Protein AF-A0A7G9Z0K7-F1 (afdb_monomer_lite)

pLDDT: mean 83.58, std 12.33, range [42.97, 97.56]

Secondary structure (DSSP, 8-state):
--HHHHHHHHHHHHHTSPTT----HHHHHHHHHHHHHHHHTSSTT-TTTHHHH-S--GGGHHHHHHHTTHHHHHHHHHHH-TTS-HHHHHHHHHHHHHHHHHHHHHHHHHHSS--S----HHHHHHHHHHHS---HHHHHHHTS--SSS-HHHHHHHHHHHHH-SSS-HHHHHHHHHT-----GGG-HHHHHHHHHHHHHH-TTS-HHHHHHHHHHHH-TTHHHHHHHHHHHHHHHTTS-----PPPHHHHHHHHHHHTS-HHHHHHHHHHHHHGGGS-THHHHHHHHHHHHHT-SSHHHHHHHHHHHHTTGGG--SHHHHHHHHHHHHHHHHTTTTS-HHHHHHHHHHHHT-SSHHHHHHHHHHHHHHS--HHHHHHHHH-S-HHHHHHHHHHHTSSS---HHHHHHHHHHHHHTT----HHHHHHHHHHH--

Sequence (434 aa):
MSNYEAKIIKYCGERILPRGYKIDADLRRKLITLVEDAVINYGENDSNFDEVFGPKGKEDVLPCIDAGTVDERICAACANADYLTEEEKLFLLKSFLRRKTEADRGMREQIGFVWSPQIPYQSCVSYLLEHEPLTEEYLLYLLMKDSESPNESFIHNFQILLNDRNLSDTVKIGYYLCLPNMDRRRDPTKRLKKATSILLDSEAVAKENRVKVFELLREPDLFMQIRKGFEELRKAEGTDAGEVYFTPFIEDLFQSLAEMPEELQEGYLRNILNVIDFDFNCVRRQACDWYISQLPTLEEKKEAITRLIENVDNVKSDGDKYIKMCAYDALYSMSEELDEDFVRQLLELGSHSNLSDIRAQCYKYLLLLFDDTAYVEGCLNDTSKKVRGTVVRTALSGTKMDSTTRLRLSKIIEEKKLKLTKKQKGRLKNLLEK

Radius of gyration: 28.35 Å; chains: 1; bounding box: 68×50×77 Å

Structure (mmCIF, N/CA/C/O backbone):
data_AF-A0A7G9Z0K7-F1
#
_entry.id   AF-A0A7G9Z0K7-F1
#
loop_
_atom_site.group_PDB
_atom_site.id
_atom_site.type_symbol
_atom_site.label_atom_id
_atom_site.label_alt_id
_atom_site.label_comp_id
_atom_site.label_asym_id
_atom_site.label_entity_id
_atom_site.label_seq_id
_atom_site.pdbx_PDB_ins_code
_atom_site.Cartn_x
_atom_site.Cartn_y
_atom_site.Cartn_z
_atom_site.occupancy
_atom_site.B_iso_or_equiv
_atom_site.auth_seq_id
_atom_site.auth_comp_id
_atom_site.auth_asym_id
_atom_site.auth_atom_id
_atom_site.pdbx_PDB_model_num
ATOM 1 N N . MET A 1 1 ? 25.009 16.925 -39.628 1.00 62.44 1 MET A N 1
ATOM 2 C CA . MET A 1 1 ? 24.414 16.750 -38.291 1.00 62.44 1 MET A CA 1
ATOM 3 C C . MET A 1 1 ? 24.770 17.984 -37.497 1.00 62.44 1 MET A C 1
ATOM 5 O O . MET A 1 1 ? 25.953 18.312 -37.430 1.00 62.44 1 MET A O 1
ATOM 9 N N . SER A 1 2 ? 23.769 18.720 -37.028 1.00 84.25 2 SER A N 1
ATOM 10 C CA . SER A 1 2 ? 24.003 19.925 -36.224 1.00 84.25 2 SER A CA 1
ATOM 11 C C . SER A 1 2 ? 24.584 19.548 -34.851 1.00 84.25 2 SER A C 1
ATOM 13 O O . SER A 1 2 ? 24.473 18.398 -34.422 1.00 84.25 2 SER A O 1
ATOM 15 N N . ASN A 1 3 ? 25.211 20.498 -34.145 1.00 86.12 3 ASN A N 1
ATOM 16 C CA . ASN A 1 3 ? 25.713 20.266 -32.780 1.00 86.12 3 ASN A CA 1
ATOM 17 C C . ASN A 1 3 ? 24.579 19.831 -31.824 1.00 86.12 3 ASN A C 1
ATOM 19 O O . ASN A 1 3 ? 24.765 18.968 -30.972 1.00 86.12 3 ASN A O 1
ATOM 23 N N . TYR A 1 4 ? 23.382 20.383 -32.035 1.00 91.25 4 TYR A N 1
ATOM 24 C CA . TYR A 1 4 ? 22.161 20.035 -31.312 1.00 91.25 4 TYR A CA 1
ATOM 25 C C . TYR A 1 4 ? 21.781 18.556 -31.491 1.00 91.25 4 TYR A C 1
ATOM 27 O O . TYR A 1 4 ? 21.725 17.806 -30.518 1.00 91.25 4 TYR A O 1
ATOM 35 N N . GLU A 1 5 ? 21.623 18.109 -32.741 1.00 92.44 5 GLU A N 1
ATOM 36 C CA . GLU A 1 5 ? 21.296 16.713 -33.062 1.00 92.44 5 GLU A CA 1
ATOM 37 C C . GLU A 1 5 ? 22.374 15.749 -32.555 1.00 92.44 5 GLU A C 1
ATOM 39 O O . GLU A 1 5 ? 22.064 14.693 -32.012 1.00 92.44 5 GLU A O 1
ATOM 44 N N . ALA A 1 6 ? 23.652 16.114 -32.707 1.00 93.19 6 ALA A N 1
ATOM 45 C CA . ALA A 1 6 ? 24.763 15.282 -32.261 1.00 93.19 6 ALA A CA 1
ATOM 46 C C . ALA A 1 6 ? 24.729 15.051 -30.742 1.00 93.19 6 ALA A C 1
ATOM 48 O O . ALA A 1 6 ? 24.995 13.937 -30.290 1.00 93.19 6 ALA A O 1
ATOM 49 N N . LYS A 1 7 ? 24.376 16.079 -29.959 1.00 94.00 7 LYS A N 1
ATOM 50 C CA . LYS A 1 7 ? 24.284 15.986 -28.499 1.00 94.00 7 LYS A CA 1
ATOM 51 C C . LYS A 1 7 ? 23.094 15.137 -28.047 1.00 94.00 7 LYS A C 1
ATOM 53 O O . LYS A 1 7 ? 23.276 14.297 -27.168 1.00 94.00 7 LYS A O 1
ATOM 58 N N . ILE A 1 8 ? 21.931 15.277 -28.686 1.00 95.44 8 ILE A N 1
ATOM 59 C CA . ILE A 1 8 ? 20.764 14.424 -28.405 1.00 95.44 8 ILE A CA 1
ATOM 60 C C . ILE A 1 8 ? 21.074 12.962 -28.726 1.00 95.44 8 ILE A C 1
ATOM 62 O O . ILE A 1 8 ? 20.874 12.085 -27.893 1.00 95.44 8 ILE A O 1
ATOM 66 N N . ILE A 1 9 ? 21.631 12.687 -29.905 1.00 96.06 9 ILE A N 1
ATOM 67 C CA . ILE A 1 9 ? 21.950 11.315 -30.308 1.00 96.06 9 ILE A CA 1
ATOM 68 C C . ILE A 1 9 ? 23.029 10.698 -29.421 1.00 96.06 9 ILE A C 1
ATOM 70 O O . ILE A 1 9 ? 22.947 9.512 -29.099 1.00 96.06 9 ILE A O 1
ATOM 74 N N . LYS A 1 10 ? 24.006 11.494 -28.972 1.00 94.62 10 LYS A N 1
ATOM 75 C CA . LYS A 1 10 ? 24.970 11.055 -27.962 1.00 94.62 10 LYS A CA 1
ATOM 76 C C . LYS A 1 10 ? 24.262 10.664 -26.661 1.00 94.62 10 LYS A C 1
ATOM 78 O O . LYS A 1 10 ? 24.497 9.565 -26.173 1.00 94.62 10 LYS A O 1
ATOM 83 N N . TYR A 1 11 ? 23.363 11.509 -26.154 1.00 94.25 11 TYR A N 1
ATOM 84 C CA . TYR A 1 11 ? 22.555 11.200 -24.973 1.00 94.25 11 TYR A CA 1
ATOM 85 C C . TYR A 1 11 ? 21.750 9.902 -25.155 1.00 94.25 11 TYR A C 1
ATOM 87 O O . TYR A 1 11 ? 21.869 8.999 -24.329 1.00 94.25 11 TYR A O 1
ATOM 95 N N . CYS A 1 12 ? 21.017 9.740 -26.262 1.00 95.38 12 CYS A N 1
ATOM 96 C CA . CYS A 1 12 ? 20.244 8.524 -26.527 1.00 95.38 12 CYS A CA 1
ATOM 97 C C . CYS A 1 12 ? 21.137 7.277 -26.601 1.00 95.38 12 CYS A C 1
ATOM 99 O O . CYS A 1 12 ? 20.783 6.240 -26.049 1.00 95.38 12 CYS A O 1
ATOM 101 N N . GLY A 1 13 ? 22.306 7.368 -27.243 1.00 94.00 13 GLY A N 1
ATOM 102 C CA . GLY A 1 13 ? 23.265 6.263 -27.320 1.00 94.00 13 GLY A CA 1
ATOM 103 C C . GLY A 1 13 ? 23.889 5.894 -25.970 1.00 94.00 13 GLY A C 1
ATOM 104 O O . GLY A 1 13 ? 24.206 4.731 -25.729 1.00 94.00 13 GLY A O 1
ATOM 105 N N . GLU A 1 14 ? 24.059 6.867 -25.075 1.00 91.12 14 GLU A N 1
ATOM 106 C CA . GLU A 1 14 ? 24.630 6.647 -23.746 1.00 91.12 14 GLU A CA 1
ATOM 107 C C . GLU A 1 14 ? 23.586 6.161 -22.732 1.00 91.12 14 GLU A C 1
ATOM 109 O O . GLU A 1 14 ? 23.914 5.315 -21.895 1.00 91.12 14 GLU A O 1
ATOM 114 N N . ARG A 1 15 ? 22.348 6.663 -22.807 1.00 90.38 15 ARG A N 1
ATOM 115 C CA . ARG A 1 15 ? 21.322 6.508 -21.762 1.00 90.38 15 ARG A CA 1
ATOM 116 C C . ARG A 1 15 ? 20.141 5.625 -22.144 1.00 90.38 15 ARG A C 1
ATOM 118 O O . ARG A 1 15 ? 19.637 4.928 -21.276 1.00 90.38 15 ARG A O 1
ATOM 125 N N . ILE A 1 16 ? 19.709 5.639 -23.403 1.00 93.12 16 ILE A N 1
ATOM 126 C CA . ILE A 1 16 ? 18.473 4.964 -23.833 1.00 93.12 16 ILE A CA 1
ATOM 127 C C . ILE A 1 16 ? 18.789 3.647 -24.535 1.00 93.12 16 ILE A C 1
ATOM 129 O O . ILE A 1 16 ? 18.187 2.626 -24.233 1.00 93.12 16 ILE A O 1
ATOM 133 N N . LEU A 1 17 ? 19.731 3.651 -25.474 1.00 95.69 17 LEU A N 1
ATOM 134 C CA . LEU A 1 17 ? 19.974 2.515 -26.356 1.00 95.69 17 LEU A CA 1
ATOM 135 C C . LEU A 1 17 ? 21.019 1.536 -25.801 1.00 95.69 17 LEU A C 1
ATOM 137 O O . LEU A 1 17 ? 21.912 1.932 -25.042 1.00 95.69 17 LEU A O 1
ATOM 141 N N . PRO A 1 18 ? 20.986 0.262 -26.240 1.00 93.44 18 PRO A N 1
ATOM 142 C CA . PRO A 1 18 ? 22.055 -0.690 -25.970 1.00 93.44 18 PRO A CA 1
ATOM 143 C C . PRO A 1 18 ? 23.410 -0.197 -26.495 1.00 93.44 18 PRO A C 1
ATOM 145 O O . PRO A 1 18 ? 23.499 0.479 -27.526 1.00 93.44 18 PRO A O 1
ATOM 148 N N . ARG A 1 19 ? 24.500 -0.585 -25.820 1.00 88.44 19 ARG A N 1
ATOM 149 C CA . ARG A 1 19 ? 25.856 -0.215 -26.253 1.00 88.44 19 ARG A CA 1
ATOM 150 C C . ARG A 1 19 ? 26.120 -0.703 -27.679 1.00 88.44 19 ARG A C 1
ATOM 152 O O . ARG A 1 19 ? 25.970 -1.883 -27.976 1.00 88.44 19 ARG A O 1
ATOM 159 N N . GLY A 1 20 ? 26.559 0.211 -28.545 1.00 87.50 20 GLY A N 1
ATOM 160 C CA . GLY A 1 20 ? 26.901 -0.098 -29.937 1.00 87.50 20 GLY A CA 1
ATOM 161 C C . GLY A 1 20 ? 25.701 -0.275 -30.873 1.00 87.50 20 GLY A C 1
ATOM 162 O O . GLY A 1 20 ? 25.898 -0.683 -32.019 1.00 87.50 20 GLY A O 1
ATOM 163 N N . TYR A 1 21 ? 24.479 0.035 -30.425 1.00 93.56 21 TYR A N 1
ATOM 164 C CA . TYR A 1 21 ? 23.296 -0.020 -31.279 1.00 93.56 21 TYR A CA 1
ATOM 165 C C . TYR A 1 21 ? 23.428 0.946 -32.465 1.00 93.56 21 TYR A C 1
ATOM 167 O O . TYR A 1 21 ? 23.801 2.112 -32.308 1.00 93.56 21 TYR A O 1
ATOM 175 N N . LYS A 1 22 ? 23.144 0.455 -33.675 1.00 92.88 22 LYS A N 1
ATOM 176 C CA . LYS A 1 22 ? 23.242 1.258 -34.898 1.00 92.88 22 LYS A CA 1
ATOM 177 C C . LYS A 1 22 ? 21.975 2.087 -35.066 1.00 92.88 22 LYS A C 1
ATOM 179 O O . LYS A 1 22 ? 20.890 1.536 -35.180 1.00 92.88 22 LYS A O 1
ATOM 184 N N . ILE A 1 23 ? 22.138 3.405 -35.115 1.00 92.88 23 ILE A N 1
ATOM 185 C CA . ILE A 1 23 ? 21.035 4.349 -35.300 1.00 92.88 23 ILE A CA 1
ATOM 186 C C . ILE A 1 23 ? 20.941 4.690 -36.786 1.00 92.88 23 ILE A C 1
ATOM 188 O O . ILE A 1 23 ? 21.818 5.374 -37.324 1.00 92.88 23 ILE A O 1
ATOM 192 N N . ASP A 1 24 ? 19.898 4.197 -37.448 1.00 94.12 24 ASP A N 1
ATOM 193 C CA . ASP A 1 24 ? 19.584 4.585 -38.821 1.00 94.12 24 ASP A CA 1
ATOM 194 C C . ASP A 1 24 ? 18.936 5.983 -38.895 1.00 94.12 24 ASP A C 1
ATOM 196 O O . ASP A 1 24 ? 18.777 6.685 -37.893 1.00 94.12 24 ASP A O 1
ATOM 200 N N . ALA A 1 25 ? 18.614 6.432 -40.110 1.00 93.94 25 ALA A N 1
ATOM 201 C CA . ALA A 1 25 ? 18.063 7.765 -40.328 1.00 93.94 25 ALA A CA 1
ATOM 202 C C . ALA A 1 25 ? 16.646 7.945 -39.751 1.00 93.94 25 ALA A C 1
ATOM 204 O O . ALA A 1 25 ? 16.324 9.049 -39.308 1.00 93.94 25 ALA A O 1
ATOM 205 N N . ASP A 1 26 ? 15.820 6.895 -39.746 1.00 95.25 26 ASP A N 1
ATOM 206 C CA . ASP A 1 26 ? 14.448 6.969 -39.241 1.00 95.25 26 ASP A CA 1
ATOM 207 C C . ASP A 1 26 ? 14.440 7.000 -37.712 1.00 95.25 26 ASP A C 1
ATOM 209 O O . ASP A 1 26 ? 13.895 7.932 -37.112 1.00 95.25 26 ASP A O 1
ATOM 213 N N . LEU A 1 27 ? 15.157 6.067 -37.081 1.00 94.88 27 LEU A N 1
ATOM 214 C CA . LEU A 1 27 ? 15.307 6.018 -35.632 1.00 94.88 27 LEU A CA 1
ATOM 215 C C . LEU A 1 27 ? 15.993 7.280 -35.100 1.00 94.88 27 LEU A C 1
ATOM 217 O O . LEU A 1 27 ? 15.587 7.806 -34.068 1.00 94.88 27 LEU A O 1
ATOM 221 N N . ARG A 1 28 ? 16.989 7.829 -35.814 1.00 95.88 28 ARG A N 1
ATOM 222 C CA . ARG A 1 28 ? 17.610 9.114 -35.449 1.00 95.88 28 ARG A CA 1
ATOM 223 C C . ARG A 1 28 ? 16.564 10.217 -35.309 1.00 95.88 28 ARG A C 1
ATOM 225 O O . ARG A 1 28 ? 16.595 10.951 -34.326 1.00 95.88 28 ARG A O 1
ATOM 232 N N . ARG A 1 29 ? 15.672 10.352 -36.294 1.00 96.44 29 ARG A N 1
ATOM 233 C CA . ARG A 1 29 ? 14.622 11.376 -36.281 1.00 96.44 29 ARG A CA 1
ATOM 234 C C . ARG A 1 29 ? 13.668 11.152 -35.107 1.00 96.44 29 ARG A C 1
ATOM 236 O O . ARG A 1 29 ? 13.432 12.090 -34.358 1.00 96.44 29 ARG A O 1
ATOM 243 N N . LYS A 1 30 ? 13.202 9.914 -34.914 1.00 97.56 30 LYS A N 1
ATOM 244 C CA . LYS A 1 30 ? 12.303 9.537 -33.811 1.00 97.56 30 LYS A CA 1
ATOM 245 C C . LYS A 1 30 ? 12.914 9.816 -32.434 1.00 97.56 30 LYS A C 1
ATOM 247 O O . LYS A 1 30 ? 12.241 10.366 -31.577 1.00 97.56 30 LYS A O 1
ATOM 252 N N . LEU A 1 31 ? 14.195 9.503 -32.229 1.00 97.06 31 LEU A N 1
ATOM 253 C CA . LEU A 1 31 ? 14.899 9.759 -30.965 1.00 97.06 31 LEU A CA 1
ATOM 254 C C . LEU A 1 31 ? 15.065 11.251 -30.668 1.00 97.06 31 LEU A C 1
ATOM 256 O O . LEU A 1 31 ? 14.963 11.655 -29.513 1.00 97.06 31 LEU A O 1
ATOM 260 N N . ILE A 1 32 ? 15.317 12.067 -31.697 1.00 95.44 32 ILE A N 1
ATOM 261 C CA . ILE A 1 32 ? 15.367 13.524 -31.532 1.00 95.44 32 ILE A CA 1
ATOM 262 C C . ILE A 1 32 ? 14.002 14.037 -31.083 1.00 95.44 32 ILE A C 1
ATOM 264 O O . ILE A 1 32 ? 13.932 14.739 -30.079 1.00 95.44 32 ILE A O 1
ATOM 268 N N . THR A 1 33 ? 12.934 13.633 -31.773 1.00 95.25 33 THR A N 1
ATOM 269 C CA . THR A 1 33 ? 11.562 14.004 -31.405 1.00 95.25 33 THR A CA 1
ATOM 270 C C . THR A 1 33 ? 11.212 13.536 -29.993 1.00 95.25 33 THR A C 1
ATOM 272 O O . THR A 1 33 ? 10.688 14.320 -29.217 1.00 95.25 33 THR A O 1
ATOM 275 N N . LEU A 1 34 ? 11.614 12.325 -29.604 1.00 96.19 34 LEU A N 1
ATOM 276 C CA . LEU A 1 34 ? 11.355 11.780 -28.270 1.00 96.19 34 LEU A CA 1
ATOM 277 C C . LEU A 1 34 ? 11.987 12.602 -27.147 1.00 96.19 34 LEU A C 1
ATOM 279 O O . LEU A 1 34 ? 11.358 12.843 -26.117 1.00 96.19 34 LEU A O 1
ATOM 283 N N . VAL A 1 35 ? 13.228 13.045 -27.336 1.00 94.69 35 VAL A N 1
ATOM 284 C CA . VAL A 1 35 ? 13.915 13.884 -26.349 1.00 94.69 35 VAL A CA 1
ATOM 285 C C . VAL A 1 35 ? 13.343 15.302 -26.334 1.00 94.69 35 VAL A C 1
ATOM 287 O O . VAL A 1 35 ? 13.221 15.892 -25.261 1.00 94.69 35 VAL A O 1
ATOM 290 N N . GLU A 1 36 ? 12.952 15.838 -27.493 1.00 92.38 36 GLU A N 1
ATOM 291 C CA . GLU A 1 36 ? 12.224 17.108 -27.575 1.00 92.38 36 GLU A CA 1
ATOM 292 C C . GLU A 1 36 ? 10.885 17.026 -26.820 1.00 92.38 36 GLU A C 1
ATOM 294 O O . GLU A 1 36 ? 10.620 17.880 -25.977 1.00 92.38 36 GLU A O 1
ATOM 299 N N . ASP A 1 37 ? 10.093 15.970 -27.027 1.00 90.50 37 ASP A N 1
ATOM 300 C CA . ASP A 1 37 ? 8.803 15.760 -26.359 1.00 90.50 37 ASP A CA 1
ATOM 301 C C . ASP A 1 37 ? 8.949 15.630 -24.843 1.00 90.50 37 ASP A C 1
ATOM 303 O O . ASP A 1 37 ? 8.187 16.242 -24.090 1.00 90.50 37 ASP A O 1
ATOM 307 N N . ALA A 1 38 ? 9.945 14.868 -24.381 1.00 89.94 38 ALA A N 1
ATOM 308 C CA . ALA A 1 38 ? 10.216 14.692 -22.956 1.00 89.94 38 ALA A CA 1
ATOM 309 C C . ALA A 1 38 ? 10.473 16.028 -22.241 1.00 89.94 38 ALA A C 1
ATOM 311 O O . ALA A 1 38 ? 10.093 16.190 -21.081 1.00 89.94 38 ALA A O 1
ATOM 312 N N . VAL A 1 39 ? 11.089 16.990 -22.932 1.00 87.50 39 VAL A N 1
ATOM 313 C CA . VAL A 1 39 ? 11.404 18.308 -22.373 1.00 87.50 39 VAL A CA 1
ATOM 314 C C . VAL A 1 39 ? 10.259 19.295 -22.559 1.00 87.50 39 VAL A C 1
ATOM 316 O O . VAL A 1 39 ? 9.898 19.971 -21.598 1.00 87.50 39 VAL A O 1
ATOM 319 N N . ILE A 1 40 ? 9.709 19.390 -23.768 1.00 83.25 40 ILE A N 1
ATOM 320 C CA . ILE A 1 40 ? 8.749 20.427 -24.162 1.00 83.25 40 ILE A CA 1
ATOM 321 C C . ILE A 1 40 ? 7.347 20.055 -23.682 1.00 83.25 40 ILE A C 1
ATOM 323 O O . ILE A 1 40 ? 6.763 20.769 -22.877 1.00 83.25 40 ILE A O 1
ATOM 327 N N . ASN A 1 41 ? 6.838 18.897 -24.105 1.00 72.25 41 ASN A N 1
ATOM 328 C CA . ASN A 1 41 ? 5.444 18.502 -23.884 1.00 72.25 41 ASN A CA 1
ATOM 329 C C . ASN A 1 41 ? 5.209 17.918 -22.486 1.00 72.25 41 ASN A C 1
ATOM 331 O O . ASN A 1 41 ? 4.134 18.061 -21.909 1.00 72.25 41 ASN A O 1
ATOM 335 N N . TYR A 1 42 ? 6.221 17.264 -21.915 1.00 65.19 42 TYR A N 1
ATOM 336 C CA . TYR A 1 42 ? 6.124 16.661 -20.583 1.00 65.19 42 TYR A CA 1
ATOM 337 C C . TYR A 1 42 ? 6.819 17.477 -19.494 1.00 65.19 42 TYR A C 1
ATOM 339 O O . TYR A 1 42 ? 6.776 17.087 -18.325 1.00 65.19 42 TYR A O 1
ATOM 347 N N . GLY A 1 43 ? 7.400 18.625 -19.850 1.00 57.09 43 GLY A N 1
ATOM 348 C CA . GLY A 1 43 ? 7.973 19.583 -18.914 1.00 57.09 43 GLY A CA 1
ATOM 349 C C . GLY A 1 43 ? 6.959 20.496 -18.215 1.00 57.09 43 GLY A C 1
ATOM 350 O O . GLY A 1 43 ? 7.314 21.018 -17.165 1.00 57.09 43 GLY A O 1
ATOM 351 N N . GLU A 1 44 ? 5.739 20.635 -18.750 1.00 50.47 44 GLU A N 1
ATOM 352 C CA . GLU A 1 44 ? 4.664 21.543 -18.279 1.00 50.47 44 GLU A CA 1
ATOM 353 C C . GLU A 1 44 ? 3.839 20.996 -17.090 1.00 50.47 44 GLU A C 1
ATOM 355 O O . GLU A 1 44 ? 2.977 21.667 -16.540 1.00 50.47 44 GLU A O 1
ATOM 360 N N . ASN A 1 45 ? 4.066 19.752 -16.653 1.00 47.94 45 ASN A N 1
ATOM 361 C CA . ASN A 1 45 ? 3.275 19.136 -15.570 1.00 47.94 45 ASN A CA 1
ATOM 362 C C . ASN A 1 45 ? 3.880 19.327 -14.164 1.00 47.94 45 ASN A C 1
ATOM 364 O O . ASN A 1 45 ? 3.555 18.570 -13.249 1.00 47.94 45 ASN A O 1
ATOM 368 N N . ASP A 1 46 ? 4.786 20.289 -13.976 1.00 49.38 46 ASP A N 1
ATOM 369 C CA . ASP A 1 46 ? 5.341 20.632 -12.662 1.00 49.38 46 ASP A CA 1
ATOM 370 C C . ASP A 1 46 ? 4.879 22.035 -12.247 1.00 49.38 46 ASP A C 1
ATOM 372 O O . ASP A 1 46 ? 5.491 23.052 -12.572 1.00 49.38 46 ASP A O 1
ATOM 376 N N . SER A 1 47 ? 3.768 22.090 -11.506 1.00 45.69 47 SER A N 1
ATOM 377 C CA . SER A 1 47 ? 3.098 23.335 -11.106 1.00 45.69 47 SER A CA 1
ATOM 378 C C . SER A 1 47 ? 3.959 24.276 -10.248 1.00 45.69 47 SER A C 1
ATOM 380 O O . SER A 1 47 ? 3.568 25.416 -10.031 1.00 45.69 47 SER A O 1
ATOM 382 N N . ASN A 1 48 ? 5.111 23.819 -9.740 1.00 44.19 48 ASN A N 1
ATOM 383 C CA . ASN A 1 48 ? 6.075 24.664 -9.024 1.00 44.19 48 ASN A CA 1
ATOM 384 C C . ASN A 1 48 ? 7.157 25.278 -9.933 1.00 44.19 48 ASN A C 1
ATOM 386 O O . ASN A 1 48 ? 7.895 26.150 -9.478 1.00 44.19 48 ASN A O 1
ATOM 390 N N . PHE A 1 49 ? 7.288 24.821 -11.180 1.00 42.97 49 PHE A N 1
ATOM 391 C CA . PHE A 1 49 ? 8.339 25.251 -12.110 1.00 42.97 49 PHE A CA 1
ATOM 392 C C . PHE A 1 49 ? 7.818 26.219 -13.183 1.00 42.97 49 PHE A C 1
ATOM 394 O O . PHE A 1 49 ? 8.542 27.137 -13.580 1.00 42.97 49 PHE A O 1
ATOM 401 N N . ASP A 1 50 ? 6.551 26.082 -13.582 1.00 43.12 50 ASP A N 1
ATOM 402 C CA . ASP A 1 50 ? 5.904 26.965 -14.565 1.00 43.12 50 ASP A CA 1
ATOM 403 C C . ASP A 1 50 ? 5.743 28.412 -14.074 1.00 43.12 50 ASP A C 1
ATOM 405 O O . ASP A 1 50 ? 5.792 29.342 -14.880 1.00 43.12 50 ASP A O 1
ATOM 409 N N . GLU A 1 51 ? 5.643 28.641 -12.758 1.00 45.81 51 GLU A N 1
ATOM 410 C CA . GLU A 1 51 ? 5.634 30.002 -12.192 1.00 45.81 51 GLU A CA 1
ATOM 411 C C . GLU A 1 51 ? 6.988 30.725 -12.339 1.00 45.81 51 GLU A C 1
ATOM 413 O O . GLU A 1 51 ? 7.044 31.947 -12.196 1.00 45.81 51 GLU A O 1
ATOM 418 N N . VAL A 1 52 ? 8.078 30.001 -12.634 1.00 46.16 52 VAL A N 1
ATOM 419 C CA . VAL A 1 52 ? 9.444 30.553 -12.649 1.00 46.16 52 VAL A CA 1
ATOM 420 C C . VAL A 1 52 ? 10.064 30.596 -14.051 1.00 46.16 52 VAL A C 1
ATOM 422 O O . VAL A 1 52 ? 10.841 31.512 -14.318 1.00 46.16 52 VAL A O 1
ATOM 425 N N . PHE A 1 53 ? 9.732 29.664 -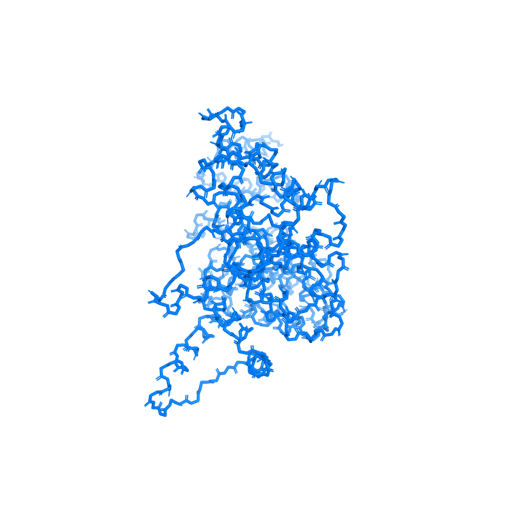14.956 1.00 44.38 53 PHE A N 1
ATOM 426 C CA . PHE A 1 53 ? 10.479 29.501 -16.218 1.00 44.38 53 PHE A CA 1
ATOM 427 C C . PHE A 1 53 ? 9.675 29.641 -17.524 1.00 44.38 53 PHE A C 1
ATOM 429 O O . PHE A 1 53 ? 10.296 29.786 -18.574 1.00 44.38 53 PHE A O 1
ATOM 436 N N . GLY A 1 54 ? 8.339 29.714 -17.486 1.00 50.38 54 GLY A N 1
ATOM 437 C CA . GLY A 1 54 ? 7.524 29.883 -18.700 1.00 50.38 54 GLY A CA 1
ATOM 438 C C . GLY A 1 54 ? 7.525 28.661 -19.644 1.00 50.38 54 GLY A C 1
ATOM 439 O O . GLY A 1 54 ? 8.071 27.615 -19.293 1.00 50.38 54 GLY A O 1
ATOM 440 N N . PRO A 1 55 ? 6.879 28.762 -20.826 1.00 56.62 55 PRO A N 1
ATOM 441 C CA . PRO A 1 55 ? 6.749 27.650 -21.771 1.00 56.62 55 PRO A CA 1
ATOM 442 C C . PRO A 1 55 ? 8.114 27.211 -22.313 1.00 56.62 55 PRO A C 1
ATOM 444 O O . PRO A 1 55 ? 8.924 28.052 -22.703 1.00 56.62 55 PRO A O 1
ATOM 447 N N . LYS A 1 56 ? 8.349 25.895 -22.365 1.00 64.69 56 LYS A N 1
ATOM 448 C CA . LYS A 1 56 ? 9.629 25.319 -22.802 1.00 64.69 56 LYS A CA 1
ATOM 449 C C . LYS A 1 56 ? 9.753 25.278 -24.323 1.00 64.69 56 LYS A C 1
ATOM 451 O O . LYS A 1 56 ? 8.818 24.902 -25.029 1.00 64.69 56 LYS A O 1
ATOM 456 N N . GLY A 1 57 ? 10.935 25.624 -24.820 1.00 72.94 57 GLY A N 1
ATOM 457 C CA . GLY A 1 57 ? 11.294 25.607 -26.235 1.00 72.94 57 GLY A CA 1
ATOM 458 C C . GLY A 1 57 ? 12.430 24.632 -26.554 1.00 72.94 57 GLY A C 1
ATOM 459 O O . GLY A 1 57 ? 12.953 23.915 -25.698 1.00 72.94 57 GLY A O 1
ATOM 460 N N . LYS A 1 58 ? 12.857 24.599 -27.823 1.00 78.62 58 LYS A N 1
ATOM 461 C CA . LYS A 1 58 ? 13.984 23.744 -28.255 1.00 78.62 58 LYS A CA 1
ATOM 462 C C . LYS A 1 58 ? 15.302 24.129 -27.579 1.00 78.62 58 LYS A C 1
ATOM 464 O O . LYS A 1 58 ? 16.189 23.287 -27.436 1.00 78.62 58 LYS A O 1
ATOM 469 N N . GLU A 1 59 ? 15.425 25.385 -27.170 1.00 82.06 59 GLU A N 1
ATOM 470 C CA . GLU A 1 59 ? 16.534 25.948 -26.408 1.00 82.06 59 GLU A CA 1
ATOM 471 C C . GLU A 1 59 ? 16.741 25.266 -25.047 1.00 82.06 59 GLU A C 1
ATOM 473 O O . GLU A 1 59 ? 17.885 25.163 -24.599 1.00 82.06 59 GLU A O 1
ATOM 478 N N . ASP A 1 60 ? 15.685 24.710 -24.445 1.00 84.06 60 ASP A N 1
ATOM 479 C CA . ASP A 1 60 ? 15.726 24.085 -23.116 1.00 84.06 60 ASP A CA 1
ATOM 480 C C . ASP A 1 60 ? 16.169 22.620 -23.147 1.00 84.06 60 ASP A C 1
ATOM 482 O O . ASP A 1 60 ? 16.547 22.049 -22.119 1.00 84.06 60 ASP A O 1
ATOM 486 N N . VAL A 1 61 ? 16.188 22.004 -24.332 1.00 87.69 61 VAL A N 1
ATOM 487 C CA . VAL A 1 61 ? 16.498 20.578 -24.491 1.00 87.69 61 VAL A CA 1
ATOM 488 C C . VAL A 1 61 ? 17.931 20.262 -24.072 1.00 87.69 61 VAL A C 1
ATOM 490 O O . VAL A 1 61 ? 18.160 19.329 -23.304 1.00 87.69 61 VAL A O 1
ATOM 493 N N . LEU A 1 62 ? 18.916 21.042 -24.530 1.00 90.12 62 LEU A N 1
ATOM 494 C CA . LEU A 1 62 ? 20.318 20.776 -24.190 1.00 90.12 62 LEU A CA 1
ATOM 495 C C . LEU A 1 62 ? 20.631 21.013 -22.699 1.00 90.12 62 LEU A C 1
ATOM 497 O O . LEU A 1 62 ? 21.314 20.160 -22.129 1.00 90.12 62 LEU A O 1
ATOM 501 N N . PRO A 1 63 ? 20.141 22.092 -22.052 1.00 89.38 63 PRO A N 1
ATOM 502 C CA . PRO A 1 63 ? 20.227 22.247 -20.600 1.00 89.38 63 PRO A CA 1
ATOM 503 C C . PRO A 1 63 ? 19.595 21.090 -19.819 1.00 89.38 63 PRO A C 1
ATOM 505 O O . PRO A 1 63 ? 20.199 20.611 -18.862 1.00 89.38 63 PRO A O 1
ATOM 508 N N . CYS A 1 64 ? 18.423 20.596 -20.236 1.00 87.50 64 CYS A N 1
ATOM 509 C CA . CYS A 1 64 ? 17.769 19.464 -19.572 1.00 87.50 64 CYS A CA 1
ATOM 510 C C . CYS A 1 64 ? 18.571 18.162 -19.712 1.00 87.50 64 CYS A C 1
ATOM 512 O O . CYS A 1 64 ? 18.660 17.388 -18.759 1.00 87.50 64 CYS A O 1
ATOM 514 N N . ILE A 1 65 ? 19.204 17.930 -20.869 1.00 89.31 65 ILE A N 1
ATOM 515 C CA . ILE A 1 65 ? 20.130 16.801 -21.057 1.00 89.31 65 ILE A CA 1
ATOM 516 C C . ILE A 1 65 ? 21.315 16.911 -20.092 1.00 89.31 65 ILE A C 1
ATOM 518 O O . ILE A 1 65 ? 21.665 15.927 -19.446 1.00 89.31 65 ILE A O 1
ATOM 522 N N . ASP A 1 66 ? 21.921 18.096 -19.974 1.00 86.69 66 ASP A N 1
ATOM 523 C CA . ASP A 1 66 ? 23.077 18.309 -19.092 1.00 86.69 66 ASP A CA 1
ATOM 524 C C . ASP A 1 66 ? 22.710 18.164 -17.609 1.00 86.69 66 ASP A C 1
ATOM 526 O O . ASP A 1 66 ? 23.501 17.642 -16.823 1.00 86.69 66 ASP A O 1
ATOM 530 N N . ALA A 1 67 ? 21.503 18.593 -17.234 1.00 83.81 67 ALA A N 1
ATOM 531 C CA . ALA A 1 67 ? 20.962 18.441 -15.887 1.00 83.81 67 ALA A CA 1
ATOM 532 C C . ALA A 1 67 ? 20.468 17.012 -15.587 1.00 83.81 67 ALA A C 1
ATOM 534 O O . ALA A 1 67 ? 20.268 16.669 -14.424 1.00 83.81 67 ALA A O 1
ATOM 535 N N . GLY A 1 68 ? 20.273 16.179 -16.615 1.00 83.50 68 GLY A N 1
ATOM 536 C CA . GLY A 1 68 ? 19.741 14.821 -16.487 1.00 83.50 68 GLY A CA 1
ATOM 537 C C . GLY A 1 68 ? 18.231 14.745 -16.234 1.00 83.50 68 GLY A C 1
ATOM 538 O O . GLY A 1 68 ? 17.733 13.671 -15.917 1.00 83.50 68 GLY A O 1
ATOM 539 N N . THR A 1 69 ? 17.494 15.847 -16.393 1.00 84.69 69 THR A N 1
ATOM 540 C CA . THR A 1 69 ? 16.042 15.916 -16.136 1.00 84.69 69 THR A CA 1
ATOM 541 C C . THR A 1 69 ? 15.203 15.284 -17.248 1.00 84.69 69 THR A C 1
ATOM 543 O O . THR A 1 69 ? 14.019 15.014 -17.060 1.00 84.69 69 THR A O 1
ATOM 546 N N . VAL A 1 70 ? 15.807 14.992 -18.406 1.00 88.69 70 VAL A N 1
ATOM 547 C CA . VAL A 1 70 ? 15.152 14.228 -19.483 1.00 88.69 70 VAL A CA 1
ATOM 548 C C . VAL A 1 70 ? 14.763 12.827 -19.000 1.00 88.69 70 VAL A C 1
ATOM 550 O O . VAL A 1 70 ? 13.680 12.344 -19.331 1.00 88.69 70 VAL A O 1
ATOM 553 N N . ASP A 1 71 ? 15.605 12.202 -18.170 1.00 88.19 71 ASP A N 1
ATOM 554 C CA . ASP A 1 71 ? 15.415 10.834 -17.673 1.00 88.19 71 ASP A CA 1
ATOM 555 C C . ASP A 1 71 ? 14.105 10.685 -16.862 1.00 88.19 71 ASP A C 1
ATOM 557 O O . ASP A 1 71 ? 13.484 9.621 -16.866 1.00 88.19 71 ASP A O 1
ATOM 561 N N . GLU A 1 72 ? 13.642 11.761 -16.217 1.00 84.69 72 GLU A N 1
ATOM 562 C CA . GLU A 1 72 ? 12.409 11.794 -15.416 1.00 84.69 72 GLU A CA 1
ATOM 563 C C . GLU A 1 72 ? 11.139 11.738 -16.281 1.00 84.69 72 GLU A C 1
ATOM 565 O O . GLU A 1 72 ? 10.088 11.277 -15.834 1.00 84.69 72 GLU A O 1
ATOM 570 N N . ARG A 1 73 ? 11.219 12.214 -17.531 1.00 86.25 73 ARG A N 1
ATOM 571 C CA . ARG A 1 73 ? 10.060 12.418 -18.421 1.00 86.25 73 ARG A CA 1
ATOM 572 C C . ARG A 1 73 ? 10.061 11.506 -19.641 1.00 86.25 73 ARG A C 1
ATOM 574 O O . ARG A 1 73 ? 9.016 11.332 -20.271 1.00 86.25 73 ARG A O 1
ATOM 581 N N . ILE A 1 74 ? 11.198 10.881 -19.949 1.00 89.44 74 ILE A N 1
ATOM 582 C CA . ILE A 1 74 ? 11.371 10.057 -21.149 1.00 89.44 74 ILE A CA 1
ATOM 583 C C . ILE A 1 74 ? 10.368 8.901 -21.224 1.00 89.44 74 ILE A C 1
ATOM 585 O O . ILE A 1 74 ? 9.906 8.562 -22.310 1.00 89.44 74 ILE A O 1
ATOM 589 N N . CYS A 1 75 ? 9.971 8.337 -20.078 1.00 90.25 75 CYS A N 1
ATOM 590 C CA . CYS A 1 75 ? 8.953 7.292 -20.026 1.00 90.25 75 CYS A CA 1
ATOM 591 C C . CYS A 1 75 ? 7.607 7.777 -20.568 1.00 90.25 75 CYS A C 1
ATOM 593 O O . CYS A 1 75 ? 7.008 7.115 -21.414 1.00 90.25 75 CYS A O 1
ATOM 595 N N . ALA A 1 76 ? 7.129 8.924 -20.077 1.00 88.56 76 ALA A N 1
ATOM 596 C CA . ALA A 1 76 ? 5.836 9.465 -20.470 1.00 88.56 76 ALA A CA 1
ATOM 597 C C . ALA A 1 76 ? 5.849 9.868 -21.948 1.00 88.56 76 ALA A C 1
ATOM 599 O O . ALA A 1 76 ? 4.905 9.559 -22.671 1.00 88.56 76 ALA A O 1
ATOM 600 N N . ALA A 1 77 ? 6.944 10.484 -22.403 1.00 92.19 77 ALA A N 1
ATOM 601 C CA . ALA A 1 77 ? 7.134 10.819 -23.808 1.00 92.19 77 ALA A CA 1
ATOM 602 C C . ALA A 1 77 ? 7.113 9.570 -24.702 1.00 92.19 77 ALA A C 1
ATOM 604 O O . ALA A 1 77 ? 6.415 9.552 -25.708 1.00 92.19 77 ALA A O 1
ATOM 605 N N . CYS A 1 78 ? 7.806 8.499 -24.306 1.00 94.69 78 CYS A N 1
ATOM 606 C CA . CYS A 1 78 ? 7.868 7.260 -25.082 1.00 94.69 78 CYS A CA 1
ATOM 607 C C . CYS A 1 78 ? 6.500 6.570 -25.167 1.00 94.69 78 CYS A C 1
ATOM 609 O O . CYS A 1 78 ? 6.043 6.236 -26.257 1.00 94.69 78 CYS A O 1
ATOM 611 N N . ALA A 1 79 ? 5.816 6.415 -24.029 1.00 90.81 79 ALA A N 1
ATOM 612 C CA . ALA A 1 79 ? 4.514 5.755 -23.955 1.00 90.81 79 ALA A CA 1
ATOM 613 C C . ALA A 1 79 ? 3.452 6.431 -24.844 1.00 90.81 79 ALA A C 1
ATOM 615 O O . ALA A 1 79 ? 2.650 5.757 -25.494 1.00 90.81 79 ALA A O 1
ATOM 616 N N . ASN A 1 80 ? 3.474 7.765 -24.906 1.00 91.00 80 ASN A N 1
ATOM 617 C CA . ASN A 1 80 ? 2.483 8.566 -25.628 1.00 91.00 80 ASN A CA 1
ATOM 618 C C . ASN A 1 80 ? 2.904 8.959 -27.054 1.00 91.00 80 ASN A C 1
ATOM 620 O O . ASN A 1 80 ? 2.122 9.602 -27.750 1.00 91.00 80 ASN A O 1
ATOM 624 N N . ALA A 1 81 ? 4.111 8.597 -27.497 1.00 94.06 81 ALA A N 1
ATOM 625 C CA . ALA A 1 81 ? 4.588 8.935 -28.832 1.00 94.06 81 ALA A CA 1
ATOM 626 C C . ALA A 1 81 ? 3.753 8.221 -29.907 1.00 94.06 81 ALA A C 1
ATOM 628 O O . ALA A 1 81 ? 3.750 6.993 -29.998 1.00 94.06 81 ALA A O 1
ATOM 629 N N . ASP A 1 82 ? 3.072 8.991 -30.750 1.00 94.62 82 ASP A N 1
ATOM 630 C CA . ASP A 1 82 ? 2.269 8.494 -31.873 1.00 94.62 82 ASP A CA 1
ATOM 631 C C . ASP A 1 82 ? 3.126 8.079 -33.083 1.00 94.62 82 ASP A C 1
ATOM 633 O O . ASP A 1 82 ? 2.700 7.283 -33.920 1.00 94.62 82 ASP A O 1
ATOM 637 N N . TYR A 1 83 ? 4.358 8.582 -33.156 1.00 95.50 83 TYR A N 1
ATOM 638 C CA . TYR A 1 83 ? 5.343 8.245 -34.184 1.00 95.50 83 TYR A CA 1
ATOM 639 C C . TYR A 1 83 ? 6.186 7.005 -33.860 1.00 95.50 83 TYR A C 1
ATOM 641 O O . TYR A 1 83 ? 7.010 6.612 -34.691 1.00 95.50 83 TYR A O 1
ATOM 649 N N . LEU A 1 84 ? 6.023 6.402 -32.678 1.00 97.12 84 LEU A N 1
ATOM 650 C CA . LEU A 1 84 ? 6.652 5.132 -32.314 1.00 97.12 84 LEU A CA 1
ATOM 651 C C . LEU A 1 84 ? 5.634 3.996 -32.424 1.00 97.12 84 LEU A C 1
ATOM 653 O O . LEU A 1 84 ? 4.511 4.101 -31.937 1.00 97.12 84 LEU A O 1
ATOM 657 N N . THR A 1 85 ? 6.046 2.884 -33.025 1.00 96.50 85 THR A N 1
ATOM 658 C CA . THR A 1 85 ? 5.292 1.627 -32.942 1.00 96.50 85 THR A CA 1
ATOM 659 C C . THR A 1 85 ? 5.375 1.041 -31.532 1.00 96.50 85 THR A C 1
ATOM 661 O O . THR A 1 85 ? 6.316 1.321 -30.790 1.00 96.50 85 THR A O 1
ATOM 664 N N . GLU A 1 86 ? 4.429 0.176 -31.166 1.00 96.19 86 GLU A N 1
ATOM 665 C CA . GLU A 1 86 ? 4.444 -0.491 -29.856 1.00 96.19 86 GLU A CA 1
ATOM 666 C C . GLU A 1 86 ? 5.736 -1.284 -29.614 1.00 96.19 86 GLU A C 1
ATOM 668 O O . GLU A 1 86 ? 6.342 -1.170 -28.552 1.00 96.19 86 GLU A O 1
ATOM 673 N N . GLU A 1 87 ? 6.242 -1.998 -30.624 1.00 96.75 87 GLU A N 1
ATOM 674 C CA . GLU A 1 87 ? 7.522 -2.711 -30.528 1.00 96.75 87 GLU A CA 1
ATOM 675 C C . GLU A 1 87 ? 8.700 -1.763 -30.254 1.00 96.75 87 GLU A C 1
ATOM 677 O O . GLU A 1 87 ? 9.575 -2.074 -29.443 1.00 96.75 87 GLU A O 1
ATOM 682 N N . GLU A 1 88 ? 8.716 -0.584 -30.884 1.00 96.88 88 GLU A N 1
ATOM 683 C CA . GLU A 1 88 ? 9.742 0.434 -30.644 1.00 96.88 88 GLU A CA 1
ATOM 684 C C . GLU A 1 88 ? 9.639 1.020 -29.234 1.00 96.88 88 GLU A C 1
ATOM 686 O O . GLU A 1 88 ? 10.666 1.183 -28.573 1.00 96.88 88 GLU A O 1
ATOM 691 N N . LYS A 1 89 ? 8.426 1.294 -28.738 1.00 97.25 89 LYS A N 1
ATOM 692 C CA . LYS A 1 89 ? 8.217 1.788 -27.369 1.00 97.25 89 LYS A CA 1
ATOM 693 C C . LYS A 1 89 ? 8.711 0.780 -26.338 1.00 97.25 89 LYS A C 1
ATOM 695 O O . LYS A 1 89 ? 9.494 1.138 -25.455 1.00 97.25 89 LYS A O 1
ATOM 700 N N . LEU A 1 90 ? 8.324 -0.490 -26.491 1.00 96.75 90 LEU A N 1
ATOM 701 C CA . LEU A 1 90 ? 8.785 -1.583 -25.634 1.00 96.75 90 LEU A CA 1
ATOM 702 C C . LEU A 1 90 ? 10.311 -1.712 -25.682 1.00 96.75 90 LEU A C 1
ATOM 704 O O . LEU A 1 90 ? 10.962 -1.761 -24.638 1.00 96.75 90 LEU A O 1
ATOM 708 N N . PHE A 1 91 ? 10.905 -1.707 -26.878 1.00 96.62 91 PHE A N 1
ATOM 709 C CA . PHE A 1 91 ? 12.356 -1.779 -27.048 1.00 96.62 91 PHE A CA 1
ATOM 710 C C . PHE A 1 91 ? 13.088 -0.625 -26.348 1.00 96.62 91 PHE A C 1
ATOM 712 O O . PHE A 1 91 ? 14.073 -0.858 -25.637 1.00 96.62 91 PHE A O 1
ATOM 719 N N . LEU A 1 92 ? 12.617 0.612 -26.527 1.00 96.75 92 LEU A N 1
ATOM 720 C CA . LEU A 1 92 ? 13.249 1.802 -25.962 1.00 96.75 92 LEU A CA 1
ATOM 721 C C . LEU A 1 92 ? 13.128 1.843 -24.437 1.00 96.75 92 LEU A C 1
ATOM 723 O O . LEU A 1 92 ? 14.125 2.114 -23.770 1.00 96.75 92 LEU A O 1
ATOM 727 N N . LEU A 1 93 ? 11.957 1.526 -23.875 1.00 95.81 93 LEU A N 1
ATOM 728 C CA . LEU A 1 93 ? 11.751 1.509 -22.422 1.00 95.81 93 LEU A CA 1
ATOM 729 C C . LEU A 1 93 ? 12.587 0.425 -21.735 1.00 95.81 93 LEU A C 1
ATOM 731 O O . LEU A 1 93 ? 13.258 0.716 -20.743 1.00 95.81 93 LEU A O 1
ATOM 735 N N . LYS A 1 94 ? 12.619 -0.798 -22.282 1.00 95.75 94 LYS A N 1
ATOM 736 C CA . LYS A 1 94 ? 13.480 -1.874 -21.757 1.00 95.75 94 LYS A CA 1
ATOM 737 C C . LYS A 1 94 ? 14.950 -1.486 -21.802 1.00 95.75 94 LYS A C 1
ATOM 739 O O . LYS A 1 94 ? 15.674 -1.660 -20.824 1.00 95.75 94 LYS A O 1
ATOM 744 N N . SER A 1 95 ? 15.389 -0.940 -22.936 1.00 95.44 95 SER A N 1
ATOM 745 C CA . SER A 1 95 ? 16.778 -0.518 -23.107 1.00 95.44 95 SER A CA 1
ATOM 746 C C . SER A 1 95 ? 17.136 0.590 -22.116 1.00 95.44 95 SER A C 1
ATOM 748 O O . SER A 1 95 ? 18.165 0.495 -21.453 1.00 95.44 95 SER A O 1
ATOM 750 N N . PHE A 1 96 ? 16.260 1.579 -21.933 1.00 94.50 96 PHE A N 1
ATOM 751 C CA . PHE A 1 96 ? 16.454 2.661 -20.974 1.00 94.50 96 PHE A CA 1
ATOM 752 C C . PHE A 1 96 ? 16.579 2.149 -19.532 1.00 94.50 96 PHE A C 1
ATOM 754 O O . PHE A 1 96 ? 17.558 2.471 -18.856 1.00 94.50 96 PHE A O 1
ATOM 761 N N . LEU A 1 97 ? 15.646 1.299 -19.082 1.00 94.00 97 LEU A N 1
ATOM 762 C CA . LEU A 1 97 ? 15.684 0.694 -17.745 1.00 94.00 97 LEU A CA 1
ATOM 763 C C . LEU A 1 97 ? 16.980 -0.088 -17.515 1.00 94.00 97 LEU A C 1
ATOM 765 O O . LEU A 1 97 ? 17.672 0.139 -16.523 1.00 94.00 97 LEU A O 1
ATOM 769 N N . ARG A 1 98 ? 17.362 -0.940 -18.469 1.00 92.94 98 ARG A N 1
ATOM 770 C CA . ARG A 1 98 ? 18.582 -1.745 -18.378 1.00 92.94 98 ARG A CA 1
ATOM 771 C C . ARG A 1 98 ? 19.850 -0.894 -18.352 1.00 92.94 98 ARG A C 1
ATOM 773 O O . ARG A 1 98 ? 20.752 -1.128 -17.553 1.00 92.94 98 ARG A O 1
ATOM 780 N N . ARG A 1 99 ? 19.945 0.121 -19.215 1.00 91.12 99 ARG A N 1
ATOM 781 C CA . ARG A 1 99 ? 21.102 1.032 -19.242 1.00 91.12 99 ARG A CA 1
ATOM 782 C C . ARG A 1 99 ? 21.228 1.795 -17.931 1.00 91.12 99 ARG A C 1
ATOM 784 O O . ARG A 1 99 ? 22.346 2.008 -17.457 1.00 91.12 99 ARG A O 1
ATOM 791 N N . LYS A 1 100 ? 20.093 2.183 -17.350 1.00 90.12 100 LYS A N 1
ATOM 792 C CA . LYS A 1 100 ? 20.036 2.855 -16.061 1.00 90.12 100 LYS A CA 1
ATOM 793 C C . LYS A 1 100 ? 20.517 1.950 -14.926 1.00 90.12 100 LYS A C 1
ATOM 795 O O . LYS A 1 100 ? 21.403 2.360 -14.178 1.00 90.12 100 LYS A O 1
ATOM 800 N N . THR A 1 101 ? 20.005 0.726 -14.822 1.00 88.62 101 THR A N 1
ATOM 801 C CA . THR A 1 101 ? 20.415 -0.212 -13.766 1.00 88.62 101 THR A CA 1
ATOM 802 C C . THR A 1 101 ? 21.879 -0.628 -13.892 1.00 88.62 101 THR A C 1
ATOM 804 O O . THR A 1 101 ? 22.593 -0.631 -12.890 1.00 88.62 101 THR A O 1
ATOM 807 N N . GLU A 1 102 ? 22.373 -0.875 -15.110 1.00 88.75 102 GLU A N 1
ATOM 808 C CA . GLU A 1 102 ? 23.795 -1.139 -15.376 1.00 88.75 102 GLU A CA 1
ATOM 809 C C . GLU A 1 102 ? 24.691 0.031 -14.930 1.00 88.75 102 GLU A C 1
ATOM 811 O O . GLU A 1 102 ? 25.761 -0.180 -14.355 1.00 88.75 102 GLU A O 1
ATOM 816 N N . ALA A 1 103 ? 24.271 1.274 -15.195 1.00 87.06 103 ALA A N 1
ATOM 817 C CA . ALA A 1 103 ? 25.023 2.463 -14.803 1.00 87.06 103 ALA A CA 1
ATOM 818 C C . ALA A 1 103 ? 25.041 2.657 -13.279 1.00 87.06 103 ALA A C 1
ATOM 820 O O . ALA A 1 103 ? 26.101 2.925 -12.710 1.00 87.06 103 ALA A O 1
ATOM 821 N N . ASP A 1 104 ? 23.894 2.492 -12.620 1.00 86.69 104 ASP A N 1
ATOM 822 C CA . ASP A 1 104 ? 23.767 2.631 -11.168 1.00 86.69 104 ASP A CA 1
ATOM 823 C C . ASP A 1 104 ? 24.575 1.548 -10.436 1.00 86.69 104 ASP A C 1
ATOM 825 O O . ASP A 1 104 ? 25.264 1.845 -9.455 1.00 86.69 104 ASP A O 1
ATOM 829 N N . ARG A 1 105 ? 24.564 0.310 -10.950 1.00 84.75 105 ARG A N 1
ATOM 830 C CA . ARG A 1 105 ? 25.396 -0.792 -10.447 1.00 84.75 105 ARG A CA 1
ATOM 831 C C . ARG A 1 105 ? 26.881 -0.470 -10.574 1.00 84.75 105 ARG A C 1
ATOM 833 O O . ARG A 1 105 ? 27.596 -0.515 -9.578 1.00 84.75 105 ARG A O 1
ATOM 840 N N . GLY A 1 106 ? 27.325 -0.065 -11.766 1.00 85.69 106 GLY A N 1
ATOM 841 C CA . GLY A 1 106 ? 28.725 0.291 -11.998 1.00 85.69 106 GLY A CA 1
ATOM 842 C C . GLY A 1 106 ? 29.209 1.429 -11.093 1.00 85.69 106 GLY A C 1
ATOM 843 O O . GLY A 1 106 ? 30.332 1.384 -10.596 1.00 85.69 106 GLY A O 1
ATOM 844 N N . MET A 1 107 ? 28.361 2.426 -10.813 1.00 84.31 107 MET A N 1
ATOM 845 C CA . MET A 1 107 ? 28.685 3.482 -9.844 1.00 84.31 107 MET A CA 1
ATOM 846 C C . MET A 1 107 ? 28.798 2.937 -8.421 1.00 84.31 107 MET A C 1
ATOM 848 O O . MET A 1 107 ? 29.778 3.222 -7.735 1.00 84.31 107 MET A O 1
ATOM 852 N N . ARG A 1 108 ? 27.838 2.121 -7.976 1.00 82.81 108 ARG A N 1
ATOM 853 C CA . ARG A 1 108 ? 27.886 1.516 -6.640 1.00 82.81 108 ARG A CA 1
ATOM 854 C C . ARG A 1 108 ? 29.156 0.685 -6.441 1.00 82.81 108 ARG A C 1
ATOM 856 O O . ARG A 1 108 ? 29.782 0.810 -5.395 1.00 82.81 108 ARG A O 1
ATOM 863 N N . GLU A 1 109 ? 29.558 -0.099 -7.436 1.00 84.94 109 GLU A N 1
ATOM 864 C CA . GLU A 1 109 ? 30.786 -0.906 -7.397 1.00 84.94 109 GLU A CA 1
ATOM 865 C C . GLU A 1 109 ? 32.060 -0.042 -7.333 1.00 84.94 109 GLU A C 1
ATOM 867 O O . GLU A 1 109 ? 33.021 -0.407 -6.660 1.00 84.94 109 GLU A O 1
ATOM 872 N N . GLN A 1 110 ? 32.076 1.120 -7.995 1.00 86.38 110 GLN A N 1
ATOM 873 C CA . GLN A 1 110 ? 33.253 1.996 -8.054 1.00 86.38 110 GLN A CA 1
ATOM 874 C C . GLN A 1 110 ? 33.397 2.932 -6.850 1.00 86.38 110 GLN A C 1
ATOM 876 O O . GLN A 1 110 ? 34.512 3.158 -6.380 1.00 86.38 110 GLN A O 1
ATOM 881 N N . ILE A 1 111 ? 32.293 3.525 -6.386 1.00 83.00 111 ILE A N 1
ATOM 882 C CA . ILE A 1 111 ? 32.306 4.609 -5.387 1.00 83.00 111 ILE A CA 1
ATOM 883 C C . ILE A 1 111 ? 31.427 4.332 -4.158 1.00 83.00 111 ILE A C 1
ATOM 885 O O . ILE A 1 111 ? 31.367 5.160 -3.252 1.00 83.00 111 ILE A O 1
ATOM 889 N N . GLY A 1 112 ? 30.754 3.179 -4.088 1.00 73.75 112 GLY A N 1
ATOM 890 C CA . GLY A 1 112 ? 29.981 2.730 -2.921 1.00 73.75 112 GLY A CA 1
ATOM 891 C C . GLY A 1 112 ? 28.565 3.307 -2.798 1.00 73.75 112 GLY A C 1
ATOM 892 O O . GLY A 1 112 ? 27.806 2.884 -1.928 1.00 73.75 112 GLY A O 1
ATOM 893 N N . PHE A 1 113 ? 28.171 4.250 -3.656 1.00 73.00 113 PHE A N 1
ATOM 894 C CA . PHE A 1 113 ? 26.828 4.841 -3.681 1.00 73.00 113 PHE A CA 1
ATOM 895 C C . PHE A 1 113 ? 26.414 5.241 -5.103 1.00 73.00 113 PHE A C 1
ATOM 897 O O . PHE A 1 113 ? 27.232 5.274 -6.018 1.00 73.00 113 PHE A O 1
ATOM 904 N N . VAL A 1 114 ? 25.125 5.535 -5.293 1.00 75.12 114 VAL A N 1
ATOM 905 C CA . VAL A 1 114 ? 24.555 5.929 -6.591 1.00 75.12 114 VAL A CA 1
ATOM 906 C C . VAL A 1 114 ? 24.291 7.432 -6.586 1.00 75.12 114 VAL A C 1
ATOM 908 O O . VAL A 1 114 ? 23.493 7.913 -5.780 1.00 75.12 114 VAL A O 1
ATOM 911 N N . TRP A 1 115 ? 24.943 8.171 -7.487 1.00 68.38 115 TRP A N 1
ATOM 912 C CA . TRP A 1 115 ? 24.728 9.608 -7.680 1.00 68.38 115 TRP A CA 1
ATOM 913 C C . TRP A 1 115 ? 24.338 9.894 -9.126 1.00 68.38 115 TRP A C 1
ATOM 915 O O . TRP A 1 115 ? 25.148 10.247 -9.978 1.00 68.38 115 TRP A O 1
ATOM 925 N N . SER A 1 116 ? 23.064 9.676 -9.413 1.00 69.94 116 SER A N 1
ATOM 926 C CA . SER A 1 116 ? 22.507 9.769 -10.759 1.00 69.94 116 SER A CA 1
ATOM 927 C C . SER A 1 116 ? 21.053 10.232 -10.687 1.00 69.94 116 SER A C 1
ATOM 929 O O . SER A 1 116 ? 20.406 9.919 -9.676 1.00 69.94 116 SER A O 1
ATOM 931 N N . PRO A 1 117 ? 20.527 10.888 -11.739 1.00 72.38 117 PRO A N 1
ATOM 932 C CA . PRO A 1 117 ? 19.112 11.243 -11.823 1.00 72.38 117 PRO A CA 1
ATOM 933 C C . PRO A 1 117 ? 18.216 10.040 -11.516 1.00 72.38 117 PRO A C 1
ATOM 935 O O . PRO A 1 117 ? 18.549 8.901 -11.869 1.00 72.38 117 PRO A O 1
ATOM 938 N N . GLN A 1 118 ? 17.131 10.282 -10.784 1.00 78.06 118 GLN A N 1
ATOM 939 C CA . GLN A 1 118 ? 16.117 9.262 -10.524 1.00 78.06 118 GLN A CA 1
ATOM 940 C C . GLN A 1 118 ? 15.254 9.097 -11.779 1.00 78.06 118 GLN A C 1
ATOM 942 O O . GLN A 1 118 ? 15.141 10.022 -12.578 1.00 78.06 118 GLN A O 1
ATOM 947 N N . ILE A 1 119 ? 14.676 7.911 -11.965 1.00 86.81 119 ILE A N 1
ATOM 948 C CA . ILE A 1 119 ? 13.780 7.636 -13.094 1.00 86.81 119 ILE A CA 1
ATOM 949 C C . ILE A 1 119 ? 12.452 7.076 -12.586 1.00 86.81 119 ILE A C 1
ATOM 951 O O . ILE A 1 119 ? 12.435 6.457 -11.515 1.00 86.81 119 ILE A O 1
ATOM 955 N N . PRO A 1 120 ? 11.355 7.243 -13.344 1.00 88.25 120 PRO A N 1
ATOM 956 C CA . PRO A 1 120 ? 10.041 6.746 -12.957 1.00 88.25 120 PRO A CA 1
ATOM 957 C C . PRO A 1 120 ? 9.906 5.236 -13.229 1.00 88.25 120 PRO A C 1
ATOM 959 O O . PRO A 1 120 ? 9.146 4.820 -14.103 1.00 88.25 120 PRO A O 1
ATOM 962 N N . TYR A 1 121 ? 10.646 4.401 -12.487 1.00 91.81 121 TYR A N 1
ATOM 963 C CA . TYR A 1 121 ? 10.663 2.934 -12.633 1.00 91.81 121 TYR A CA 1
ATOM 964 C C . TYR A 1 121 ? 9.263 2.313 -12.696 1.00 91.81 121 TYR A C 1
ATOM 966 O O . TYR A 1 121 ? 8.974 1.547 -13.610 1.00 91.81 121 TYR A O 1
ATOM 974 N N . GLN A 1 122 ? 8.380 2.652 -11.757 1.00 91.62 122 GLN A N 1
ATOM 975 C CA . GLN A 1 122 ? 7.013 2.140 -11.704 1.00 91.62 122 GLN A CA 1
ATOM 976 C C . GLN A 1 122 ? 6.229 2.529 -12.957 1.00 91.62 122 GLN A C 1
ATOM 978 O O . GLN A 1 122 ? 5.526 1.687 -13.493 1.00 91.62 122 GLN A O 1
ATOM 983 N N . SER A 1 123 ? 6.377 3.753 -13.467 1.00 91.75 123 SER A N 1
ATOM 984 C CA . SER A 1 123 ? 5.685 4.186 -14.690 1.00 91.75 123 SER A CA 1
ATOM 985 C C . SER A 1 123 ? 6.194 3.438 -15.921 1.00 91.75 123 SER A C 1
ATOM 987 O O . SER A 1 123 ? 5.389 2.977 -16.729 1.00 91.75 123 SER A O 1
ATOM 989 N N . CYS A 1 124 ? 7.517 3.258 -16.034 1.00 94.06 124 CYS A N 1
ATOM 990 C CA . CYS A 1 124 ? 8.111 2.468 -17.112 1.00 94.06 124 CYS A CA 1
ATOM 991 C C . CYS A 1 124 ? 7.591 1.031 -17.078 1.00 94.06 124 CYS A C 1
ATOM 993 O O . CYS A 1 124 ? 7.163 0.503 -18.100 1.00 94.06 124 CYS A O 1
ATOM 995 N N . VAL A 1 125 ? 7.610 0.402 -15.899 1.00 95.56 125 VAL A N 1
ATOM 996 C CA . VAL A 1 125 ? 7.173 -0.986 -15.746 1.00 95.56 125 VAL A CA 1
ATOM 997 C C . VAL A 1 125 ? 5.663 -1.124 -15.934 1.00 95.56 125 VAL A C 1
ATOM 999 O O . VAL A 1 125 ? 5.251 -2.119 -16.515 1.00 95.56 125 VAL A O 1
ATOM 1002 N N . SER A 1 126 ? 4.841 -0.140 -15.544 1.00 95.12 126 SER A N 1
ATOM 1003 C CA . SER A 1 126 ? 3.396 -0.162 -15.830 1.00 95.12 126 SER A CA 1
ATOM 1004 C C . SER A 1 126 ? 3.131 -0.329 -17.318 1.00 95.12 126 SER A C 1
ATOM 1006 O O . SER A 1 126 ? 2.411 -1.242 -17.705 1.00 95.12 126 SER A O 1
ATOM 1008 N N . TYR A 1 127 ? 3.794 0.475 -18.153 1.00 94.62 127 TYR A N 1
ATOM 1009 C CA . TYR A 1 127 ? 3.652 0.352 -19.601 1.00 94.62 127 TYR A CA 1
ATOM 1010 C C . TYR A 1 127 ? 4.066 -1.036 -20.101 1.00 94.62 127 TYR A C 1
ATOM 1012 O O . TYR A 1 127 ? 3.372 -1.644 -20.910 1.00 94.62 127 TYR A O 1
ATOM 1020 N N . LEU A 1 128 ? 5.195 -1.561 -19.614 1.00 96.38 128 LEU A N 1
ATOM 1021 C CA . LEU A 1 128 ? 5.672 -2.885 -20.018 1.00 96.38 128 LEU A CA 1
ATOM 1022 C C . LEU A 1 128 ? 4.685 -3.990 -19.614 1.00 96.38 128 LEU A C 1
ATOM 1024 O O . LEU A 1 128 ? 4.399 -4.865 -20.424 1.00 96.38 128 LEU A O 1
ATOM 1028 N N . LEU A 1 129 ? 4.125 -3.930 -18.404 1.00 95.25 129 LEU A N 1
ATOM 1029 C CA . LEU A 1 129 ? 3.189 -4.931 -17.883 1.00 95.25 129 LEU A CA 1
ATOM 1030 C C . LEU A 1 129 ? 1.802 -4.891 -18.538 1.00 95.25 129 LEU A C 1
ATOM 1032 O O . LEU A 1 129 ? 1.081 -5.885 -18.498 1.00 95.25 129 LEU A O 1
ATOM 1036 N N . GLU A 1 130 ? 1.423 -3.775 -19.162 1.00 92.75 130 GLU A N 1
ATOM 1037 C CA . GLU A 1 130 ? 0.215 -3.703 -19.995 1.00 92.75 130 GLU A CA 1
ATOM 1038 C C . GLU A 1 130 ? 0.354 -4.510 -21.299 1.00 92.75 130 GLU A C 1
ATOM 1040 O O . GLU A 1 130 ? -0.652 -4.924 -21.878 1.00 92.75 130 GLU A O 1
ATOM 1045 N N . HIS A 1 131 ? 1.587 -4.766 -21.748 1.00 93.75 131 HIS A N 1
ATOM 1046 C CA . HIS A 1 131 ? 1.878 -5.367 -23.054 1.00 93.75 131 HIS A CA 1
ATOM 1047 C C . HIS A 1 131 ? 2.564 -6.734 -22.957 1.00 93.75 131 HIS A C 1
ATOM 1049 O O . HIS A 1 131 ? 2.517 -7.523 -23.901 1.00 93.75 131 HIS A O 1
ATOM 1055 N N . GLU A 1 132 ? 3.207 -7.029 -21.831 1.00 93.75 132 GLU A N 1
ATOM 1056 C CA . GLU A 1 132 ? 4.032 -8.214 -21.640 1.00 93.75 132 GLU A CA 1
ATOM 1057 C C . GLU A 1 132 ? 3.836 -8.821 -20.246 1.00 93.75 132 GLU A C 1
ATOM 1059 O O . GLU A 1 132 ? 3.516 -8.110 -19.292 1.00 93.75 132 GLU A O 1
ATOM 1064 N N . PRO A 1 133 ? 4.038 -10.142 -20.093 1.00 92.81 133 PRO A N 1
ATOM 1065 C CA . PRO A 1 133 ? 3.946 -10.781 -18.789 1.00 92.81 133 PRO A CA 1
ATOM 1066 C C . PRO A 1 133 ? 5.021 -10.260 -17.829 1.00 92.81 133 PRO A C 1
ATOM 1068 O O . PRO A 1 133 ? 6.109 -9.846 -18.236 1.00 92.81 133 PRO A O 1
ATOM 1071 N N . LEU A 1 134 ? 4.728 -10.348 -16.531 1.00 93.31 134 LEU A N 1
ATOM 1072 C CA . LEU A 1 134 ? 5.696 -10.058 -15.484 1.00 93.31 134 LEU A CA 1
ATOM 1073 C C . LEU A 1 134 ? 6.889 -11.016 -15.591 1.00 93.31 134 LEU A C 1
ATOM 1075 O O . LEU A 1 134 ? 6.733 -12.234 -15.671 1.00 93.31 134 LEU A O 1
ATOM 1079 N N . THR A 1 135 ? 8.091 -10.449 -15.576 1.00 91.88 135 THR A N 1
ATOM 1080 C CA . THR A 1 135 ? 9.359 -11.183 -15.575 1.00 91.88 135 THR A CA 1
ATOM 1081 C C . THR A 1 135 ? 10.134 -10.891 -14.292 1.00 91.88 135 THR A C 1
ATOM 1083 O O . THR A 1 135 ? 9.850 -9.917 -13.590 1.00 91.88 135 THR A O 1
ATOM 1086 N N . GLU A 1 136 ? 11.149 -11.703 -13.993 1.00 88.50 136 GLU A N 1
ATOM 1087 C CA . GLU A 1 136 ? 12.075 -11.441 -12.881 1.00 88.50 136 GLU A CA 1
ATOM 1088 C C . GLU A 1 136 ? 12.766 -10.076 -13.019 1.00 88.50 136 GLU A C 1
ATOM 1090 O O . GLU A 1 136 ? 12.904 -9.343 -12.042 1.00 88.50 136 GLU A O 1
ATOM 1095 N N . GLU A 1 137 ? 13.125 -9.693 -14.247 1.00 90.62 137 GLU A N 1
ATOM 1096 C CA . GLU A 1 137 ? 13.719 -8.389 -14.550 1.00 90.62 137 GLU A CA 1
ATOM 1097 C C . GLU A 1 137 ? 12.755 -7.242 -14.193 1.00 90.62 137 GLU A C 1
ATOM 1099 O O . GLU A 1 137 ? 13.150 -6.244 -13.589 1.00 90.62 137 GLU A O 1
ATOM 1104 N N . TYR A 1 138 ? 11.464 -7.393 -14.496 1.00 93.56 138 TYR A N 1
ATOM 1105 C CA . TYR A 1 138 ? 10.460 -6.378 -14.165 1.00 93.56 138 TYR A CA 1
ATOM 1106 C C . TYR A 1 138 ? 10.206 -6.313 -12.662 1.00 93.56 138 TYR A C 1
ATOM 1108 O O . TYR A 1 138 ? 10.086 -5.217 -12.116 1.00 93.56 138 TYR A O 1
ATOM 1116 N N . LEU A 1 139 ? 10.204 -7.456 -11.971 1.00 90.81 139 LEU A N 1
ATOM 1117 C CA . LEU A 1 139 ? 10.123 -7.491 -10.512 1.00 90.81 139 LEU A CA 1
ATOM 1118 C C . LEU A 1 139 ? 11.304 -6.747 -9.868 1.00 90.81 139 LEU A C 1
ATOM 1120 O O . LEU A 1 139 ? 11.101 -5.971 -8.933 1.00 90.81 139 LEU A O 1
ATOM 1124 N N . LEU A 1 140 ? 12.516 -6.909 -10.410 1.00 89.44 140 LEU A N 1
ATOM 1125 C CA . LEU A 1 140 ? 13.696 -6.174 -9.958 1.00 89.44 140 LEU A CA 1
ATOM 1126 C C . LEU A 1 140 ? 13.498 -4.663 -10.115 1.00 89.44 140 LEU A C 1
ATOM 1128 O O . LEU A 1 140 ? 13.743 -3.906 -9.173 1.00 89.44 140 LEU A O 1
ATOM 1132 N N . TYR A 1 141 ? 12.996 -4.217 -11.268 1.00 91.50 141 TYR A N 1
ATOM 1133 C CA . TYR A 1 141 ? 12.688 -2.806 -11.511 1.00 91.50 141 TYR A CA 1
ATOM 1134 C C . TYR A 1 141 ? 11.627 -2.257 -10.550 1.00 91.50 141 TYR A C 1
ATOM 1136 O O . TYR A 1 141 ? 11.774 -1.140 -10.052 1.00 91.50 141 TYR A O 1
ATOM 1144 N N . LEU A 1 142 ? 10.609 -3.047 -10.199 1.00 91.38 142 LEU A N 1
ATOM 1145 C CA . LEU A 1 142 ? 9.582 -2.664 -9.222 1.00 91.38 142 LEU A CA 1
ATOM 1146 C C . LEU A 1 142 ? 10.115 -2.503 -7.788 1.00 91.38 142 LEU A C 1
ATOM 1148 O O . LEU A 1 142 ? 9.443 -1.874 -6.965 1.00 91.38 142 LEU A O 1
ATOM 1152 N N . LEU A 1 143 ? 11.288 -3.062 -7.474 1.00 87.81 143 LEU A N 1
ATOM 1153 C CA . LEU A 1 143 ? 11.972 -2.925 -6.181 1.00 87.81 143 LEU A CA 1
ATOM 1154 C C . LEU A 1 143 ? 12.951 -1.740 -6.146 1.00 87.81 143 LEU A C 1
ATOM 1156 O O . LEU A 1 143 ? 13.556 -1.467 -5.100 1.00 87.81 143 LEU A O 1
ATOM 1160 N N . MET A 1 144 ? 13.148 -1.041 -7.264 1.00 85.94 144 MET A N 1
ATOM 1161 C CA . MET A 1 144 ? 14.044 0.111 -7.326 1.00 85.94 144 MET A CA 1
ATOM 1162 C C . MET A 1 144 ? 13.430 1.329 -6.637 1.00 85.94 144 MET A C 1
ATOM 1164 O O . MET A 1 144 ? 12.213 1.513 -6.599 1.00 85.94 144 MET A O 1
ATOM 1168 N N . LYS A 1 145 ? 14.298 2.174 -6.067 1.00 83.06 145 LYS A N 1
ATOM 1169 C CA . LYS A 1 145 ? 13.884 3.471 -5.528 1.00 83.06 145 LYS A CA 1
ATOM 1170 C C . LYS A 1 145 ? 13.305 4.306 -6.667 1.00 83.06 145 LYS A C 1
ATOM 1172 O O . LYS A 1 145 ? 13.939 4.445 -7.708 1.00 83.06 145 LYS A O 1
ATOM 1177 N N . ASP A 1 146 ? 12.138 4.885 -6.429 1.00 83.19 146 ASP A N 1
ATOM 1178 C CA . ASP A 1 146 ? 11.423 5.665 -7.426 1.00 83.19 146 ASP A CA 1
ATOM 1179 C C . ASP A 1 146 ? 10.829 6.906 -6.749 1.00 83.19 146 ASP A C 1
ATOM 1181 O O . ASP A 1 146 ? 9.951 6.820 -5.904 1.00 83.19 146 ASP A O 1
ATOM 1185 N N . SER A 1 147 ? 11.355 8.093 -7.022 1.00 79.31 147 SER A N 1
ATOM 1186 C CA . SER A 1 147 ? 10.760 9.343 -6.518 1.00 79.31 147 SER A CA 1
ATOM 1187 C C . SER A 1 147 ? 9.810 9.987 -7.522 1.00 79.31 147 SER A C 1
ATOM 1189 O O . SER A 1 147 ? 9.094 10.923 -7.160 1.00 79.31 147 SER A O 1
ATOM 1191 N N . GLU A 1 148 ? 9.769 9.470 -8.751 1.00 82.75 148 GLU A N 1
ATOM 1192 C CA . GLU A 1 148 ? 9.222 10.163 -9.914 1.00 82.75 148 GLU A CA 1
ATOM 1193 C C . GLU A 1 148 ? 7.855 9.622 -10.336 1.00 82.75 148 GLU A C 1
ATOM 1195 O O . GLU A 1 148 ? 6.986 10.393 -10.755 1.00 82.75 148 GLU A O 1
ATOM 1200 N N . SER A 1 149 ? 7.589 8.332 -10.136 1.00 85.12 149 SER A N 1
ATOM 1201 C CA . SER A 1 149 ? 6.319 7.718 -10.533 1.00 85.12 149 SER A CA 1
ATOM 1202 C C . SER A 1 149 ? 5.156 8.050 -9.599 1.00 85.12 149 SER A C 1
ATOM 1204 O O . SER A 1 149 ? 5.321 8.075 -8.369 1.00 85.12 149 SER A O 1
ATOM 1206 N N . PRO A 1 150 ? 3.956 8.316 -10.145 1.00 83.75 150 PRO A N 1
ATOM 1207 C CA . PRO A 1 150 ? 2.774 8.618 -9.348 1.00 83.75 150 PRO A CA 1
ATOM 1208 C C . PRO A 1 150 ? 2.319 7.396 -8.536 1.00 83.75 150 PRO A C 1
ATOM 1210 O O . PRO A 1 150 ? 2.663 6.248 -8.832 1.00 83.75 150 PRO A O 1
ATOM 1213 N N . ASN A 1 151 ? 1.521 7.645 -7.494 1.00 83.62 151 ASN A N 1
ATOM 1214 C CA . ASN A 1 151 ? 1.012 6.579 -6.626 1.00 83.62 151 ASN A CA 1
ATOM 1215 C C . ASN A 1 151 ? 0.142 5.582 -7.407 1.00 83.62 151 ASN A C 1
ATOM 1217 O O . ASN A 1 151 ? 0.111 4.400 -7.077 1.00 83.62 151 ASN A O 1
ATOM 1221 N N . GLU A 1 152 ? -0.548 6.053 -8.439 1.00 87.44 152 GLU A N 1
ATOM 1222 C CA . GLU A 1 152 ? -1.419 5.278 -9.312 1.00 87.44 152 GLU A CA 1
ATOM 1223 C C . GLU A 1 152 ? -0.647 4.193 -10.075 1.00 87.44 152 GLU A C 1
ATOM 1225 O O . GLU A 1 152 ? -1.092 3.048 -10.068 1.00 87.44 152 GLU A O 1
ATOM 1230 N N . SER A 1 153 ? 0.530 4.503 -10.636 1.00 89.38 153 SER A N 1
ATOM 1231 C CA . SER A 1 153 ? 1.386 3.512 -11.316 1.00 89.38 153 SER A CA 1
ATOM 1232 C C . SER A 1 153 ? 1.831 2.411 -10.360 1.00 89.38 153 SER A C 1
ATOM 1234 O O . SER A 1 153 ? 1.763 1.228 -10.680 1.00 89.38 153 SER A O 1
ATOM 1236 N N . PHE A 1 154 ? 2.207 2.791 -9.137 1.00 88.75 154 PHE A N 1
ATOM 1237 C CA . PHE A 1 154 ? 2.549 1.821 -8.104 1.00 88.75 154 PHE A CA 1
ATOM 1238 C C . PHE A 1 154 ? 1.361 0.902 -7.769 1.00 88.75 154 PHE A C 1
ATOM 1240 O O . PHE A 1 154 ? 1.513 -0.316 -7.704 1.00 88.75 154 PHE A O 1
ATOM 1247 N N . ILE A 1 155 ? 0.169 1.471 -7.559 1.00 91.06 155 ILE A N 1
ATOM 1248 C CA . ILE A 1 155 ? -1.030 0.686 -7.239 1.00 91.06 155 ILE A CA 1
ATOM 1249 C C . ILE A 1 155 ? -1.408 -0.244 -8.394 1.00 91.06 155 ILE A C 1
ATOM 1251 O O . ILE A 1 155 ? -1.745 -1.400 -8.144 1.00 91.06 155 ILE A O 1
ATOM 1255 N N . HIS A 1 156 ? -1.310 0.234 -9.632 1.00 93.12 156 HIS A N 1
ATOM 1256 C CA . HIS A 1 156 ? -1.551 -0.558 -10.832 1.00 93.12 156 HIS A CA 1
ATOM 1257 C C . HIS A 1 156 ? -0.595 -1.759 -10.915 1.00 93.12 156 HIS A C 1
ATOM 1259 O O . HIS A 1 156 ? -1.043 -2.903 -10.988 1.00 93.12 156 HIS A O 1
ATOM 1265 N N . ASN A 1 157 ? 0.714 -1.528 -10.779 1.00 94.19 157 ASN A N 1
ATOM 1266 C CA . ASN A 1 157 ? 1.715 -2.599 -10.813 1.00 94.19 157 ASN A CA 1
ATOM 1267 C C . ASN A 1 157 ? 1.533 -3.598 -9.671 1.00 94.19 157 ASN A C 1
ATOM 1269 O O . ASN A 1 157 ? 1.669 -4.804 -9.868 1.00 94.19 157 ASN A O 1
ATOM 1273 N N . PHE A 1 158 ? 1.184 -3.113 -8.478 1.00 93.69 158 PHE A N 1
ATOM 1274 C CA . PHE A 1 158 ? 0.904 -3.979 -7.340 1.00 93.69 158 PHE A CA 1
ATOM 1275 C C . PHE A 1 158 ? -0.305 -4.889 -7.594 1.00 93.69 158 PHE A C 1
ATOM 1277 O O . PHE A 1 158 ? -0.267 -6.066 -7.245 1.00 93.69 158 PHE A O 1
ATOM 1284 N N . GLN A 1 159 ? -1.358 -4.388 -8.248 1.00 94.62 159 GLN A N 1
ATOM 1285 C CA . GLN A 1 159 ? -2.499 -5.216 -8.651 1.00 94.62 159 GLN A CA 1
ATOM 1286 C C . GLN A 1 159 ? -2.098 -6.294 -9.659 1.00 94.62 159 GLN A C 1
ATOM 1288 O O . GLN A 1 159 ? -2.550 -7.430 -9.524 1.00 94.62 159 GLN A O 1
ATOM 1293 N N . ILE A 1 160 ? -1.251 -5.970 -10.638 1.00 94.75 160 ILE A N 1
ATOM 1294 C CA . ILE A 1 160 ? -0.745 -6.957 -11.602 1.00 94.75 160 ILE A CA 1
ATOM 1295 C C . ILE A 1 160 ? 0.060 -8.035 -10.874 1.00 94.75 160 ILE A C 1
ATOM 1297 O O . ILE A 1 160 ? -0.243 -9.218 -11.008 1.00 94.75 160 ILE A O 1
ATOM 1301 N N . LEU A 1 161 ? 1.010 -7.628 -10.028 1.00 94.50 161 LEU A N 1
ATOM 1302 C CA . LEU A 1 161 ? 1.861 -8.532 -9.254 1.00 94.50 161 LEU A CA 1
ATOM 1303 C C . LEU A 1 161 ? 1.041 -9.478 -8.366 1.00 94.50 161 LEU A C 1
ATOM 1305 O O . LEU A 1 161 ? 1.302 -10.679 -8.328 1.00 94.50 161 LEU A O 1
ATOM 1309 N N . LEU A 1 162 ? 0.020 -8.965 -7.674 1.00 94.69 162 LEU A N 1
ATOM 1310 C CA . LEU A 1 162 ? -0.847 -9.797 -6.836 1.00 94.69 162 LEU A CA 1
ATOM 1311 C C . LEU A 1 162 ? -1.658 -10.817 -7.641 1.00 94.69 162 LEU A C 1
ATOM 1313 O O . LEU A 1 162 ? -1.904 -11.918 -7.146 1.00 94.69 162 LEU A O 1
ATOM 1317 N N . ASN A 1 163 ? -2.072 -10.468 -8.859 1.00 94.00 163 ASN A N 1
ATOM 1318 C CA . ASN A 1 163 ? -2.881 -11.333 -9.716 1.00 94.00 163 ASN A CA 1
ATOM 1319 C C . ASN A 1 163 ? -2.053 -12.282 -10.593 1.00 94.00 163 ASN A C 1
ATOM 1321 O O . ASN A 1 163 ? -2.628 -13.166 -11.234 1.00 94.00 163 ASN A O 1
ATOM 1325 N N . ASP A 1 164 ? -0.726 -12.144 -10.608 1.00 93.44 164 ASP A N 1
ATOM 1326 C CA . ASP A 1 164 ? 0.142 -13.055 -11.342 1.00 93.44 164 ASP A CA 1
ATOM 1327 C C . ASP A 1 164 ? 0.073 -14.467 -10.734 1.00 93.44 164 ASP A C 1
ATOM 1329 O O . ASP A 1 164 ? 0.258 -14.667 -9.531 1.00 93.44 164 ASP A O 1
ATOM 1333 N N . ARG A 1 165 ? -0.245 -15.463 -11.566 1.00 91.50 165 ARG A N 1
ATOM 1334 C CA . ARG A 1 165 ? -0.425 -16.860 -11.134 1.00 91.50 165 ARG A CA 1
ATOM 1335 C C . ARG A 1 165 ? 0.888 -17.627 -11.009 1.00 91.50 165 ARG A C 1
ATOM 1337 O O . ARG A 1 165 ? 0.893 -18.692 -10.402 1.00 91.50 165 ARG A O 1
ATOM 1344 N N . ASN A 1 166 ? 1.966 -17.113 -11.592 1.00 90.12 166 ASN A N 1
ATOM 1345 C CA . ASN A 1 166 ? 3.288 -17.727 -11.542 1.00 90.12 166 ASN A CA 1
ATOM 1346 C C . ASN A 1 166 ? 4.056 -17.307 -10.283 1.00 90.12 166 ASN A C 1
ATOM 1348 O O . ASN A 1 166 ? 5.024 -17.965 -9.911 1.00 90.12 166 ASN A O 1
ATOM 1352 N N . LEU A 1 167 ? 3.623 -16.236 -9.612 1.00 89.75 167 LEU A N 1
ATOM 1353 C CA . LEU A 1 167 ? 4.184 -15.815 -8.335 1.00 89.75 167 LEU A CA 1
ATOM 1354 C C . LEU A 1 167 ? 3.511 -16.524 -7.160 1.00 89.75 167 LEU A C 1
ATOM 1356 O O . LEU A 1 167 ? 2.283 -16.578 -7.065 1.00 89.75 167 LEU A O 1
ATOM 1360 N N . SER A 1 168 ? 4.325 -16.996 -6.215 1.00 89.06 168 SER A N 1
ATOM 1361 C CA . SER A 1 168 ? 3.820 -17.514 -4.945 1.00 89.06 168 SER A CA 1
ATOM 1362 C C . SER A 1 168 ? 3.286 -16.386 -4.056 1.00 89.06 168 SER A C 1
ATOM 1364 O O . SER A 1 168 ? 3.718 -15.231 -4.142 1.00 89.06 168 SER A O 1
ATOM 1366 N N . ASP A 1 169 ? 2.376 -16.730 -3.145 1.00 91.31 169 ASP A N 1
ATOM 1367 C CA . ASP A 1 169 ? 1.856 -15.798 -2.138 1.00 91.31 169 ASP A CA 1
ATOM 1368 C C . ASP A 1 169 ? 2.972 -15.165 -1.300 1.00 91.31 169 ASP A C 1
ATOM 1370 O O . ASP A 1 169 ? 2.890 -13.986 -0.954 1.00 91.31 169 ASP A O 1
ATOM 1374 N N . THR A 1 170 ? 4.042 -15.912 -1.019 1.00 86.62 170 THR A N 1
ATOM 1375 C CA . THR A 1 170 ? 5.196 -15.408 -0.269 1.00 86.62 170 THR A CA 1
ATOM 1376 C C . THR A 1 170 ? 5.914 -14.291 -1.019 1.00 86.62 170 THR A C 1
ATOM 1378 O O . THR A 1 170 ? 6.227 -13.271 -0.411 1.00 86.62 170 THR A O 1
ATOM 1381 N N . VAL A 1 171 ? 6.112 -14.411 -2.338 1.00 85.81 171 VAL A N 1
ATOM 1382 C CA . VAL A 1 171 ? 6.720 -13.335 -3.149 1.00 85.81 171 VAL A CA 1
ATOM 1383 C C . VAL A 1 171 ? 5.813 -12.108 -3.196 1.00 85.81 171 VAL A C 1
ATOM 1385 O O . VAL A 1 171 ? 6.278 -10.976 -3.039 1.00 85.81 171 VAL A O 1
ATOM 1388 N N . LYS A 1 172 ? 4.505 -12.330 -3.358 1.00 91.25 172 LYS A N 1
ATOM 1389 C CA . LYS A 1 172 ? 3.480 -11.278 -3.388 1.00 91.25 172 LYS A CA 1
ATOM 1390 C C . LYS A 1 172 ? 3.435 -10.472 -2.092 1.00 91.25 172 LYS A C 1
ATOM 1392 O O . LYS A 1 172 ? 3.491 -9.240 -2.111 1.00 91.25 172 LYS A O 1
ATOM 1397 N N . ILE A 1 173 ? 3.369 -11.166 -0.958 1.00 89.25 173 ILE A N 1
ATOM 1398 C CA . ILE A 1 173 ? 3.378 -10.549 0.370 1.00 89.25 173 ILE A CA 1
ATOM 1399 C C . ILE A 1 173 ? 4.745 -9.935 0.662 1.00 89.25 173 ILE A C 1
ATOM 1401 O O . ILE A 1 173 ? 4.810 -8.822 1.178 1.00 89.25 173 ILE A O 1
ATOM 1405 N N . GLY A 1 174 ? 5.828 -10.614 0.282 1.00 85.06 174 GLY A N 1
ATOM 1406 C CA . GLY A 1 174 ? 7.183 -10.088 0.358 1.00 85.06 174 GLY A CA 1
ATOM 1407 C C . GLY A 1 174 ? 7.272 -8.734 -0.331 1.00 85.06 174 GLY A C 1
ATOM 1408 O O . GLY A 1 174 ? 7.735 -7.778 0.278 1.00 85.06 174 GLY A O 1
ATOM 1409 N N . TYR A 1 175 ? 6.735 -8.596 -1.549 1.00 87.69 175 TYR A N 1
ATOM 1410 C CA . TYR A 1 175 ? 6.726 -7.313 -2.252 1.00 87.69 175 TYR A CA 1
ATOM 1411 C C . TYR A 1 175 ? 5.999 -6.239 -1.438 1.00 87.69 175 TYR A C 1
ATOM 1413 O O . TYR A 1 175 ? 6.570 -5.180 -1.199 1.00 87.69 175 TYR A O 1
ATOM 1421 N N . TYR A 1 176 ? 4.799 -6.532 -0.924 1.00 89.00 176 TYR A N 1
ATOM 1422 C CA . TYR A 1 176 ? 4.045 -5.625 -0.045 1.00 89.00 176 TYR A CA 1
ATOM 1423 C C . TYR A 1 176 ? 4.800 -5.222 1.232 1.00 89.00 176 TYR A C 1
ATOM 1425 O O . TYR A 1 176 ? 4.689 -4.084 1.681 1.00 89.00 176 TYR A O 1
ATOM 1433 N N . LEU A 1 177 ? 5.572 -6.126 1.832 1.00 82.19 177 LEU A N 1
ATOM 1434 C CA . LEU A 1 177 ? 6.394 -5.806 3.002 1.00 82.19 177 LEU A CA 1
ATOM 1435 C C . LEU A 1 177 ? 7.643 -4.998 2.632 1.00 82.19 177 LEU A C 1
ATOM 1437 O O . LEU A 1 177 ? 8.253 -4.404 3.511 1.00 82.19 177 LEU A O 1
ATOM 1441 N N . CYS A 1 178 ? 8.005 -4.957 1.349 1.00 79.81 178 CYS A N 1
ATOM 1442 C CA . CYS A 1 178 ? 9.242 -4.388 0.816 1.00 79.81 178 CYS A CA 1
ATOM 1443 C C . CYS A 1 178 ? 8.984 -3.220 -0.138 1.00 79.81 178 CYS A C 1
ATOM 1445 O O . CYS A 1 178 ? 9.746 -3.022 -1.091 1.00 79.81 178 CYS A O 1
ATOM 1447 N N . LEU A 1 179 ? 7.902 -2.461 0.078 1.00 78.50 179 LEU A N 1
ATOM 1448 C CA . LEU A 1 179 ? 7.552 -1.370 -0.829 1.00 78.50 179 LEU A CA 1
ATOM 1449 C C . LEU A 1 179 ? 8.720 -0.389 -0.959 1.00 78.50 179 LEU A C 1
ATOM 1451 O O . LEU A 1 179 ? 9.262 0.052 0.061 1.00 78.50 179 LEU A O 1
ATOM 1455 N N . PRO A 1 180 ? 9.099 -0.010 -2.192 1.00 70.69 180 PRO A N 1
ATOM 1456 C CA . PRO A 1 180 ? 10.209 0.900 -2.393 1.00 70.69 180 PRO A CA 1
ATOM 1457 C C . PRO A 1 180 ? 9.939 2.231 -1.684 1.00 70.69 180 PRO A C 1
ATOM 1459 O O . PRO A 1 180 ? 8.819 2.774 -1.691 1.00 70.69 180 PRO A O 1
ATOM 1462 N N . ASN A 1 181 ? 10.994 2.746 -1.049 1.00 64.81 181 ASN A N 1
ATOM 1463 C CA . ASN A 1 181 ? 10.992 4.052 -0.405 1.00 64.81 181 ASN A CA 1
ATOM 1464 C C . ASN A 1 181 ? 10.840 5.129 -1.491 1.00 64.81 181 ASN A C 1
ATOM 1466 O O .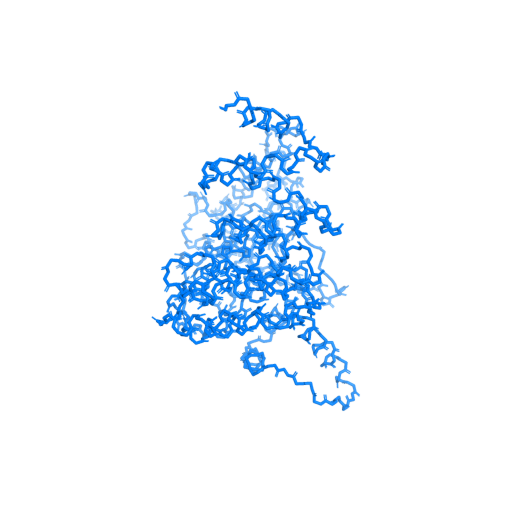 ASN A 1 181 ? 11.742 5.307 -2.308 1.00 64.81 181 ASN A O 1
ATOM 1470 N N . MET A 1 182 ? 9.701 5.819 -1.514 1.00 62.88 182 MET A N 1
ATOM 1471 C CA . MET A 1 182 ? 9.468 6.964 -2.404 1.00 62.88 182 MET A CA 1
ATOM 1472 C C . MET A 1 182 ? 9.645 8.247 -1.594 1.00 62.88 182 MET A C 1
ATOM 1474 O O . MET A 1 182 ? 9.510 8.239 -0.369 1.00 62.88 182 MET A O 1
ATOM 1478 N N . ASP A 1 183 ? 9.901 9.366 -2.268 1.00 61.38 183 ASP A N 1
ATOM 1479 C CA . ASP A 1 183 ? 10.058 10.657 -1.596 1.00 61.38 183 ASP A CA 1
ATOM 1480 C C . ASP A 1 183 ? 8.848 10.990 -0.690 1.00 61.38 183 ASP A C 1
ATOM 1482 O O . ASP A 1 183 ? 7.681 10.796 -1.051 1.00 61.38 183 ASP A O 1
ATOM 1486 N N . ARG A 1 184 ? 9.131 11.543 0.499 1.00 56.75 184 ARG A N 1
ATOM 1487 C CA . ARG A 1 184 ? 8.155 11.885 1.553 1.00 56.75 184 ARG A CA 1
ATOM 1488 C C . ARG A 1 184 ? 7.071 12.855 1.074 1.00 56.75 184 ARG A C 1
ATOM 1490 O O . ARG A 1 184 ? 6.034 12.984 1.722 1.00 56.75 184 ARG A O 1
ATOM 1497 N N . ARG A 1 185 ? 7.294 13.522 -0.062 1.00 58.34 185 ARG A N 1
ATOM 1498 C CA . ARG A 1 185 ? 6.362 14.456 -0.705 1.00 58.34 185 ARG A CA 1
ATOM 1499 C C . ARG A 1 185 ? 5.080 13.795 -1.241 1.00 58.34 185 ARG A C 1
ATOM 1501 O O . ARG A 1 185 ? 4.112 14.514 -1.462 1.00 58.34 185 ARG A O 1
ATOM 1508 N N . ARG A 1 186 ? 5.030 12.465 -1.425 1.00 62.41 186 ARG A N 1
ATOM 1509 C CA . ARG A 1 186 ? 3.918 11.763 -2.118 1.00 62.41 186 ARG A CA 1
ATOM 1510 C C . ARG A 1 186 ? 2.905 11.024 -1.219 1.00 62.41 186 ARG A C 1
ATOM 1512 O O . ARG A 1 186 ? 2.225 10.118 -1.690 1.00 62.41 186 ARG A O 1
ATOM 1519 N N . ASP A 1 187 ? 2.761 11.420 0.049 1.00 71.00 187 ASP A N 1
ATOM 1520 C CA . ASP A 1 187 ? 1.847 10.807 1.044 1.00 71.00 187 ASP A CA 1
ATOM 1521 C C . ASP A 1 187 ? 1.958 9.261 1.115 1.00 71.00 187 ASP A C 1
ATOM 1523 O O . ASP A 1 187 ? 1.070 8.524 0.661 1.00 71.00 187 ASP A O 1
ATOM 1527 N N . PRO A 1 188 ? 3.043 8.736 1.717 1.00 74.44 188 PRO A N 1
ATOM 1528 C CA . PRO A 1 188 ? 3.281 7.294 1.820 1.00 74.44 188 PRO A CA 1
ATOM 1529 C C . PRO A 1 188 ? 2.165 6.541 2.564 1.00 74.44 188 PRO A C 1
ATOM 1531 O O . PRO A 1 188 ? 1.949 5.355 2.311 1.00 74.44 188 PRO A O 1
ATOM 1534 N N . THR A 1 189 ? 1.419 7.225 3.440 1.00 80.31 189 THR A N 1
ATOM 1535 C CA . THR A 1 189 ? 0.325 6.633 4.221 1.00 80.31 189 THR A CA 1
ATOM 1536 C C . THR A 1 189 ? -0.856 6.254 3.335 1.00 80.31 189 THR A C 1
ATOM 1538 O O . THR A 1 189 ? -1.393 5.152 3.458 1.00 80.31 189 THR A O 1
ATOM 1541 N N . LYS A 1 190 ? -1.282 7.150 2.433 1.00 83.19 190 LYS A N 1
ATOM 1542 C CA . LYS A 1 190 ? -2.413 6.882 1.529 1.00 83.19 190 LYS A CA 1
ATOM 1543 C C . LYS A 1 190 ? -2.133 5.676 0.634 1.00 83.19 190 LYS A C 1
ATOM 1545 O O . LYS A 1 190 ? -3.002 4.820 0.460 1.00 83.19 190 LYS A O 1
ATOM 1550 N N . ARG A 1 191 ? -0.912 5.597 0.108 1.00 83.44 191 ARG A N 1
ATOM 1551 C CA . ARG A 1 191 ? -0.455 4.482 -0.722 1.00 83.44 191 ARG A CA 1
ATOM 1552 C C . ARG A 1 191 ? -0.456 3.165 0.047 1.00 83.44 191 ARG A C 1
ATOM 1554 O O . ARG A 1 191 ? -1.034 2.197 -0.439 1.00 83.44 191 ARG A O 1
ATOM 1561 N N . LEU A 1 192 ? 0.130 3.145 1.247 1.00 86.88 192 LEU A N 1
ATOM 1562 C CA . LEU A 1 192 ? 0.199 1.933 2.061 1.00 86.88 192 LEU A CA 1
ATOM 1563 C C . LEU A 1 192 ? -1.204 1.425 2.411 1.00 86.88 192 LEU A C 1
ATOM 1565 O O . LEU A 1 192 ? -1.490 0.262 2.170 1.00 86.88 192 LEU A O 1
ATOM 1569 N N . LYS A 1 193 ? -2.120 2.308 2.835 1.00 89.44 193 LYS A N 1
ATOM 1570 C CA . LYS A 1 193 ? -3.535 1.955 3.069 1.00 89.44 193 LYS A CA 1
ATOM 1571 C C . LYS A 1 193 ? -4.191 1.303 1.857 1.00 89.44 193 LYS A C 1
ATOM 1573 O O . LYS A 1 193 ? -4.870 0.287 1.994 1.00 89.44 193 LYS A O 1
ATOM 1578 N N . LYS A 1 194 ? -3.981 1.874 0.666 1.00 91.50 194 LYS A N 1
ATOM 1579 C CA . LYS A 1 194 ? -4.556 1.338 -0.570 1.00 91.50 194 LYS A CA 1
ATOM 1580 C C . LYS A 1 194 ? -3.957 -0.022 -0.928 1.00 91.50 194 LYS A C 1
ATOM 1582 O O . LYS A 1 194 ? -4.716 -0.922 -1.271 1.00 91.50 194 LYS A O 1
ATOM 1587 N N . ALA A 1 195 ? -2.640 -0.186 -0.802 1.00 91.50 195 ALA A N 1
ATOM 1588 C CA . ALA A 1 195 ? -1.975 -1.470 -1.000 1.00 91.50 195 ALA A CA 1
ATOM 1589 C C . ALA A 1 195 ? -2.483 -2.522 -0.001 1.00 91.50 195 ALA A C 1
ATOM 1591 O O . ALA A 1 195 ? -2.840 -3.622 -0.406 1.00 91.50 195 ALA A O 1
ATOM 1592 N N . THR A 1 196 ? -2.628 -2.167 1.280 1.00 92.94 196 THR A N 1
ATOM 1593 C CA . THR A 1 196 ? -3.205 -3.060 2.291 1.00 92.94 196 THR A CA 1
ATOM 1594 C C . THR A 1 196 ? -4.629 -3.477 1.930 1.00 92.94 196 THR A C 1
ATOM 1596 O O . THR A 1 196 ? -4.941 -4.654 2.056 1.00 92.94 196 THR A O 1
ATOM 1599 N N . SER A 1 197 ? -5.484 -2.566 1.438 1.00 93.75 197 SER A N 1
ATOM 1600 C CA . SER A 1 197 ? -6.841 -2.940 0.991 1.00 93.75 197 SER A CA 1
ATOM 1601 C C . SER A 1 197 ? -6.772 -3.975 -0.122 1.00 93.75 197 SER A C 1
ATOM 1603 O O . SER A 1 197 ? -7.397 -5.020 -0.035 1.00 93.75 197 SER A O 1
ATOM 1605 N N . ILE A 1 198 ? -5.967 -3.702 -1.151 1.00 95.12 198 ILE A N 1
ATOM 1606 C CA . ILE A 1 198 ? -5.859 -4.583 -2.314 1.00 95.12 198 ILE A CA 1
ATOM 1607 C C . ILE A 1 198 ? -5.346 -5.961 -1.892 1.00 95.12 198 ILE A C 1
ATOM 1609 O O . ILE A 1 198 ? -5.898 -6.958 -2.334 1.00 95.12 198 ILE A O 1
ATOM 1613 N N . LEU A 1 199 ? -4.332 -6.030 -1.025 1.00 95.44 199 LEU A N 1
ATOM 1614 C CA . LEU A 1 199 ? -3.789 -7.302 -0.551 1.00 95.44 199 LEU A CA 1
ATOM 1615 C C . LEU A 1 199 ? -4.818 -8.102 0.253 1.00 95.44 199 LEU A C 1
ATOM 1617 O O . LEU A 1 199 ? -4.996 -9.290 0.004 1.00 95.44 199 LEU A O 1
ATOM 1621 N N . LEU A 1 200 ? -5.477 -7.466 1.222 1.00 94.56 200 LEU A N 1
ATOM 1622 C CA . LEU A 1 200 ? -6.407 -8.149 2.121 1.00 94.56 200 LEU A CA 1
ATOM 1623 C C . LEU A 1 200 ? -7.704 -8.561 1.413 1.00 94.56 200 LEU A C 1
ATOM 1625 O O . LEU A 1 200 ? -8.240 -9.631 1.695 1.00 94.56 200 LEU A O 1
ATOM 1629 N N . ASP A 1 201 ? -8.168 -7.781 0.441 1.00 92.19 201 ASP A N 1
ATOM 1630 C CA . ASP A 1 201 ? -9.382 -8.085 -0.325 1.00 92.19 201 ASP A CA 1
ATOM 1631 C C . ASP A 1 201 ? -9.107 -8.976 -1.553 1.00 92.19 201 ASP A C 1
ATOM 1633 O O . ASP A 1 201 ? -10.040 -9.390 -2.237 1.00 92.19 201 ASP A O 1
ATOM 1637 N N . SER A 1 202 ? -7.840 -9.301 -1.842 1.00 93.44 202 SER A N 1
ATOM 1638 C CA . SER A 1 202 ? -7.465 -10.110 -3.006 1.00 93.44 202 SER A CA 1
ATOM 1639 C C . SER A 1 202 ? -7.847 -11.581 -2.845 1.00 93.44 202 SER A C 1
ATOM 1641 O O . SER A 1 202 ? -7.465 -12.239 -1.878 1.00 93.44 202 SER A O 1
ATOM 1643 N N . GLU A 1 203 ? -8.524 -12.133 -3.851 1.00 92.38 203 GLU A N 1
ATOM 1644 C CA . GLU A 1 203 ? -8.736 -13.580 -3.996 1.00 92.38 203 GLU A CA 1
ATOM 1645 C C . GLU A 1 203 ? -7.513 -14.300 -4.587 1.00 92.38 203 GLU A C 1
ATOM 1647 O O . GLU A 1 203 ? -7.418 -15.522 -4.506 1.00 92.38 203 GLU A O 1
ATOM 1652 N N . ALA A 1 204 ? -6.556 -13.557 -5.151 1.00 93.12 204 ALA A N 1
ATOM 1653 C CA . ALA A 1 204 ? -5.334 -14.108 -5.736 1.00 93.12 204 ALA A CA 1
ATOM 1654 C C . ALA A 1 204 ? -4.255 -14.459 -4.694 1.00 93.12 204 ALA A C 1
ATOM 1656 O O . ALA A 1 204 ? -3.192 -14.955 -5.070 1.00 93.12 204 ALA A O 1
ATOM 1657 N N . VAL A 1 205 ? -4.525 -14.184 -3.412 1.00 94.06 205 VAL A N 1
ATOM 1658 C CA . VAL A 1 205 ? -3.715 -14.590 -2.259 1.00 94.06 205 VAL A CA 1
ATOM 1659 C C . VAL A 1 205 ? -4.596 -15.410 -1.319 1.00 94.06 205 VAL A C 1
ATOM 1661 O O . VAL A 1 205 ? -5.701 -14.989 -0.948 1.00 94.06 205 VAL A O 1
ATOM 1664 N N . ALA A 1 206 ? -4.111 -16.580 -0.906 1.00 93.56 206 ALA A N 1
ATOM 1665 C CA . ALA A 1 206 ? -4.850 -17.478 -0.027 1.00 93.56 206 ALA A CA 1
ATOM 1666 C C . ALA A 1 206 ? -5.267 -16.767 1.273 1.00 93.56 206 ALA A C 1
ATOM 1668 O O . ALA A 1 206 ? -4.533 -15.931 1.816 1.00 93.56 206 ALA A O 1
ATOM 1669 N N . LYS A 1 207 ? -6.469 -17.074 1.781 1.00 93.19 207 LYS A N 1
ATOM 1670 C CA . LYS A 1 207 ? -7.014 -16.428 2.990 1.00 93.19 207 LYS A CA 1
ATOM 1671 C C . LYS A 1 207 ? -6.074 -16.621 4.178 1.00 93.19 207 LYS A C 1
ATOM 1673 O O . LYS A 1 207 ? -5.842 -15.684 4.933 1.00 93.19 207 LYS A O 1
ATOM 1678 N N . GLU A 1 208 ? -5.491 -17.805 4.299 1.00 92.06 208 GLU A N 1
ATOM 1679 C CA . GLU A 1 208 ? -4.556 -18.189 5.353 1.00 92.06 208 GLU A CA 1
ATOM 1680 C C . GLU A 1 208 ? -3.309 -17.297 5.330 1.00 92.06 208 GLU A C 1
ATOM 1682 O O . GLU A 1 208 ? -2.880 -16.802 6.367 1.00 92.06 208 GLU A O 1
ATOM 1687 N N . ASN A 1 209 ? -2.770 -17.003 4.144 1.00 91.25 209 ASN A N 1
ATOM 1688 C CA . ASN A 1 209 ? -1.611 -16.122 4.000 1.00 91.25 209 ASN A CA 1
ATOM 1689 C C . ASN A 1 209 ? -1.963 -14.654 4.283 1.00 91.25 209 ASN A C 1
ATOM 1691 O O . ASN A 1 209 ? -1.165 -13.933 4.881 1.00 91.25 209 ASN A O 1
ATOM 1695 N N . ARG A 1 210 ? -3.182 -14.213 3.953 1.00 93.12 210 ARG A N 1
ATOM 1696 C CA . ARG A 1 210 ? -3.682 -12.887 4.359 1.00 93.12 210 ARG A CA 1
ATOM 1697 C C . ARG A 1 210 ? -3.873 -12.778 5.878 1.00 93.12 210 ARG A C 1
ATOM 1699 O O . ARG A 1 210 ? -3.574 -11.733 6.453 1.00 93.12 210 ARG A O 1
ATOM 1706 N N . VAL A 1 211 ? -4.297 -13.854 6.547 1.00 91.44 211 VAL A N 1
ATOM 1707 C CA . VAL A 1 211 ? -4.339 -13.922 8.020 1.00 91.44 211 VAL A CA 1
ATOM 1708 C C . VAL A 1 211 ? -2.932 -13.814 8.609 1.00 91.44 211 VAL A C 1
ATOM 1710 O O . VAL A 1 211 ? -2.735 -13.004 9.511 1.00 91.44 211 VAL A O 1
ATOM 1713 N N . LYS A 1 212 ? -1.933 -14.509 8.044 1.00 88.19 212 LYS A N 1
ATOM 1714 C CA . LYS A 1 212 ? -0.529 -14.348 8.466 1.00 88.19 212 LYS A CA 1
ATOM 1715 C C . LYS A 1 212 ? -0.061 -12.893 8.345 1.00 88.19 212 LYS A C 1
ATOM 1717 O O . LYS A 1 212 ? 0.587 -12.384 9.251 1.00 88.19 212 LYS A O 1
ATOM 1722 N N . VAL A 1 213 ? -0.440 -12.171 7.284 1.00 89.81 213 VAL A N 1
ATOM 1723 C CA . VAL A 1 213 ? -0.135 -10.728 7.159 1.00 89.81 213 VAL A CA 1
ATOM 1724 C C . VAL A 1 213 ? -0.745 -9.918 8.303 1.00 89.81 213 VAL A C 1
ATOM 1726 O O . VAL A 1 213 ? -0.073 -9.051 8.861 1.00 89.81 213 VAL A O 1
ATOM 1729 N N . PHE A 1 214 ? -1.998 -10.185 8.676 1.00 90.50 214 PHE A N 1
ATOM 1730 C CA . PHE A 1 214 ? -2.602 -9.548 9.846 1.00 90.50 214 PHE A CA 1
ATOM 1731 C C . PHE A 1 214 ? -1.818 -9.859 11.129 1.00 90.50 214 PHE A C 1
ATOM 1733 O O . PHE A 1 214 ? -1.521 -8.934 11.885 1.00 90.50 214 PHE A O 1
ATOM 1740 N N . GLU A 1 215 ? -1.439 -11.118 11.354 1.00 87.81 215 GLU A N 1
ATOM 1741 C CA . GLU A 1 215 ? -0.650 -11.527 12.522 1.00 87.81 215 GLU A CA 1
ATOM 1742 C C . GLU A 1 215 ? 0.681 -10.769 12.587 1.00 87.81 215 GLU A C 1
ATOM 1744 O O . GLU A 1 215 ? 1.012 -10.201 13.624 1.00 87.81 215 GLU A O 1
ATOM 1749 N N . LEU A 1 216 ? 1.386 -10.639 11.460 1.00 83.81 216 LEU A N 1
ATOM 1750 C CA . LEU A 1 216 ? 2.615 -9.849 11.368 1.00 83.81 216 LEU A CA 1
ATOM 1751 C C . LEU A 1 216 ? 2.394 -8.369 11.708 1.00 83.81 216 LEU A C 1
ATOM 1753 O O . LEU A 1 216 ? 3.173 -7.772 12.446 1.00 83.81 216 LEU A O 1
ATOM 1757 N N . LEU A 1 217 ? 1.331 -7.760 11.175 1.00 86.00 217 LEU A N 1
ATOM 1758 C CA . LEU A 1 217 ? 1.005 -6.354 11.435 1.00 86.00 217 LEU A CA 1
ATOM 1759 C C . LEU A 1 217 ? 0.551 -6.115 12.877 1.00 86.00 217 LEU A C 1
ATOM 1761 O O . LEU A 1 217 ? 0.688 -5.001 13.391 1.00 86.00 217 LEU A O 1
ATOM 1765 N N . ARG A 1 218 ? -0.005 -7.140 13.527 1.00 83.12 218 ARG A N 1
ATOM 1766 C CA . ARG A 1 218 ? -0.372 -7.102 14.940 1.00 83.12 218 ARG A CA 1
ATOM 1767 C C . ARG A 1 218 ? 0.874 -7.017 15.816 1.00 83.12 218 ARG A C 1
ATOM 1769 O O . ARG A 1 218 ? 0.867 -6.246 16.775 1.00 83.12 218 ARG A O 1
ATOM 1776 N N . GLU A 1 219 ? 1.946 -7.721 15.459 1.00 79.88 219 GLU A N 1
ATOM 1777 C CA . GLU A 1 219 ? 3.180 -7.750 16.242 1.00 79.88 219 GLU A CA 1
ATOM 1778 C C . GLU A 1 219 ? 3.834 -6.345 16.336 1.00 79.88 219 GLU A C 1
ATOM 1780 O O . GLU A 1 219 ? 4.191 -5.719 15.329 1.00 79.88 219 GLU A O 1
ATOM 1785 N N . PRO A 1 220 ? 3.952 -5.762 17.545 1.00 66.50 220 PRO A N 1
ATOM 1786 C CA . PRO A 1 220 ? 4.315 -4.356 17.709 1.00 66.50 220 PRO A CA 1
ATOM 1787 C C . PRO A 1 220 ? 5.765 -4.014 17.354 1.00 66.50 220 PRO A C 1
ATOM 1789 O O . PRO A 1 220 ? 6.022 -2.874 16.977 1.00 66.50 220 PRO A O 1
ATOM 1792 N N . ASP A 1 221 ? 6.663 -5.000 17.362 1.00 71.06 221 ASP A N 1
ATOM 1793 C CA . ASP A 1 221 ? 8.099 -4.803 17.134 1.00 71.06 221 ASP A CA 1
ATOM 1794 C C . ASP A 1 221 ? 8.649 -5.629 15.964 1.00 71.06 221 ASP A C 1
ATOM 1796 O O . ASP A 1 221 ? 9.861 -5.662 15.757 1.00 71.06 221 ASP A O 1
ATOM 1800 N N . LEU A 1 222 ? 7.785 -6.284 15.182 1.00 72.62 222 LEU A N 1
ATOM 1801 C CA . LEU A 1 222 ? 8.200 -7.228 14.141 1.00 72.62 222 LEU A CA 1
ATOM 1802 C C . LEU A 1 222 ? 9.248 -6.639 13.192 1.00 72.62 222 LEU A C 1
ATOM 1804 O O . LEU A 1 222 ? 10.293 -7.240 12.982 1.00 72.62 222 LEU A O 1
ATOM 1808 N N . PHE A 1 223 ? 9.013 -5.444 12.650 1.00 70.88 223 PHE A N 1
ATOM 1809 C CA . PHE A 1 223 ? 9.954 -4.825 11.711 1.00 70.88 223 PHE A CA 1
ATOM 1810 C C . PHE A 1 223 ? 11.295 -4.461 12.368 1.00 70.88 223 PHE A C 1
ATOM 1812 O O . PHE A 1 223 ? 12.339 -4.555 11.724 1.00 70.88 223 PHE A O 1
ATOM 1819 N N . MET A 1 224 ? 11.298 -4.109 13.660 1.00 69.88 224 MET A N 1
ATOM 1820 C CA . MET A 1 224 ? 12.544 -3.918 14.412 1.00 69.88 224 MET A CA 1
ATOM 1821 C C . MET A 1 224 ? 13.264 -5.246 14.658 1.00 69.88 224 MET A C 1
ATOM 1823 O O . MET A 1 224 ? 14.489 -5.289 14.581 1.00 69.88 224 MET A O 1
ATOM 1827 N N . GLN A 1 225 ? 12.528 -6.325 14.932 1.00 70.62 225 GLN A N 1
ATOM 1828 C CA . GLN A 1 225 ? 13.092 -7.665 15.111 1.00 70.62 225 GLN A CA 1
ATOM 1829 C C . GLN A 1 225 ? 13.681 -8.198 13.802 1.00 70.62 225 GLN A C 1
ATOM 1831 O O . GLN A 1 225 ? 14.815 -8.665 13.802 1.00 70.62 225 GLN A O 1
ATOM 1836 N N . ILE A 1 226 ? 12.972 -8.029 12.681 1.00 70.94 226 ILE A N 1
ATOM 1837 C CA . ILE A 1 226 ? 13.464 -8.348 11.334 1.00 70.94 226 ILE A CA 1
ATOM 1838 C C . ILE A 1 226 ? 14.767 -7.590 11.062 1.00 70.94 226 ILE A C 1
ATOM 1840 O O . ILE A 1 226 ? 15.768 -8.196 10.690 1.00 70.94 226 ILE A O 1
ATOM 1844 N N . ARG A 1 227 ? 14.800 -6.276 11.326 1.00 70.44 227 ARG A N 1
ATOM 1845 C CA . ARG A 1 227 ? 16.017 -5.461 11.189 1.00 70.44 227 ARG A CA 1
ATOM 1846 C C . ARG A 1 227 ? 17.165 -5.992 12.035 1.00 70.44 227 ARG A C 1
ATOM 1848 O O . ARG A 1 227 ? 18.271 -6.141 11.529 1.00 70.44 227 ARG A O 1
ATOM 1855 N N . LYS A 1 228 ? 16.914 -6.226 13.324 1.00 67.81 228 LYS A N 1
ATOM 1856 C CA . LYS A 1 228 ? 17.932 -6.698 14.260 1.00 67.81 228 LYS A CA 1
ATOM 1857 C C . LYS A 1 228 ? 18.492 -8.039 13.795 1.00 67.81 228 LYS A C 1
ATOM 1859 O O . LYS A 1 228 ? 19.706 -8.181 13.745 1.00 67.81 228 LYS A O 1
ATOM 1864 N N . GLY A 1 229 ? 17.625 -8.953 13.367 1.00 66.50 229 GLY A N 1
ATOM 1865 C CA . GLY A 1 229 ? 18.036 -10.234 12.813 1.00 66.50 229 GLY A CA 1
ATOM 1866 C C . GLY A 1 229 ? 18.884 -10.088 11.547 1.00 66.50 229 GLY A C 1
ATOM 1867 O O . GLY A 1 229 ? 19.919 -10.732 11.441 1.00 66.50 229 GLY A O 1
ATOM 1868 N N . PHE A 1 230 ? 18.554 -9.168 10.635 1.00 67.12 230 PHE A N 1
ATOM 1869 C CA . PHE A 1 230 ? 19.426 -8.864 9.492 1.00 67.12 230 PHE A CA 1
ATOM 1870 C C . PHE A 1 230 ? 20.769 -8.251 9.879 1.00 67.12 230 PHE A C 1
ATOM 1872 O O . PHE A 1 230 ? 21.797 -8.596 9.302 1.00 67.12 230 PHE A O 1
ATOM 1879 N N . GLU A 1 231 ? 20.776 -7.308 10.819 1.00 66.12 231 GLU A N 1
ATOM 1880 C CA . GLU A 1 231 ? 22.011 -6.700 11.308 1.00 66.12 231 GLU A CA 1
ATOM 1881 C C . GLU A 1 231 ? 22.896 -7.732 12.018 1.00 66.12 231 GLU A C 1
ATOM 1883 O O . GLU A 1 231 ? 24.118 -7.641 11.924 1.00 66.12 231 GLU A O 1
ATOM 1888 N N . GLU A 1 232 ? 22.301 -8.700 12.715 1.00 63.84 232 GLU A N 1
ATOM 1889 C CA . GLU A 1 232 ? 22.994 -9.819 13.355 1.00 63.84 232 GLU A CA 1
ATOM 1890 C C . GLU A 1 232 ? 23.526 -10.813 12.322 1.00 63.84 232 GLU A C 1
ATOM 1892 O O . GLU A 1 232 ? 24.713 -11.119 12.373 1.00 63.84 232 GLU A O 1
ATOM 1897 N N . LEU A 1 233 ? 22.729 -11.213 11.325 1.00 60.22 233 LEU A N 1
ATOM 1898 C CA . LEU A 1 233 ? 23.176 -12.056 10.207 1.00 60.22 233 LEU A CA 1
ATOM 1899 C C . LEU A 1 233 ? 24.338 -11.414 9.436 1.00 60.22 233 LEU A C 1
ATOM 1901 O O . LEU A 1 233 ? 25.351 -12.060 9.187 1.00 60.22 233 LEU A O 1
ATOM 1905 N N . ARG A 1 234 ? 24.253 -10.111 9.143 1.00 60.66 234 ARG A N 1
ATOM 1906 C CA . ARG A 1 234 ? 25.329 -9.356 8.480 1.00 60.66 234 ARG A CA 1
ATOM 1907 C C . ARG A 1 234 ? 26.601 -9.249 9.333 1.00 60.66 234 ARG A C 1
ATOM 1909 O O . ARG A 1 234 ? 27.688 -9.080 8.793 1.00 60.66 234 ARG A O 1
ATOM 1916 N N . LYS A 1 235 ? 26.487 -9.305 10.664 1.00 60.03 235 LYS A N 1
ATOM 1917 C CA . LYS A 1 235 ? 27.640 -9.354 11.586 1.00 60.03 235 LYS A CA 1
ATOM 1918 C C . LYS A 1 235 ? 28.180 -10.780 11.759 1.00 60.03 235 LYS A C 1
ATOM 1920 O O . LYS A 1 235 ? 29.367 -10.939 12.033 1.00 60.03 235 LYS A O 1
ATOM 1925 N N . ALA A 1 236 ? 27.327 -11.792 11.601 1.00 54.59 236 ALA A N 1
ATOM 1926 C CA . ALA A 1 236 ? 27.632 -13.210 11.784 1.00 54.59 236 ALA A CA 1
ATOM 1927 C C . ALA A 1 236 ? 28.513 -13.807 10.675 1.00 54.59 236 ALA A C 1
ATOM 1929 O O . ALA A 1 236 ? 29.108 -14.859 10.888 1.00 54.59 236 ALA A O 1
ATOM 1930 N N . GLU A 1 237 ? 28.721 -13.102 9.557 1.00 52.31 237 GLU A N 1
ATOM 1931 C CA . GLU A 1 237 ? 29.768 -13.430 8.571 1.00 52.31 237 GLU A CA 1
ATOM 1932 C C . GLU A 1 237 ? 31.203 -13.422 9.165 1.00 52.31 237 GLU A C 1
ATOM 1934 O O . GLU A 1 237 ? 32.162 -13.747 8.467 1.00 52.31 237 GLU A O 1
ATOM 1939 N N . GLY A 1 238 ? 31.375 -13.089 10.456 1.00 48.81 238 GLY A N 1
ATOM 1940 C CA . GLY A 1 238 ? 32.649 -13.145 11.181 1.00 48.81 238 GLY A CA 1
ATOM 1941 C C . GLY A 1 238 ? 32.779 -14.168 12.325 1.00 48.81 238 GLY A C 1
ATOM 1942 O O . GLY A 1 238 ? 33.914 -14.477 12.675 1.00 48.81 238 GLY A O 1
ATOM 1943 N N . THR A 1 239 ? 31.701 -14.696 12.921 1.00 44.97 239 THR A N 1
ATOM 1944 C CA . THR A 1 239 ? 31.756 -15.638 14.073 1.00 44.97 239 THR A CA 1
ATOM 1945 C C . THR A 1 239 ? 30.376 -16.227 14.388 1.00 44.97 239 THR A C 1
ATOM 1947 O O . THR A 1 239 ? 29.395 -15.497 14.258 1.00 44.97 239 THR A O 1
ATOM 1950 N N . ASP A 1 240 ? 30.338 -17.478 14.888 1.00 50.62 240 ASP A N 1
ATOM 1951 C CA . ASP A 1 240 ? 29.175 -18.195 15.460 1.00 50.62 240 ASP A CA 1
ATOM 1952 C C . ASP A 1 240 ? 28.202 -17.254 16.192 1.00 50.62 240 ASP A C 1
ATOM 1954 O O . ASP A 1 240 ? 28.392 -16.908 17.363 1.00 50.62 240 ASP A O 1
ATOM 1958 N N . ALA A 1 241 ? 27.152 -16.823 15.498 1.00 47.41 241 ALA A N 1
ATOM 1959 C CA . ALA A 1 241 ? 26.049 -16.103 16.108 1.00 47.41 241 ALA A CA 1
ATOM 1960 C C . ALA A 1 241 ? 24.986 -17.120 16.525 1.00 47.41 241 ALA A C 1
ATOM 1962 O O . ALA A 1 241 ? 24.640 -18.019 15.762 1.00 47.41 241 ALA A O 1
ATOM 1963 N N . GLY A 1 242 ? 24.495 -16.978 17.757 1.00 51.69 242 GLY A N 1
ATOM 1964 C CA . GLY A 1 242 ? 23.397 -17.789 18.273 1.00 51.69 242 GLY A CA 1
ATOM 1965 C C . GLY A 1 242 ? 22.144 -17.706 17.396 1.00 51.69 242 GLY A C 1
ATOM 1966 O O . GLY A 1 242 ? 21.981 -16.783 16.600 1.00 51.69 242 GLY A O 1
ATOM 1967 N N . GLU A 1 243 ? 21.259 -18.686 17.564 1.00 56.16 243 GLU A N 1
ATOM 1968 C CA . GLU A 1 243 ? 20.021 -18.825 16.796 1.00 56.16 243 GLU A CA 1
ATOM 1969 C C . GLU A 1 243 ? 19.143 -17.566 16.922 1.00 56.16 243 GLU A C 1
ATOM 1971 O O . GLU A 1 243 ? 18.627 -17.245 17.997 1.00 56.16 243 GLU A O 1
ATOM 1976 N N . VAL A 1 244 ? 18.974 -16.837 15.815 1.00 57.22 244 VAL A N 1
ATOM 1977 C CA . VAL A 1 244 ? 17.987 -15.759 15.703 1.00 57.22 244 VAL A CA 1
ATOM 1978 C C . VAL A 1 244 ? 16.652 -16.402 15.350 1.00 57.22 244 VAL A C 1
ATOM 1980 O O . VAL A 1 244 ? 16.481 -16.900 14.242 1.00 57.22 244 VAL A O 1
ATOM 1983 N N . TYR A 1 245 ? 15.710 -16.401 16.292 1.00 63.34 245 TYR A N 1
ATOM 1984 C CA . TYR A 1 245 ? 14.371 -16.938 16.060 1.00 63.34 245 TYR A CA 1
ATOM 1985 C C . TYR A 1 245 ? 13.491 -15.898 15.362 1.00 63.34 245 TYR A C 1
ATOM 1987 O O . TYR A 1 245 ? 13.211 -14.834 15.927 1.00 63.34 245 TYR A O 1
ATOM 1995 N N . PHE A 1 246 ? 13.035 -16.215 14.152 1.00 65.50 246 PHE A N 1
ATOM 1996 C CA . PHE A 1 246 ? 12.003 -15.450 13.464 1.00 65.50 246 PHE A CA 1
ATOM 1997 C C . PHE A 1 246 ? 10.651 -16.155 13.599 1.00 65.50 246 PHE A C 1
ATOM 1999 O O . PHE A 1 246 ? 10.552 -17.323 13.958 1.00 65.50 246 PHE A O 1
ATOM 2006 N N . THR A 1 247 ? 9.561 -15.437 13.335 1.00 67.69 247 THR A N 1
ATOM 2007 C CA . THR A 1 247 ? 8.259 -16.100 13.207 1.00 67.69 247 THR A CA 1
ATOM 2008 C C . THR A 1 247 ? 8.264 -16.992 11.956 1.00 67.69 247 THR A C 1
ATOM 2010 O O . THR A 1 247 ? 8.874 -16.598 10.961 1.00 67.69 247 THR A O 1
ATOM 2013 N N . PRO A 1 248 ? 7.554 -18.140 11.938 1.00 75.56 248 PRO A N 1
ATOM 2014 C CA . PRO A 1 248 ? 7.622 -19.091 10.820 1.00 75.56 248 PRO A CA 1
ATOM 2015 C C . PRO A 1 248 ? 7.348 -18.469 9.446 1.00 75.56 248 PRO A C 1
ATOM 2017 O O . PRO A 1 248 ? 7.999 -18.796 8.468 1.00 75.56 248 PRO A O 1
ATOM 2020 N N . PHE A 1 249 ? 6.432 -17.498 9.363 1.00 72.00 249 PHE A N 1
ATOM 2021 C CA . PHE A 1 249 ? 6.171 -16.801 8.101 1.00 72.00 249 PHE A CA 1
ATOM 2022 C C . PHE A 1 249 ? 7.369 -15.974 7.605 1.00 72.00 249 PHE A C 1
ATOM 2024 O O . PHE A 1 249 ? 7.589 -15.849 6.404 1.00 72.00 249 PHE A O 1
ATOM 2031 N N . ILE A 1 250 ? 8.129 -15.375 8.521 1.00 74.19 250 ILE A N 1
ATOM 2032 C CA . ILE A 1 250 ? 9.338 -14.629 8.178 1.00 74.19 250 ILE A CA 1
ATOM 2033 C C . ILE A 1 250 ? 10.457 -15.591 7.769 1.00 74.19 250 ILE A C 1
ATOM 2035 O O . ILE A 1 250 ? 11.188 -15.287 6.832 1.00 74.19 250 ILE A O 1
ATOM 2039 N N . GLU A 1 251 ? 10.549 -16.765 8.394 1.00 75.50 251 GLU A N 1
ATOM 2040 C CA . GLU A 1 251 ? 11.454 -17.838 7.958 1.00 75.50 251 GLU A CA 1
ATOM 2041 C C . GLU A 1 251 ? 11.102 -18.331 6.547 1.00 75.50 251 GLU A C 1
ATOM 2043 O O . GLU A 1 251 ? 11.979 -18.377 5.686 1.00 75.50 251 GLU A O 1
ATOM 2048 N N . ASP A 1 252 ? 9.818 -18.584 6.268 1.00 77.12 252 ASP A N 1
ATOM 2049 C CA . ASP A 1 252 ? 9.321 -18.960 4.937 1.00 77.12 252 ASP A CA 1
ATOM 2050 C C . ASP A 1 252 ? 9.649 -17.883 3.889 1.00 77.12 252 ASP A C 1
ATOM 2052 O O . ASP A 1 252 ? 10.055 -18.191 2.762 1.00 77.12 252 ASP A O 1
ATOM 2056 N N . LEU A 1 253 ? 9.481 -16.602 4.251 1.00 76.50 253 LEU A N 1
ATOM 2057 C CA . LEU A 1 253 ? 9.870 -15.473 3.408 1.00 76.50 253 LEU A CA 1
ATOM 2058 C C . LEU A 1 253 ? 11.371 -15.507 3.127 1.00 76.50 253 LEU A C 1
ATOM 2060 O O . LEU A 1 253 ? 11.767 -15.359 1.975 1.00 76.50 253 LEU A O 1
ATOM 2064 N N . PHE A 1 254 ? 12.203 -15.744 4.139 1.00 76.31 254 PHE A N 1
ATOM 2065 C CA . PHE A 1 254 ? 13.650 -15.822 3.970 1.00 76.31 254 PHE A CA 1
ATOM 2066 C C . PHE A 1 254 ? 14.104 -16.979 3.104 1.00 76.31 254 PHE A C 1
ATOM 2068 O O . PHE A 1 254 ? 14.952 -16.787 2.235 1.00 76.31 254 PHE A O 1
ATOM 2075 N N . GLN A 1 255 ? 13.518 -18.152 3.299 1.00 77.25 255 GLN A N 1
ATOM 2076 C CA . GLN A 1 255 ? 13.796 -19.303 2.461 1.00 77.25 255 GLN A CA 1
ATOM 2077 C C . GLN A 1 255 ? 13.387 -19.030 1.009 1.00 77.25 255 GLN A C 1
ATOM 2079 O O . GLN A 1 255 ? 14.172 -19.269 0.096 1.00 77.25 255 GLN A O 1
ATOM 2084 N N . SER A 1 256 ? 12.210 -18.430 0.804 1.00 77.06 256 SER A N 1
ATOM 2085 C CA . SER A 1 256 ? 11.748 -18.039 -0.533 1.00 77.06 256 SER A CA 1
ATOM 2086 C C . SER A 1 256 ? 12.679 -17.014 -1.181 1.00 77.06 256 SER A C 1
ATOM 2088 O O . SER A 1 256 ? 12.926 -17.089 -2.379 1.00 77.06 256 SER A O 1
ATOM 2090 N N . LEU A 1 257 ? 13.208 -16.058 -0.407 1.00 75.56 257 LEU A N 1
ATOM 2091 C CA . LEU A 1 257 ? 14.200 -15.102 -0.897 1.00 75.56 257 LEU A CA 1
ATOM 2092 C C . LEU A 1 257 ? 15.507 -15.809 -1.274 1.00 75.56 257 LEU A C 1
ATOM 2094 O O . LEU A 1 257 ? 16.036 -15.530 -2.340 1.00 75.56 257 LEU A O 1
ATOM 2098 N N . ALA A 1 258 ? 16.002 -16.747 -0.465 1.00 76.00 258 ALA A N 1
ATOM 2099 C CA . ALA A 1 258 ? 17.251 -17.467 -0.731 1.00 76.00 258 ALA A CA 1
ATOM 2100 C C . ALA A 1 258 ? 17.233 -18.280 -2.042 1.00 76.00 258 ALA A C 1
ATOM 2102 O O . ALA A 1 258 ? 18.288 -18.531 -2.624 1.00 76.00 258 ALA A O 1
ATOM 2103 N N . GLU A 1 259 ? 16.049 -18.667 -2.519 1.00 78.94 259 GLU A N 1
ATOM 2104 C CA . GLU A 1 259 ? 15.854 -19.379 -3.787 1.00 78.94 259 GLU A CA 1
ATOM 2105 C C . GLU A 1 259 ? 15.796 -18.444 -5.015 1.00 78.94 259 GLU A C 1
ATOM 2107 O O . GLU A 1 259 ? 15.855 -18.919 -6.150 1.00 78.94 259 GLU A O 1
ATOM 2112 N N . MET A 1 260 ? 15.702 -17.121 -4.823 1.00 81.44 260 MET A N 1
ATOM 2113 C CA . MET A 1 260 ? 15.631 -16.140 -5.917 1.00 81.44 260 MET A CA 1
ATOM 2114 C C . MET A 1 260 ? 17.006 -15.818 -6.525 1.00 81.44 260 MET A C 1
ATOM 2116 O O . MET A 1 260 ? 18.030 -15.988 -5.866 1.00 81.44 260 MET A O 1
ATOM 2120 N N . PRO A 1 261 ? 17.059 -15.250 -7.744 1.00 84.75 261 PRO A N 1
ATOM 2121 C CA . PRO A 1 261 ? 18.264 -14.607 -8.264 1.00 84.75 261 PRO A CA 1
ATOM 2122 C C . PRO A 1 261 ? 18.852 -13.573 -7.291 1.00 84.75 261 PRO A C 1
ATOM 2124 O O . PRO A 1 261 ? 18.117 -12.771 -6.714 1.00 84.75 261 PRO A O 1
ATOM 2127 N N . GLU A 1 262 ? 20.182 -13.544 -7.163 1.00 80.50 262 GLU A N 1
ATOM 2128 C CA . GLU A 1 262 ? 20.934 -12.682 -6.228 1.00 80.50 262 GLU A CA 1
ATOM 2129 C C . GLU A 1 262 ? 20.511 -11.203 -6.290 1.00 80.50 262 GLU A C 1
ATOM 2131 O O . GLU A 1 262 ? 20.354 -10.539 -5.267 1.00 80.50 262 GLU A O 1
ATOM 2136 N N . GLU A 1 263 ? 20.243 -10.694 -7.491 1.00 79.62 263 GLU A N 1
ATOM 2137 C CA . GLU A 1 263 ? 19.843 -9.300 -7.710 1.00 79.62 263 GLU A CA 1
ATOM 2138 C C . GLU A 1 263 ? 18.467 -8.986 -7.098 1.00 79.62 263 GLU A C 1
ATOM 2140 O O . GLU A 1 263 ? 18.261 -7.907 -6.530 1.00 79.62 263 GLU A O 1
ATOM 2145 N N . LEU A 1 264 ? 17.532 -9.940 -7.159 1.00 82.62 264 LEU A N 1
ATOM 2146 C CA . LEU A 1 264 ? 16.233 -9.827 -6.499 1.00 82.62 264 LEU A CA 1
ATOM 2147 C C . LEU A 1 264 ? 16.388 -9.922 -4.984 1.00 82.62 264 LEU A C 1
ATOM 2149 O O . LEU A 1 264 ? 15.790 -9.110 -4.274 1.00 82.62 264 LEU A O 1
ATOM 2153 N N . GLN A 1 265 ? 17.230 -10.839 -4.495 1.00 81.75 265 GLN A N 1
ATOM 2154 C CA . GLN A 1 265 ? 17.541 -10.940 -3.068 1.00 81.75 265 GLN A CA 1
ATOM 2155 C C . GLN A 1 265 ? 18.037 -9.597 -2.529 1.00 81.75 265 GLN A C 1
ATOM 2157 O O . GLN A 1 265 ? 17.450 -9.055 -1.593 1.00 81.75 265 GLN A O 1
ATOM 2162 N N . GLU A 1 266 ? 19.052 -9.000 -3.163 1.00 79.25 266 GLU A N 1
ATOM 2163 C CA . GLU A 1 266 ? 19.587 -7.698 -2.752 1.00 79.25 266 GLU A CA 1
ATOM 2164 C C . GLU A 1 266 ? 18.500 -6.608 -2.780 1.00 79.25 266 GLU A C 1
ATOM 2166 O O . GLU A 1 266 ? 18.418 -5.784 -1.864 1.00 79.25 266 GLU A O 1
ATOM 2171 N N . GLY A 1 267 ? 17.634 -6.611 -3.799 1.00 80.62 267 GLY A N 1
ATOM 2172 C CA . GLY A 1 267 ? 16.507 -5.686 -3.921 1.00 80.62 267 GLY A CA 1
ATOM 2173 C C . GLY A 1 267 ? 15.526 -5.769 -2.748 1.00 80.62 267 GLY A C 1
ATOM 2174 O O . GLY A 1 267 ? 15.215 -4.744 -2.130 1.00 80.62 267 GLY A O 1
ATOM 2175 N N . TYR A 1 268 ? 15.080 -6.980 -2.410 1.00 81.12 268 TYR A N 1
ATOM 2176 C CA . TYR A 1 268 ? 14.198 -7.240 -1.273 1.00 81.12 268 TYR A CA 1
ATOM 2177 C C . TYR A 1 268 ? 14.864 -6.855 0.049 1.00 81.12 268 TYR A C 1
ATOM 2179 O O . TYR A 1 268 ? 14.305 -6.063 0.806 1.00 81.12 268 TYR A O 1
ATOM 2187 N N . LEU A 1 269 ? 16.087 -7.328 0.297 1.00 77.56 269 LEU A N 1
ATOM 2188 C CA . LEU A 1 269 ? 16.850 -7.040 1.515 1.00 77.56 269 LEU A CA 1
ATOM 2189 C C . LEU A 1 269 ? 17.043 -5.537 1.730 1.00 77.56 269 LEU A C 1
ATOM 2191 O O . LEU A 1 269 ? 16.780 -5.009 2.815 1.00 77.56 269 LEU A O 1
ATOM 2195 N N . ARG A 1 270 ? 17.446 -4.821 0.675 1.00 79.44 270 ARG A N 1
ATOM 2196 C CA . ARG A 1 270 ? 17.591 -3.363 0.688 1.00 79.44 270 ARG A CA 1
ATOM 2197 C C . ARG A 1 270 ? 16.286 -2.685 1.083 1.00 79.44 270 ARG A C 1
ATOM 2199 O O . ARG A 1 270 ? 16.307 -1.750 1.882 1.00 79.44 270 ARG A O 1
ATOM 2206 N N . ASN A 1 271 ? 15.163 -3.121 0.520 1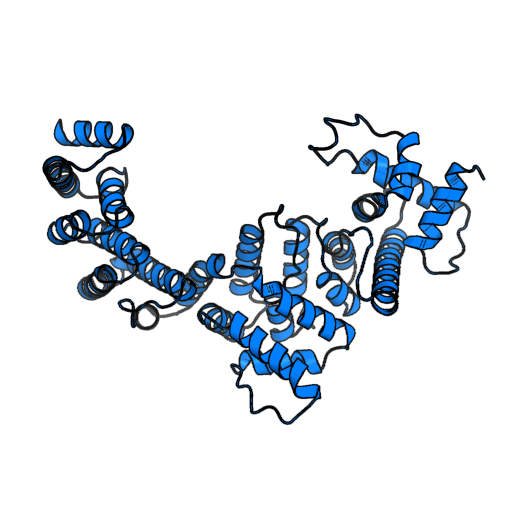.00 79.25 271 ASN A N 1
ATOM 2207 C CA . ASN A 1 271 ? 13.880 -2.505 0.814 1.00 79.25 271 ASN A CA 1
ATOM 2208 C C . ASN A 1 271 ? 13.397 -2.847 2.222 1.00 79.25 271 ASN A C 1
ATOM 2210 O O . ASN A 1 271 ? 12.996 -1.919 2.909 1.00 79.25 271 ASN A O 1
ATOM 2214 N N . ILE A 1 272 ? 13.525 -4.084 2.713 1.00 76.00 272 ILE A N 1
ATOM 2215 C CA . ILE A 1 272 ? 13.141 -4.431 4.097 1.00 76.00 272 ILE A CA 1
ATOM 2216 C C . ILE A 1 272 ? 13.893 -3.570 5.117 1.00 76.00 272 ILE A C 1
ATOM 2218 O O . ILE A 1 272 ? 13.299 -3.058 6.065 1.00 76.00 272 ILE A O 1
ATOM 2222 N N . LEU A 1 273 ? 15.191 -3.345 4.904 1.00 69.75 273 LEU A N 1
ATOM 2223 C CA . LEU A 1 273 ? 15.985 -2.484 5.783 1.00 69.75 273 LEU A CA 1
ATOM 2224 C C . LEU A 1 273 ? 15.534 -1.013 5.738 1.00 69.75 273 LEU A C 1
ATOM 2226 O O . LEU A 1 273 ? 15.644 -0.309 6.742 1.00 69.75 273 LEU A O 1
ATOM 2230 N N . ASN A 1 274 ? 14.986 -0.563 4.606 1.00 66.62 274 ASN A N 1
ATOM 2231 C CA . ASN A 1 274 ? 14.430 0.783 4.432 1.00 66.62 274 ASN A CA 1
ATOM 2232 C C . ASN A 1 274 ? 12.956 0.896 4.858 1.00 66.62 274 ASN A C 1
ATOM 2234 O O . ASN A 1 274 ? 12.482 1.996 5.130 1.00 66.62 274 ASN A O 1
ATOM 2238 N N . VAL A 1 275 ? 12.223 -0.218 4.937 1.00 60.19 275 VAL A N 1
ATOM 2239 C CA . VAL A 1 275 ? 10.792 -0.272 5.283 1.00 60.19 275 VAL A CA 1
ATOM 2240 C C . VAL A 1 275 ? 10.510 0.258 6.689 1.00 60.19 275 VAL A C 1
ATOM 2242 O O . VAL A 1 275 ? 9.398 0.657 7.008 1.00 60.19 275 VAL A O 1
ATOM 2245 N N . ILE A 1 276 ? 11.544 0.368 7.510 1.00 50.62 276 ILE A N 1
ATOM 2246 C CA . ILE A 1 276 ? 11.517 0.927 8.862 1.00 50.62 276 ILE A CA 1
ATOM 2247 C C . ILE A 1 276 ? 11.190 2.432 8.856 1.00 50.62 276 ILE A C 1
ATOM 2249 O O . ILE A 1 276 ? 10.775 2.973 9.878 1.00 50.62 276 ILE A O 1
ATOM 2253 N N . ASP A 1 277 ? 11.292 3.097 7.700 1.00 49.28 277 ASP A N 1
ATOM 2254 C CA . ASP A 1 277 ? 10.769 4.452 7.494 1.00 49.28 277 ASP A CA 1
ATOM 2255 C C . ASP A 1 277 ? 9.244 4.488 7.236 1.00 49.28 277 ASP A C 1
ATOM 2257 O O . ASP A 1 277 ? 8.642 5.566 7.288 1.00 49.28 277 ASP A O 1
ATOM 2261 N N . PHE A 1 278 ? 8.597 3.347 6.956 1.00 58.50 278 PHE A N 1
ATOM 2262 C CA . PHE A 1 278 ? 7.146 3.248 6.776 1.00 58.50 278 PHE A CA 1
ATOM 2263 C C . PHE A 1 278 ? 6.443 2.923 8.091 1.00 58.50 278 PHE A C 1
ATOM 2265 O O . PHE A 1 278 ? 6.601 1.860 8.689 1.00 58.50 278 PHE A O 1
ATOM 2272 N N . ASP A 1 279 ? 5.570 3.837 8.505 1.00 68.94 279 ASP A N 1
ATOM 2273 C CA . ASP A 1 279 ? 4.725 3.637 9.670 1.00 68.94 279 ASP A CA 1
ATOM 2274 C C . ASP A 1 279 ? 3.521 2.731 9.342 1.00 68.94 279 ASP A C 1
ATOM 2276 O O . ASP A 1 279 ? 2.434 3.204 8.991 1.00 68.94 279 ASP A O 1
ATOM 2280 N N . PHE A 1 280 ? 3.682 1.410 9.490 1.00 80.12 280 PHE A N 1
ATOM 2281 C CA . PHE A 1 280 ? 2.574 0.451 9.355 1.00 80.12 280 PHE A CA 1
ATOM 2282 C C . PHE A 1 280 ? 1.462 0.651 10.388 1.00 80.12 280 PHE A C 1
ATOM 2284 O O . PHE A 1 280 ? 0.369 0.103 10.224 1.00 80.12 280 PHE A O 1
ATOM 2291 N N . ASN A 1 281 ? 1.663 1.477 11.420 1.00 81.00 281 ASN A N 1
ATOM 2292 C CA . ASN A 1 281 ? 0.587 1.812 12.346 1.00 81.00 281 ASN A CA 1
ATOM 2293 C C . ASN A 1 281 ? -0.630 2.408 11.629 1.00 81.00 281 ASN A C 1
ATOM 2295 O O . ASN A 1 281 ? -1.764 2.206 12.068 1.00 81.00 281 ASN A O 1
ATOM 2299 N N . CYS A 1 282 ? -0.421 3.080 10.492 1.00 84.19 282 CYS A N 1
ATOM 2300 C CA . CYS A 1 282 ? -1.504 3.668 9.715 1.00 84.19 282 CYS A CA 1
ATOM 2301 C C . CYS A 1 282 ? -2.454 2.640 9.068 1.00 84.19 282 CYS A C 1
ATOM 2303 O O . CYS A 1 282 ? -3.569 3.024 8.700 1.00 84.19 282 CYS A O 1
ATOM 2305 N N . VAL A 1 283 ? -2.051 1.364 8.968 1.00 89.19 283 VAL A N 1
ATOM 2306 C CA . VAL A 1 283 ? -2.847 0.272 8.374 1.00 89.19 283 VAL A CA 1
ATOM 2307 C C . VAL A 1 283 ? -3.265 -0.814 9.366 1.00 89.19 283 VAL A C 1
ATOM 2309 O O . VAL A 1 283 ? -4.161 -1.593 9.060 1.00 89.19 283 VAL A O 1
ATOM 2312 N N . ARG A 1 284 ? -2.710 -0.836 10.586 1.00 89.88 284 ARG A N 1
ATOM 2313 C CA . ARG A 1 284 ? -3.057 -1.826 11.629 1.00 89.88 284 ARG A CA 1
ATOM 2314 C C . ARG A 1 284 ? -4.556 -1.900 11.919 1.00 89.88 284 ARG A C 1
ATOM 2316 O O . ARG A 1 284 ? -5.126 -2.984 11.964 1.00 89.88 284 ARG A O 1
ATOM 2323 N N . ARG A 1 285 ? -5.210 -0.743 12.072 1.00 90.31 285 ARG A N 1
ATOM 2324 C CA . ARG A 1 285 ? -6.662 -0.674 12.306 1.00 90.31 285 ARG A CA 1
ATOM 2325 C C . ARG A 1 285 ? -7.452 -1.261 11.133 1.00 90.31 285 ARG A C 1
ATOM 2327 O O . ARG A 1 285 ? -8.384 -2.011 11.352 1.00 90.31 285 ARG A O 1
ATOM 2334 N N . GLN A 1 286 ? -7.041 -0.976 9.900 1.00 91.94 286 GLN A N 1
ATOM 2335 C CA . GLN A 1 286 ? -7.676 -1.533 8.705 1.00 91.94 286 GLN A CA 1
ATOM 2336 C C . GLN A 1 286 ? -7.494 -3.057 8.607 1.00 91.94 286 GLN A C 1
ATOM 2338 O O . GLN A 1 286 ? -8.445 -3.764 8.299 1.00 91.94 286 GLN A O 1
ATOM 2343 N N . ALA A 1 287 ? -6.292 -3.567 8.888 1.00 92.75 287 ALA A N 1
ATOM 2344 C CA . ALA A 1 287 ? -6.027 -5.004 8.868 1.00 92.75 287 ALA A CA 1
ATOM 2345 C C . ALA A 1 287 ? -6.810 -5.758 9.955 1.00 92.75 287 ALA A C 1
ATOM 2347 O O . ALA A 1 287 ? -7.299 -6.858 9.712 1.00 92.75 287 ALA A O 1
ATOM 2348 N N . CYS A 1 288 ? -6.958 -5.150 11.134 1.00 94.25 288 CYS A N 1
ATOM 2349 C CA . CYS A 1 288 ? -7.760 -5.693 12.227 1.00 94.25 288 CYS A CA 1
ATOM 2350 C C . CYS A 1 288 ? -9.255 -5.749 11.880 1.00 94.25 288 CYS A C 1
ATOM 2352 O O . CYS A 1 288 ? -9.887 -6.783 12.082 1.00 94.25 288 CYS A O 1
ATOM 2354 N N . ASP A 1 289 ? -9.799 -4.677 11.298 1.00 94.00 289 ASP A N 1
ATOM 2355 C CA . ASP A 1 289 ? -11.192 -4.624 10.840 1.00 94.00 289 ASP A CA 1
ATOM 2356 C C . ASP A 1 289 ? -11.477 -5.717 9.802 1.00 94.00 289 ASP A C 1
ATOM 2358 O O . ASP A 1 289 ? -12.419 -6.498 9.950 1.00 94.00 289 ASP A O 1
ATOM 2362 N N . TRP A 1 290 ? -10.584 -5.855 8.813 1.00 95.50 290 TRP A N 1
ATOM 2363 C CA . TRP A 1 290 ? -10.646 -6.945 7.845 1.00 95.50 290 TRP A CA 1
ATOM 2364 C C . TRP A 1 290 ? -10.650 -8.306 8.546 1.00 95.50 290 TRP A C 1
ATOM 2366 O O . TRP A 1 290 ? -11.582 -9.076 8.339 1.00 95.50 290 TRP A O 1
ATOM 2376 N N . TYR A 1 291 ? -9.682 -8.590 9.423 1.00 95.88 291 TYR A N 1
ATOM 2377 C CA . TYR A 1 291 ? -9.585 -9.885 10.103 1.00 95.88 291 TYR A CA 1
ATOM 2378 C C . TYR A 1 291 ? -10.881 -10.250 10.840 1.00 95.88 291 TYR A C 1
ATOM 2380 O O . TYR A 1 291 ? -11.415 -11.338 10.630 1.00 95.88 291 TYR A O 1
ATOM 2388 N N . ILE A 1 292 ? -11.435 -9.325 11.632 1.00 94.94 292 ILE A N 1
ATOM 2389 C CA . ILE A 1 292 ? -12.685 -9.553 12.372 1.00 94.94 292 ILE A CA 1
ATOM 2390 C C . ILE A 1 292 ? -13.859 -9.779 11.406 1.00 94.94 292 ILE A C 1
ATOM 2392 O O . ILE A 1 292 ? -14.684 -10.665 11.634 1.00 94.94 292 ILE A O 1
ATOM 2396 N N . SER A 1 293 ? -13.926 -9.029 10.300 1.00 93.00 293 SER A N 1
ATOM 2397 C CA . SER A 1 293 ? -14.976 -9.198 9.284 1.00 93.00 293 SER A CA 1
ATOM 2398 C C . SER A 1 293 ? -14.958 -10.575 8.608 1.00 93.00 293 SER A C 1
ATOM 2400 O O . SER A 1 293 ? -16.006 -11.060 8.187 1.00 93.00 293 SER A O 1
ATOM 2402 N N . GLN A 1 294 ? -13.785 -11.216 8.528 1.00 94.19 294 GLN A N 1
ATOM 2403 C CA . GLN A 1 294 ? -13.598 -12.513 7.873 1.00 94.19 294 GLN A CA 1
ATOM 2404 C C . GLN A 1 294 ? -13.965 -13.717 8.751 1.00 94.19 294 GLN A C 1
ATOM 2406 O O . GLN A 1 294 ? -13.939 -14.855 8.256 1.00 94.19 294 GLN A O 1
ATOM 2411 N N . LEU A 1 295 ? -14.259 -13.493 10.034 1.00 94.88 295 LEU A N 1
ATOM 2412 C CA . LEU A 1 295 ? -14.679 -14.540 10.961 1.00 94.88 295 LEU A CA 1
ATOM 2413 C C . LEU A 1 295 ? -16.155 -14.893 10.706 1.00 94.88 295 LEU A C 1
ATOM 2415 O O . LEU A 1 295 ? -16.997 -13.989 10.675 1.00 94.88 295 LEU A O 1
ATOM 2419 N N . PRO A 1 296 ? -16.486 -16.177 10.481 1.00 92.38 296 PRO A N 1
ATOM 2420 C CA . PRO A 1 296 ? -17.809 -16.563 10.002 1.00 92.38 296 PRO A CA 1
ATOM 2421 C C . PRO A 1 296 ? -18.898 -16.490 11.076 1.00 92.38 296 PRO A C 1
ATOM 2423 O O . PRO A 1 296 ? -20.058 -16.261 10.734 1.00 92.38 296 PRO A O 1
ATOM 2426 N N . THR A 1 297 ? -18.556 -16.666 12.355 1.00 95.56 297 THR A N 1
ATOM 2427 C CA . THR A 1 297 ? -19.538 -16.679 13.450 1.00 95.56 297 THR A CA 1
ATOM 2428 C C . THR A 1 297 ? -19.393 -15.487 14.392 1.00 95.56 297 THR A C 1
ATOM 2430 O O . THR A 1 297 ? -18.320 -14.900 14.537 1.00 95.56 297 THR A O 1
ATOM 2433 N N . LEU A 1 298 ? -20.491 -15.125 15.062 1.00 94.25 298 LEU A N 1
ATOM 2434 C CA . LEU A 1 298 ? -20.484 -14.081 16.088 1.00 94.25 298 LEU A CA 1
ATOM 2435 C C . LEU A 1 298 ? -19.567 -14.454 17.268 1.00 94.25 298 LEU A C 1
ATOM 2437 O O . LEU A 1 298 ? -18.875 -13.599 17.812 1.00 94.25 298 LEU A O 1
ATOM 2441 N N . GLU A 1 299 ? -19.510 -15.734 17.619 1.00 95.38 299 GLU A N 1
ATOM 2442 C CA . GLU A 1 299 ? -18.730 -16.260 18.739 1.00 95.38 299 GLU A CA 1
ATOM 2443 C C . GLU A 1 299 ? -17.226 -16.180 18.468 1.00 95.38 299 GLU A C 1
ATOM 2445 O O . GLU A 1 299 ? -16.482 -15.712 19.328 1.00 95.38 299 GLU A O 1
ATOM 2450 N N . GLU A 1 300 ? -16.776 -16.507 17.254 1.00 95.62 300 GLU A N 1
ATOM 2451 C CA . GLU A 1 300 ? -15.378 -16.288 16.858 1.00 95.62 300 GLU A CA 1
ATOM 2452 C C . GLU A 1 300 ? -15.024 -14.797 16.854 1.00 95.62 300 GLU A C 1
ATOM 2454 O O . GLU A 1 300 ? -13.929 -14.421 17.275 1.00 95.62 300 GLU A O 1
ATOM 2459 N N . LYS A 1 301 ? -15.950 -13.922 16.434 1.00 95.44 301 LYS A N 1
ATOM 2460 C CA . LYS A 1 301 ? -15.748 -12.465 16.505 1.00 95.44 301 LYS A CA 1
ATOM 2461 C C . LYS A 1 301 ? -15.611 -11.987 17.951 1.00 95.44 301 LYS A C 1
ATOM 2463 O O . LYS A 1 301 ? -14.702 -11.210 18.237 1.00 95.44 301 LYS A O 1
ATOM 2468 N N . LYS A 1 302 ? -16.451 -12.472 18.874 1.00 95.19 302 LYS A N 1
ATOM 2469 C CA . LYS A 1 302 ? -16.349 -12.179 20.318 1.00 95.19 302 LYS A CA 1
ATOM 2470 C C . LYS A 1 302 ? -15.011 -12.629 20.893 1.00 95.19 302 LYS A C 1
ATOM 2472 O O . LYS A 1 302 ? -14.376 -11.875 21.633 1.00 95.19 302 LYS A O 1
ATOM 2477 N N . GLU A 1 303 ? -14.578 -13.838 20.547 1.00 95.75 303 GLU A N 1
ATOM 2478 C CA . GLU A 1 303 ? -13.300 -14.382 20.995 1.00 95.75 303 GLU A CA 1
ATOM 2479 C C . GLU A 1 303 ? -12.127 -13.554 20.459 1.00 95.75 303 GLU A C 1
ATOM 2481 O O . GLU A 1 303 ? -11.246 -13.158 21.223 1.00 95.75 303 GLU A O 1
ATOM 2486 N N . ALA A 1 304 ? -12.143 -13.214 19.169 1.00 94.56 304 ALA A N 1
ATOM 2487 C CA . ALA A 1 304 ? -11.127 -12.370 18.558 1.00 94.56 304 ALA A CA 1
ATOM 2488 C C . ALA A 1 304 ? -11.071 -10.975 19.195 1.00 94.56 304 ALA A C 1
ATOM 2490 O O . ALA A 1 304 ? -9.990 -10.518 19.559 1.00 94.56 304 ALA A O 1
ATOM 2491 N N . ILE A 1 305 ? -12.217 -10.310 19.375 1.00 95.19 305 ILE A N 1
ATOM 2492 C CA . ILE A 1 305 ? -12.294 -8.991 20.021 1.00 95.19 305 ILE A CA 1
ATOM 2493 C C . ILE A 1 305 ? -11.716 -9.058 21.438 1.00 95.19 305 ILE A C 1
ATOM 2495 O O . ILE A 1 305 ? -10.869 -8.235 21.785 1.00 95.19 305 ILE A O 1
ATOM 2499 N N . THR A 1 306 ? -12.116 -10.061 22.227 1.00 95.00 306 THR A N 1
ATOM 2500 C CA . THR A 1 306 ? -11.597 -10.276 23.586 1.00 95.00 306 THR A CA 1
ATOM 2501 C C . THR A 1 306 ? -10.076 -10.424 23.569 1.00 95.00 306 THR A C 1
ATOM 2503 O O . THR A 1 306 ? -9.388 -9.644 24.228 1.00 95.00 306 THR A O 1
ATOM 2506 N N . ARG A 1 307 ? -9.542 -11.335 22.742 1.00 93.06 307 ARG A N 1
ATOM 2507 C CA . ARG A 1 307 ? -8.095 -11.585 22.612 1.00 93.06 307 ARG A CA 1
ATOM 2508 C C . ARG A 1 307 ? -7.308 -10.341 22.201 1.00 93.06 307 ARG A C 1
ATOM 2510 O O . ARG A 1 307 ? -6.210 -10.106 22.688 1.00 93.06 307 ARG A O 1
ATOM 2517 N N . LEU A 1 308 ? -7.852 -9.523 21.302 1.00 91.62 308 LEU A N 1
ATOM 2518 C CA . LEU A 1 308 ? -7.190 -8.295 20.849 1.00 91.62 308 LEU A CA 1
ATOM 2519 C C . LEU A 1 308 ? -7.192 -7.205 21.933 1.00 91.62 308 LEU A C 1
ATOM 2521 O O . LEU A 1 308 ? -6.282 -6.373 21.991 1.00 91.62 308 LEU A O 1
ATOM 2525 N N . ILE A 1 309 ? -8.191 -7.210 22.816 1.00 91.56 309 ILE A N 1
ATOM 2526 C CA . ILE A 1 309 ? -8.308 -6.261 23.925 1.00 91.56 309 ILE A CA 1
ATOM 2527 C C . ILE A 1 309 ? -7.448 -6.670 25.130 1.00 91.56 309 ILE A C 1
ATOM 2529 O O . ILE A 1 309 ? -7.000 -5.775 25.845 1.00 91.56 309 ILE A O 1
ATOM 2533 N N . GLU A 1 310 ? -7.126 -7.951 25.326 1.00 87.06 310 GLU A N 1
ATOM 2534 C CA . GLU A 1 310 ? -6.314 -8.458 26.452 1.00 87.06 310 GLU A CA 1
ATOM 2535 C C . GLU A 1 310 ? -5.122 -7.558 26.828 1.00 87.06 310 GLU A C 1
ATOM 2537 O O . GLU A 1 310 ? -4.372 -7.101 25.967 1.00 87.06 310 GLU A O 1
ATOM 2542 N N . ASN A 1 311 ? -4.914 -7.311 28.126 1.00 83.19 311 ASN A N 1
ATOM 2543 C CA . ASN A 1 311 ? -3.863 -6.421 28.652 1.00 83.19 311 ASN A CA 1
ATOM 2544 C C . ASN A 1 311 ? -3.994 -4.938 28.224 1.00 83.19 311 ASN A C 1
ATOM 2546 O O . ASN A 1 311 ? -2.998 -4.227 28.077 1.00 83.19 311 ASN A O 1
ATOM 2550 N N . VAL A 1 312 ? -5.215 -4.440 27.987 1.00 86.00 312 VAL A N 1
ATOM 2551 C CA . VAL A 1 312 ? -5.474 -3.027 27.620 1.00 86.00 312 VAL A CA 1
ATOM 2552 C C . VAL A 1 312 ? -5.055 -2.008 28.692 1.00 86.00 312 VAL A C 1
ATOM 2554 O O . VAL A 1 312 ? -4.879 -0.821 28.403 1.00 86.00 312 VAL A O 1
ATOM 2557 N N . ASP A 1 313 ? -4.883 -2.453 29.928 1.00 80.56 313 ASP A N 1
ATOM 2558 C CA . ASP A 1 313 ? -4.341 -1.686 31.045 1.00 80.56 313 ASP A CA 1
ATOM 2559 C C . ASP A 1 313 ? -2.829 -1.425 30.910 1.00 80.56 313 ASP A C 1
ATOM 2561 O O . ASP A 1 313 ? -2.333 -0.422 31.428 1.00 80.56 313 ASP A O 1
ATOM 2565 N N . ASN A 1 314 ? -2.107 -2.259 30.151 1.00 79.44 314 ASN A N 1
ATOM 2566 C CA . ASN A 1 314 ? -0.653 -2.206 30.004 1.00 79.44 314 ASN A CA 1
ATOM 2567 C C . ASN A 1 314 ? -0.192 -2.190 28.535 1.00 79.44 314 ASN A C 1
ATOM 2569 O O . ASN A 1 314 ? 0.599 -3.030 28.101 1.00 79.44 314 ASN A O 1
ATOM 2573 N N . VAL A 1 315 ? -0.662 -1.207 27.762 1.00 77.81 315 VAL A N 1
ATOM 2574 C CA . VAL A 1 315 ? -0.235 -1.037 26.364 1.00 77.81 315 VAL A CA 1
ATOM 2575 C C . VAL A 1 315 ? 1.180 -0.459 26.319 1.00 77.81 315 VAL A C 1
ATOM 2577 O O . VAL A 1 315 ? 1.420 0.640 26.828 1.00 77.81 315 VAL A O 1
ATOM 2580 N N . LYS A 1 316 ? 2.116 -1.204 25.714 1.00 71.62 316 LYS A N 1
ATOM 2581 C CA . LYS A 1 316 ? 3.559 -0.885 25.699 1.00 71.62 316 LYS A CA 1
ATOM 2582 C C . LYS A 1 316 ? 4.048 -0.193 24.425 1.00 71.62 316 LYS A C 1
ATOM 2584 O O . LYS A 1 316 ? 5.141 0.364 24.432 1.00 71.62 316 LYS A O 1
ATOM 2589 N N . SER A 1 317 ? 3.267 -0.211 23.346 1.00 69.44 317 SER A N 1
ATOM 2590 C CA . SER A 1 317 ? 3.661 0.354 22.052 1.00 69.44 317 SER A CA 1
ATOM 2591 C C . SER A 1 317 ? 2.488 1.014 21.326 1.00 69.44 317 SER A C 1
ATOM 2593 O O . SER A 1 317 ? 1.319 0.671 21.524 1.00 69.44 317 SER A O 1
ATOM 2595 N N . ASP A 1 318 ? 2.803 1.957 20.436 1.00 65.81 318 ASP A N 1
ATOM 2596 C CA . ASP A 1 318 ? 1.801 2.589 19.574 1.00 65.81 318 ASP A CA 1
ATOM 2597 C C . ASP A 1 318 ? 1.145 1.590 18.613 1.00 65.81 318 ASP A C 1
ATOM 2599 O O . ASP A 1 318 ? -0.022 1.761 18.267 1.00 65.81 318 ASP A O 1
ATOM 2603 N N . GLY A 1 319 ? 1.854 0.533 18.215 1.00 65.62 319 GLY A N 1
ATOM 2604 C CA . GLY A 1 319 ? 1.315 -0.505 17.344 1.00 65.62 319 GLY A CA 1
ATOM 2605 C C . GLY A 1 319 ? 0.147 -1.269 17.967 1.00 65.62 319 GLY A C 1
ATOM 2606 O O . GLY A 1 319 ? -0.896 -1.438 17.330 1.00 65.62 319 GLY A O 1
ATOM 2607 N N . ASP A 1 320 ? 0.289 -1.656 19.233 1.00 77.31 320 ASP A N 1
ATOM 2608 C CA . ASP A 1 320 ? -0.742 -2.367 19.993 1.00 77.31 320 ASP A CA 1
ATOM 2609 C C . ASP A 1 320 ? -1.980 -1.478 20.241 1.00 77.31 320 ASP A C 1
ATOM 2611 O O . ASP A 1 320 ? -3.129 -1.907 20.104 1.00 77.31 320 ASP A O 1
ATOM 2615 N N . LYS A 1 321 ? -1.766 -0.170 20.449 1.00 88.00 321 LYS A N 1
ATOM 2616 C CA . LYS A 1 321 ? -2.849 0.821 20.564 1.00 88.00 321 LYS A CA 1
ATOM 2617 C C . LYS A 1 321 ? -3.814 0.777 19.375 1.00 88.00 321 LYS A C 1
ATOM 2619 O O . LYS A 1 321 ? -5.023 0.757 19.590 1.00 88.00 321 LYS A O 1
ATOM 2624 N N . TYR A 1 322 ? -3.326 0.784 18.131 1.00 88.62 322 TYR A N 1
ATOM 2625 C CA . TYR A 1 322 ? -4.210 0.848 16.955 1.00 88.62 322 TYR A CA 1
ATOM 2626 C C . TYR A 1 322 ? -5.031 -0.428 16.748 1.00 88.62 322 TYR A C 1
ATOM 2628 O O . TYR A 1 322 ? -6.179 -0.339 16.309 1.00 88.62 322 TYR A O 1
ATOM 2636 N N . ILE A 1 323 ? -4.470 -1.589 17.093 1.00 90.06 323 ILE A N 1
ATOM 2637 C CA . ILE A 1 323 ? -5.182 -2.871 17.064 1.00 90.06 323 ILE A CA 1
ATOM 2638 C C . ILE A 1 323 ? -6.299 -2.876 18.110 1.00 90.06 323 ILE A C 1
ATOM 2640 O O . ILE A 1 323 ? -7.450 -3.153 17.772 1.00 90.06 323 ILE A O 1
ATOM 2644 N N . LYS A 1 324 ? -5.991 -2.477 19.349 1.00 91.81 324 LYS A N 1
ATOM 2645 C CA . LYS A 1 324 ? -6.977 -2.373 20.436 1.00 91.81 324 LYS A CA 1
ATOM 2646 C C . LYS A 1 324 ? -8.098 -1.397 20.106 1.00 91.81 324 LYS A C 1
ATOM 2648 O O . LYS A 1 324 ? -9.270 -1.717 2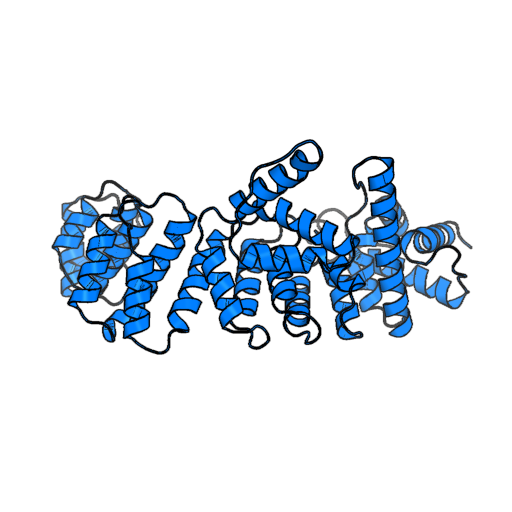0.278 1.00 91.81 324 LYS A O 1
ATOM 2653 N N . MET A 1 325 ? -7.754 -0.221 19.579 1.00 92.69 325 MET A N 1
ATOM 2654 C CA . MET A 1 325 ? -8.746 0.754 19.120 1.00 92.69 325 MET A CA 1
ATOM 2655 C C . MET A 1 325 ? -9.686 0.158 18.064 1.00 92.69 325 MET A C 1
ATOM 2657 O O . MET A 1 325 ? -10.883 0.421 18.121 1.00 92.69 325 MET A O 1
ATOM 2661 N N . CYS A 1 326 ? -9.171 -0.659 17.139 1.00 93.94 326 CYS A N 1
ATOM 2662 C CA . CYS A 1 326 ? -9.995 -1.359 16.155 1.00 93.94 326 CYS A CA 1
ATOM 2663 C C . CYS A 1 326 ? -10.935 -2.386 16.787 1.00 93.94 326 CYS A C 1
ATOM 2665 O O . CYS A 1 326 ? -12.104 -2.444 16.424 1.00 93.94 326 CYS A O 1
ATOM 2667 N N . ALA A 1 327 ? -10.448 -3.172 17.748 1.00 94.88 327 ALA A N 1
ATOM 2668 C CA . ALA A 1 327 ? -11.283 -4.146 18.444 1.00 94.88 327 ALA A CA 1
ATOM 2669 C C . ALA A 1 327 ? -12.467 -3.460 19.151 1.00 94.88 327 ALA A C 1
ATOM 2671 O O . ALA A 1 327 ? -13.589 -3.954 19.092 1.00 94.88 327 ALA A O 1
ATOM 2672 N N . TYR A 1 328 ? -12.256 -2.265 19.716 1.00 95.94 328 TYR A N 1
ATOM 2673 C CA . TYR A 1 328 ? -13.346 -1.442 20.252 1.00 95.94 328 TYR A CA 1
ATOM 2674 C C . TYR A 1 328 ? -14.285 -0.870 19.187 1.00 95.94 328 TYR A C 1
ATOM 2676 O O . TYR A 1 328 ? -15.466 -0.677 19.467 1.00 95.94 328 TYR A O 1
ATOM 2684 N N . ASP A 1 329 ? -13.798 -0.574 17.980 1.00 95.00 329 ASP A N 1
ATOM 2685 C CA . ASP A 1 329 ? -14.683 -0.180 16.879 1.00 95.00 329 ASP A CA 1
ATOM 2686 C C . ASP A 1 329 ? -15.575 -1.325 16.432 1.00 95.00 329 ASP A C 1
ATOM 2688 O O . ASP A 1 329 ? -16.763 -1.096 16.239 1.00 95.00 329 ASP A O 1
ATOM 2692 N N . ALA A 1 330 ? -15.010 -2.527 16.306 1.00 94.62 330 ALA A N 1
ATOM 2693 C CA . ALA A 1 330 ? -15.757 -3.731 15.977 1.00 94.62 330 ALA A CA 1
ATOM 2694 C C . ALA A 1 330 ? -16.789 -4.055 17.067 1.00 94.62 330 ALA A C 1
ATOM 2696 O O . ALA A 1 330 ? -17.946 -4.335 16.770 1.00 94.62 330 ALA A O 1
ATOM 2697 N N . LEU A 1 331 ? -16.400 -3.926 18.339 1.00 95.31 331 LEU A N 1
ATOM 2698 C CA . LEU A 1 331 ? -17.310 -4.086 19.471 1.00 95.31 331 LEU A CA 1
ATOM 2699 C C . LEU A 1 331 ? -18.493 -3.107 19.397 1.00 95.31 331 LEU A C 1
ATOM 2701 O O . LEU A 1 331 ? -19.638 -3.496 19.603 1.00 95.31 331 LEU A O 1
ATOM 2705 N N . TYR A 1 332 ? -18.224 -1.835 19.089 1.00 94.00 332 TYR A N 1
ATOM 2706 C CA . TYR A 1 332 ? -19.264 -0.819 18.949 1.00 94.00 332 TYR A CA 1
ATOM 2707 C C . TYR A 1 332 ? -20.144 -1.046 17.712 1.00 94.00 332 TYR A C 1
ATOM 2709 O O . TYR A 1 332 ? -21.366 -0.941 17.812 1.00 94.00 332 TYR A O 1
ATOM 2717 N N . SER A 1 333 ? -19.555 -1.347 16.550 1.00 92.75 333 SER A N 1
ATOM 2718 C CA . SER A 1 333 ? -20.302 -1.529 15.298 1.00 92.75 333 SER A CA 1
ATOM 2719 C C . SER A 1 333 ? -21.230 -2.739 15.341 1.00 92.75 333 SER A C 1
ATOM 2721 O O . SER A 1 333 ? -22.285 -2.703 14.718 1.00 92.75 333 SER A O 1
ATOM 2723 N N . MET A 1 334 ? -20.864 -3.763 16.111 1.00 93.00 334 MET A N 1
ATOM 2724 C CA . MET A 1 334 ? -21.643 -4.986 16.295 1.00 93.00 334 MET A CA 1
ATOM 2725 C C . MET A 1 334 ? -22.489 -4.983 17.575 1.00 93.00 334 MET A C 1
ATOM 2727 O O . MET A 1 334 ? -23.051 -6.010 17.940 1.00 93.00 334 MET A O 1
ATOM 2731 N N . SER A 1 335 ? -22.578 -3.855 18.284 1.00 93.00 335 SER A N 1
ATOM 2732 C CA . SER A 1 335 ? -23.221 -3.793 19.605 1.00 93.00 335 SER A CA 1
ATOM 2733 C C . SER A 1 335 ? -24.690 -4.231 19.619 1.00 93.00 335 SER A C 1
ATOM 2735 O O . SER A 1 335 ? -25.138 -4.748 20.632 1.00 93.00 335 SER A O 1
ATOM 2737 N N . GLU A 1 336 ? -25.422 -4.081 18.509 1.00 91.19 336 GLU A N 1
ATOM 2738 C CA . GLU A 1 336 ? -26.818 -4.538 18.386 1.00 91.19 336 GLU A CA 1
ATOM 2739 C C . GLU A 1 336 ? -26.949 -6.070 18.281 1.00 91.19 336 GLU A C 1
ATOM 2741 O O . GLU A 1 336 ? -27.992 -6.626 18.615 1.00 91.19 336 GLU A O 1
ATOM 2746 N N . GLU A 1 337 ? -25.903 -6.754 17.810 1.00 92.56 337 GLU A N 1
ATOM 2747 C CA . GLU A 1 337 ? -25.858 -8.217 17.664 1.00 92.56 337 GLU A CA 1
ATOM 2748 C C . GLU A 1 337 ? -25.232 -8.901 18.886 1.00 92.56 337 GLU A C 1
ATOM 2750 O O . GLU A 1 337 ? -25.418 -10.098 19.111 1.00 92.56 337 GLU A O 1
ATOM 2755 N N . LEU A 1 338 ? -24.448 -8.150 19.659 1.00 91.94 338 LEU A N 1
ATOM 2756 C CA . LEU A 1 338 ? -23.727 -8.633 20.824 1.00 91.94 338 LEU A CA 1
ATOM 2757 C C . LEU A 1 338 ? -24.564 -8.500 22.098 1.00 91.94 338 LEU A C 1
ATOM 2759 O O . LEU A 1 338 ? -25.483 -7.695 22.197 1.00 91.94 338 LEU A O 1
ATOM 2763 N N . ASP A 1 339 ? -24.208 -9.305 23.095 1.00 92.25 339 ASP A N 1
ATOM 2764 C CA . ASP A 1 339 ? -24.799 -9.204 24.424 1.00 92.25 339 ASP A CA 1
ATOM 2765 C C . ASP A 1 339 ? -24.440 -7.854 25.074 1.00 92.25 339 ASP A C 1
ATOM 2767 O O . ASP A 1 339 ? -23.287 -7.414 25.021 1.00 92.25 339 ASP A O 1
ATOM 2771 N N . GLU A 1 340 ? -25.436 -7.190 25.665 1.00 93.25 340 GLU A N 1
ATOM 2772 C CA . GLU A 1 340 ? -25.282 -5.844 26.225 1.00 93.25 340 GLU A CA 1
ATOM 2773 C C . GLU A 1 340 ? -24.230 -5.819 27.342 1.00 93.25 340 GLU A C 1
ATOM 2775 O O . GLU A 1 340 ? -23.359 -4.941 27.360 1.00 93.25 340 GLU A O 1
ATOM 2780 N N . ASP A 1 341 ? -24.276 -6.811 28.238 1.00 94.06 341 ASP A N 1
ATOM 2781 C CA . ASP A 1 341 ? -23.350 -6.931 29.362 1.00 94.06 341 ASP A CA 1
ATOM 2782 C C . ASP A 1 341 ? -21.929 -7.203 28.862 1.00 94.06 341 ASP A C 1
ATOM 2784 O O . ASP A 1 341 ? -20.977 -6.583 29.343 1.00 94.06 341 ASP A O 1
ATOM 2788 N N . PHE A 1 342 ? -21.771 -8.055 27.846 1.00 94.88 342 PHE A N 1
ATOM 2789 C CA . PHE A 1 342 ? -20.487 -8.290 27.184 1.00 94.88 342 PHE A CA 1
ATOM 2790 C C . PHE A 1 342 ? -19.883 -6.996 26.614 1.00 94.88 342 PHE A C 1
ATOM 2792 O O . PHE A 1 342 ? -18.717 -6.679 26.874 1.00 94.88 342 PHE A O 1
ATOM 2799 N N . VAL A 1 343 ? -20.670 -6.218 25.861 1.00 95.50 343 VAL A N 1
ATOM 2800 C CA . VAL A 1 343 ? -20.211 -4.948 25.273 1.00 95.50 343 VAL A CA 1
ATOM 2801 C C . VAL A 1 343 ? -19.846 -3.947 26.363 1.00 95.50 343 VAL A C 1
ATOM 2803 O O . VAL A 1 343 ? -18.792 -3.305 26.292 1.00 95.50 343 VAL A O 1
ATOM 2806 N N . ARG A 1 344 ? -20.691 -3.828 27.389 1.00 94.62 344 ARG A N 1
ATOM 2807 C CA . ARG A 1 344 ? -20.471 -2.922 28.515 1.00 94.62 344 ARG A CA 1
ATOM 2808 C C . ARG A 1 344 ? -19.180 -3.253 29.258 1.00 94.62 344 ARG A C 1
ATOM 2810 O O . ARG A 1 344 ? -18.340 -2.368 29.400 1.00 94.62 344 ARG A O 1
ATOM 2817 N N . GLN A 1 345 ? -18.980 -4.513 29.643 1.00 94.19 345 GLN A N 1
ATOM 2818 C CA . GLN A 1 345 ? -17.799 -4.957 30.394 1.00 94.19 345 GLN A CA 1
ATOM 2819 C C . GLN A 1 345 ? -16.488 -4.648 29.662 1.00 94.19 345 GLN A C 1
ATOM 2821 O O . GLN A 1 345 ? -15.541 -4.133 30.260 1.00 94.19 345 GLN A O 1
ATOM 2826 N N . LEU A 1 346 ? -16.420 -4.916 28.354 1.00 95.06 346 LEU A N 1
ATOM 2827 C CA . LEU A 1 346 ? -15.208 -4.641 27.580 1.00 95.06 346 LEU A CA 1
ATOM 2828 C C . LEU A 1 346 ? -14.946 -3.138 27.434 1.00 95.06 346 LEU A C 1
ATOM 2830 O O . LEU A 1 346 ? -13.803 -2.694 27.562 1.00 95.06 346 LEU A O 1
ATOM 2834 N N . LEU A 1 347 ? -15.981 -2.327 27.206 1.00 94.38 347 LEU A N 1
ATOM 2835 C CA . LEU A 1 347 ? -15.820 -0.875 27.133 1.00 94.38 347 LEU A CA 1
ATOM 2836 C C . LEU A 1 347 ? -15.402 -0.267 28.481 1.00 94.38 347 LEU A C 1
ATOM 2838 O O . LEU A 1 347 ? -14.556 0.632 28.517 1.00 94.38 347 LEU A O 1
ATOM 2842 N N . GLU A 1 348 ? -15.941 -0.768 29.590 1.00 92.88 348 GLU A N 1
ATOM 2843 C CA . GLU A 1 348 ? -15.507 -0.386 30.934 1.00 92.88 348 GLU A CA 1
ATOM 2844 C C . GLU A 1 348 ? -14.039 -0.738 31.167 1.00 92.88 348 GLU A C 1
ATOM 2846 O O . GLU A 1 348 ? -13.277 0.108 31.645 1.00 92.88 348 GLU A O 1
ATOM 2851 N N . LEU A 1 349 ? -13.602 -1.932 30.766 1.00 92.56 349 LEU A N 1
ATOM 2852 C CA . LEU A 1 349 ? -12.198 -2.328 30.850 1.00 92.56 349 LEU A CA 1
ATOM 2853 C C . LEU A 1 349 ? -11.294 -1.334 30.099 1.00 92.56 349 LEU A C 1
ATOM 2855 O O . LEU A 1 349 ? -10.319 -0.823 30.655 1.00 92.56 349 LEU A O 1
ATOM 2859 N N . GLY A 1 350 ? -11.655 -0.967 28.868 1.00 92.44 350 GLY A N 1
ATOM 2860 C CA . GLY A 1 350 ? -10.908 0.012 28.074 1.00 92.44 350 GLY A CA 1
ATOM 2861 C C . GLY A 1 350 ? -10.902 1.426 28.654 1.00 92.44 350 GLY A C 1
ATOM 2862 O O . GLY A 1 350 ? -9.931 2.170 28.473 1.00 92.44 350 GLY A O 1
ATOM 2863 N N . SER A 1 351 ? -11.935 1.800 29.411 1.00 90.81 351 SER A N 1
ATOM 2864 C CA . SER A 1 351 ? -11.986 3.086 30.117 1.00 90.81 351 SER A CA 1
ATOM 2865 C C . SER A 1 351 ? -10.927 3.221 31.225 1.00 90.81 351 SER A C 1
ATOM 2867 O O . SER A 1 351 ? -10.610 4.344 31.617 1.00 90.81 351 SER A O 1
ATOM 2869 N N . HIS A 1 352 ? -10.309 2.112 31.650 1.00 89.88 352 HIS A N 1
ATOM 2870 C CA . HIS A 1 352 ? -9.215 2.069 32.629 1.00 89.88 352 HIS A CA 1
ATOM 2871 C C . HIS A 1 352 ? -7.814 1.963 31.997 1.00 89.88 352 HIS A C 1
ATOM 2873 O O . HIS A 1 352 ? -6.817 1.908 32.714 1.00 89.88 352 HIS A O 1
ATOM 2879 N N . SER A 1 353 ? -7.707 1.976 30.662 1.00 91.31 353 SER A N 1
ATOM 2880 C CA . SER A 1 353 ? -6.424 1.891 29.950 1.00 91.31 353 SER A CA 1
ATOM 2881 C C . SER A 1 353 ? -5.435 2.988 30.364 1.00 91.31 353 SER A C 1
ATOM 2883 O O . SER A 1 353 ? -5.815 4.149 30.548 1.00 91.31 353 SER A O 1
ATOM 2885 N N . ASN A 1 354 ? -4.136 2.680 30.390 1.00 90.12 354 ASN A N 1
ATOM 2886 C CA . ASN A 1 354 ? -3.082 3.686 30.553 1.00 90.12 354 ASN A CA 1
ATOM 2887 C C . ASN A 1 354 ? -3.065 4.717 29.396 1.00 90.12 354 ASN A C 1
ATOM 2889 O O . ASN A 1 354 ? -2.701 5.882 29.600 1.00 90.12 354 ASN A O 1
ATOM 2893 N N . LEU A 1 355 ? -3.549 4.348 28.204 1.00 90.44 355 LEU A N 1
ATOM 2894 C CA . LEU A 1 355 ? -3.576 5.209 27.023 1.00 90.44 355 LEU A CA 1
ATOM 2895 C C . LEU A 1 355 ? -4.853 6.042 26.915 1.00 90.44 355 LEU A C 1
ATOM 2897 O O . LEU A 1 355 ? -5.968 5.537 26.785 1.00 90.44 355 LEU A O 1
ATOM 2901 N N . SER A 1 356 ? -4.677 7.362 26.834 1.00 91.38 356 SER A N 1
ATOM 2902 C CA . SER A 1 356 ? -5.809 8.292 26.755 1.00 91.38 356 SER A CA 1
ATOM 2903 C C . SER A 1 356 ? -6.639 8.173 25.471 1.00 91.38 356 SER A C 1
ATOM 2905 O O . SER A 1 356 ? -7.783 8.616 25.440 1.00 91.38 356 SER A O 1
ATOM 2907 N N . ASP A 1 357 ? -6.078 7.579 24.417 1.00 91.00 357 ASP A N 1
ATOM 2908 C CA . ASP A 1 357 ? -6.752 7.378 23.130 1.00 91.00 357 ASP A CA 1
ATOM 2909 C C . ASP A 1 357 ? -7.821 6.294 23.233 1.00 91.00 357 ASP A C 1
ATOM 2911 O O . ASP A 1 357 ? -8.961 6.517 22.823 1.00 91.00 357 ASP A O 1
ATOM 2915 N N . ILE A 1 358 ? -7.455 5.174 23.861 1.00 92.56 358 ILE A N 1
ATOM 2916 C CA . ILE A 1 358 ? -8.347 4.049 24.135 1.00 92.56 358 ILE A CA 1
ATOM 2917 C C . ILE A 1 358 ? -9.430 4.487 25.116 1.00 92.56 358 ILE A C 1
ATOM 2919 O O . ILE A 1 358 ? -10.613 4.343 24.810 1.00 92.56 358 ILE A O 1
ATOM 2923 N N . ARG A 1 359 ? -9.052 5.129 26.235 1.00 92.81 359 ARG A N 1
ATOM 2924 C CA . ARG A 1 359 ? -10.037 5.648 27.199 1.00 92.81 359 ARG A CA 1
ATOM 2925 C C . ARG A 1 359 ? -11.041 6.584 26.533 1.00 92.81 359 ARG A C 1
ATOM 2927 O O . ARG A 1 359 ? -12.244 6.428 26.708 1.00 92.81 359 ARG A O 1
ATOM 2934 N N . ALA A 1 360 ? -10.568 7.541 25.729 1.00 91.69 360 ALA A N 1
ATOM 2935 C CA . ALA A 1 360 ? -11.439 8.496 25.044 1.00 91.69 360 ALA A CA 1
ATOM 2936 C C . ALA A 1 360 ? -12.443 7.812 24.101 1.00 91.69 360 ALA A C 1
ATOM 2938 O O . ALA A 1 360 ? -13.587 8.256 24.005 1.00 91.69 360 ALA A O 1
ATOM 2939 N N . GLN A 1 361 ? -12.017 6.760 23.400 1.00 92.62 361 GLN A N 1
ATOM 2940 C CA . GLN A 1 361 ? -12.868 5.983 22.503 1.00 92.62 361 GLN A CA 1
ATOM 2941 C C . GLN A 1 361 ? -13.891 5.144 23.276 1.00 92.62 361 GLN A C 1
ATOM 2943 O O . GLN A 1 361 ? -15.073 5.189 22.946 1.00 92.62 361 GLN A O 1
ATOM 2948 N N . CYS A 1 362 ? -13.469 4.465 24.342 1.00 93.00 362 CYS A N 1
ATOM 2949 C CA . CYS A 1 362 ? -14.361 3.651 25.164 1.00 93.00 362 CYS A CA 1
ATOM 2950 C C . CYS A 1 362 ? -15.422 4.512 25.852 1.00 93.00 362 CYS A C 1
ATOM 2952 O O . CYS A 1 362 ? -16.606 4.222 25.733 1.00 93.00 362 CYS A O 1
ATOM 2954 N N . TYR A 1 363 ? -15.035 5.648 26.448 1.00 90.50 363 TYR A N 1
ATOM 2955 C CA . TYR A 1 363 ? -15.998 6.604 27.005 1.00 90.50 363 TYR A CA 1
ATOM 2956 C C . TYR A 1 363 ? -16.976 7.128 25.955 1.00 90.50 363 TYR A C 1
ATOM 2958 O O . TYR A 1 363 ? -18.160 7.278 26.237 1.00 90.50 363 TYR A O 1
ATOM 2966 N N . LYS A 1 364 ? -16.516 7.398 24.727 1.00 88.25 364 LYS A N 1
ATOM 2967 C CA . LYS A 1 364 ? -17.421 7.779 23.636 1.00 88.25 364 LYS A CA 1
ATOM 2968 C C . LYS A 1 364 ? -18.464 6.683 23.388 1.00 88.25 364 LYS A C 1
ATOM 2970 O O . LYS A 1 364 ? -19.631 7.022 23.239 1.00 88.25 364 LYS A O 1
ATOM 2975 N N . TYR A 1 365 ? -18.060 5.417 23.325 1.00 91.00 365 TYR A N 1
ATOM 2976 C CA . TYR A 1 365 ? -18.969 4.302 23.049 1.00 91.00 365 TYR A CA 1
ATOM 2977 C C . TYR A 1 365 ? -19.908 3.998 24.216 1.00 91.00 365 TYR A C 1
ATOM 2979 O O . TYR A 1 365 ? -21.105 3.883 23.979 1.00 91.00 365 TYR A O 1
ATOM 2987 N N . LEU A 1 366 ? -19.425 4.027 25.461 1.00 89.94 366 LEU A N 1
ATOM 2988 C CA . LEU A 1 366 ? -20.270 3.907 26.656 1.00 89.94 366 LEU A CA 1
ATOM 2989 C C . LEU A 1 366 ? -21.396 4.950 26.667 1.00 89.94 366 LEU A C 1
ATOM 2991 O O . LEU A 1 366 ? -22.545 4.621 26.935 1.00 89.94 366 LEU A O 1
ATOM 2995 N N . LEU A 1 367 ? -21.091 6.201 26.308 1.00 84.50 367 LEU A N 1
ATOM 2996 C CA . LEU A 1 367 ? -22.104 7.260 26.243 1.00 84.50 367 LEU A CA 1
ATOM 2997 C C . LEU A 1 367 ? -23.092 7.118 25.092 1.00 84.50 367 LEU A C 1
ATOM 2999 O O . LEU A 1 367 ? -24.209 7.620 25.189 1.00 84.50 367 LEU A O 1
ATOM 3003 N N . LEU A 1 368 ? -22.661 6.539 23.973 1.00 85.12 368 LEU A N 1
ATOM 3004 C CA . LEU A 1 368 ? -23.530 6.342 22.818 1.00 85.12 368 LEU A CA 1
ATOM 3005 C C . LEU A 1 368 ? -24.450 5.134 23.004 1.00 85.12 368 LEU A C 1
ATOM 3007 O O . LEU A 1 368 ? -25.545 5.153 22.451 1.00 85.12 368 LEU A O 1
ATOM 3011 N N . LEU A 1 369 ? -24.015 4.126 23.767 1.00 87.75 369 LEU A N 1
ATOM 3012 C CA . LEU A 1 369 ? -24.738 2.869 23.944 1.00 87.75 369 LEU A CA 1
ATOM 3013 C C . LEU A 1 369 ? -25.569 2.805 25.235 1.00 87.75 369 LEU A C 1
ATOM 3015 O O . LEU A 1 369 ? -26.684 2.303 25.182 1.00 87.75 369 LEU A O 1
ATOM 3019 N N . PHE A 1 370 ? -25.075 3.318 26.373 1.00 86.06 370 PHE A N 1
ATOM 3020 C CA . PHE A 1 370 ? -25.632 2.954 27.691 1.00 86.06 370 PHE A CA 1
ATOM 3021 C C . PHE A 1 370 ? -26.262 4.077 28.522 1.00 86.06 370 PHE A C 1
ATOM 3023 O O . PHE A 1 370 ? -26.688 3.801 29.636 1.00 86.06 370 PHE A O 1
ATOM 3030 N N . ASP A 1 371 ? -26.342 5.320 28.029 1.00 71.44 371 ASP A N 1
ATOM 3031 C CA . ASP A 1 371 ? -26.945 6.468 28.752 1.00 71.44 371 ASP A CA 1
ATOM 3032 C C . ASP A 1 371 ? -26.614 6.533 30.267 1.00 71.44 371 ASP A C 1
ATOM 3034 O O . ASP A 1 371 ? -27.445 6.881 31.108 1.00 71.44 371 ASP A O 1
ATOM 3038 N N . ASP A 1 372 ? -25.387 6.166 30.643 1.00 73.00 372 ASP A N 1
ATOM 3039 C CA . ASP A 1 372 ? -24.993 6.099 32.047 1.00 73.00 372 ASP A CA 1
ATOM 3040 C C . ASP A 1 372 ? -24.157 7.325 32.429 1.00 73.00 372 ASP A C 1
ATOM 3042 O O . ASP A 1 372 ? -23.050 7.578 31.932 1.00 73.00 372 ASP A O 1
ATOM 3046 N N . THR A 1 373 ? -24.714 8.109 33.350 1.00 67.31 373 THR A N 1
ATOM 3047 C CA . THR A 1 373 ? -24.107 9.326 33.885 1.00 67.31 373 THR A CA 1
ATOM 3048 C C . THR A 1 373 ? -22.826 9.074 34.679 1.00 67.31 373 THR A C 1
ATOM 3050 O O . THR A 1 373 ? -21.987 9.973 34.750 1.00 67.31 373 THR A O 1
ATOM 3053 N N . ALA A 1 374 ? -22.614 7.873 35.223 1.00 75.31 374 ALA A N 1
ATOM 3054 C CA . ALA A 1 374 ? -21.391 7.537 35.950 1.00 75.31 374 ALA A CA 1
ATOM 3055 C C . ALA A 1 374 ? -20.152 7.633 35.043 1.00 75.31 374 ALA A C 1
ATOM 3057 O O . ALA A 1 374 ? -19.128 8.208 35.429 1.00 75.31 374 ALA A O 1
ATOM 3058 N N . TYR A 1 375 ? -20.257 7.183 33.789 1.00 77.62 375 TYR A N 1
ATOM 3059 C CA . TYR A 1 375 ? -19.157 7.283 32.823 1.00 77.62 375 TYR A CA 1
ATOM 3060 C C . TYR A 1 375 ? -18.878 8.725 32.393 1.00 77.62 375 TYR A C 1
ATOM 3062 O O . TYR A 1 375 ? -17.744 9.075 32.062 1.00 77.62 375 TYR A O 1
ATOM 3070 N N . VAL A 1 376 ? -19.897 9.586 32.417 1.00 72.69 376 VAL A N 1
ATOM 3071 C CA . VAL A 1 376 ? -19.753 11.022 32.144 1.00 72.69 376 VAL A CA 1
ATOM 3072 C C . VAL A 1 376 ? -18.871 11.651 33.200 1.00 72.69 376 VAL A C 1
ATOM 3074 O O . VAL A 1 376 ? -17.915 12.351 32.872 1.00 72.69 376 VAL A O 1
ATOM 3077 N N . GLU A 1 377 ? -19.176 11.394 34.468 1.00 76.75 377 GLU A N 1
ATOM 3078 C CA . GLU A 1 377 ? -18.400 11.924 35.579 1.00 76.75 377 GLU A CA 1
ATOM 3079 C C . GLU A 1 377 ? -16.977 11.368 35.571 1.00 76.75 377 GLU A C 1
ATOM 3081 O O . GLU A 1 377 ? -16.028 12.153 35.662 1.00 76.75 377 GLU A O 1
ATOM 3086 N N . GLY A 1 378 ? -16.818 10.056 35.362 1.00 80.50 378 GLY A N 1
ATOM 3087 C CA . GLY A 1 378 ? -15.515 9.410 35.190 1.00 80.50 378 GLY A CA 1
ATOM 3088 C C . GLY A 1 378 ? -14.690 10.067 34.082 1.00 80.50 378 GLY A C 1
ATOM 3089 O O . GLY A 1 378 ? -13.560 10.502 34.312 1.00 80.50 378 GLY A O 1
ATOM 3090 N N . CYS A 1 379 ? -15.284 10.271 32.905 1.00 83.06 379 CYS A N 1
ATOM 3091 C CA . CYS A 1 379 ? -14.597 10.912 31.792 1.00 83.06 379 CYS A CA 1
ATOM 3092 C C . CYS A 1 379 ? -14.262 12.386 32.053 1.00 83.06 379 CYS A C 1
ATOM 3094 O O . CYS A 1 379 ? -13.184 12.843 31.668 1.00 83.06 379 CYS A O 1
ATOM 3096 N N . LEU A 1 380 ? -15.172 13.161 32.648 1.00 82.56 380 LEU A N 1
ATOM 3097 C CA . LEU A 1 380 ? -14.943 14.584 32.915 1.00 82.56 380 LEU A CA 1
ATOM 3098 C C . LEU A 1 380 ? -13.900 14.809 34.015 1.00 82.56 380 LEU A C 1
ATOM 3100 O O . LEU A 1 380 ? -13.236 15.849 34.006 1.00 82.56 380 LEU A O 1
ATOM 3104 N N . ASN A 1 381 ? -13.726 13.834 34.908 1.00 85.62 381 ASN A N 1
ATOM 3105 C CA . ASN A 1 381 ? -12.685 13.818 35.930 1.00 85.62 381 ASN A CA 1
ATOM 3106 C C . ASN A 1 381 ? -11.362 13.181 35.440 1.00 85.62 381 ASN A C 1
ATOM 3108 O O . ASN A 1 381 ? -10.371 13.232 36.166 1.00 85.62 381 ASN A O 1
ATOM 3112 N N . ASP A 1 382 ? -11.306 12.624 34.220 1.00 89.69 382 ASP A N 1
ATOM 3113 C CA . ASP A 1 382 ? -10.092 12.012 33.658 1.00 89.69 382 ASP A CA 1
ATOM 3114 C C . ASP A 1 382 ? -8.933 13.018 33.602 1.00 89.69 382 ASP A C 1
ATOM 3116 O O . ASP A 1 382 ? -9.122 14.199 33.294 1.00 89.69 382 ASP A O 1
ATOM 3120 N N . THR A 1 383 ? -7.706 12.553 33.840 1.00 88.50 383 THR A N 1
ATOM 3121 C CA . THR A 1 383 ? -6.492 13.383 33.840 1.00 88.50 383 THR A CA 1
ATOM 3122 C C . THR A 1 383 ? -6.152 13.935 32.451 1.00 88.50 383 THR A C 1
ATOM 3124 O O . THR A 1 383 ? -5.653 15.061 32.323 1.00 88.50 383 THR A O 1
ATOM 3127 N N . SER A 1 384 ? -6.509 13.223 31.380 1.00 89.31 384 SER A N 1
ATOM 3128 C CA . SER A 1 384 ? -6.241 13.621 30.001 1.00 89.31 384 SER A CA 1
ATOM 3129 C C . SER A 1 384 ? -7.266 14.617 29.464 1.00 89.31 384 SER A C 1
ATOM 3131 O O . SER A 1 384 ? -8.468 14.361 29.369 1.00 89.31 384 SER A O 1
ATOM 3133 N N . LYS A 1 385 ? -6.768 15.754 28.962 1.00 86.44 385 LYS A N 1
ATOM 3134 C CA . LYS A 1 385 ? -7.589 16.739 28.237 1.00 86.44 385 LYS A CA 1
ATOM 3135 C C . LYS A 1 385 ? -8.261 16.133 26.995 1.00 86.44 385 LYS A C 1
ATOM 3137 O O . LYS A 1 385 ? -9.344 16.583 26.619 1.00 86.44 385 LYS A O 1
ATOM 3142 N N . LYS A 1 386 ? -7.634 15.136 26.354 1.00 88.00 386 LYS A N 1
ATOM 3143 C CA . LYS A 1 386 ? -8.176 14.456 25.164 1.00 88.00 386 LYS A CA 1
ATOM 3144 C C . LYS A 1 386 ? -9.427 13.648 25.507 1.00 88.00 386 LYS A C 1
ATOM 3146 O O . LYS A 1 386 ? -10.404 13.720 24.759 1.00 88.00 386 LYS A O 1
ATOM 3151 N N . VAL A 1 387 ? -9.410 12.955 26.644 1.00 88.38 387 VAL A N 1
ATOM 3152 C CA . VAL A 1 387 ? -10.543 12.172 27.156 1.00 88.38 387 VAL A CA 1
ATOM 3153 C C . VAL A 1 387 ? -11.697 13.110 27.502 1.00 88.38 387 VAL A C 1
ATOM 3155 O O . VAL A 1 387 ? -12.728 13.066 26.828 1.00 88.38 387 VAL A O 1
ATOM 3158 N N . ARG A 1 388 ? -11.461 14.092 28.388 1.00 87.19 388 ARG A N 1
ATOM 3159 C CA . ARG A 1 388 ? -12.461 15.118 28.753 1.00 87.19 388 ARG A CA 1
ATOM 3160 C C . ARG A 1 388 ? -13.081 15.800 27.528 1.00 87.19 388 ARG A C 1
ATOM 3162 O O . ARG A 1 388 ? -14.293 15.974 27.428 1.00 87.19 388 ARG A O 1
ATOM 3169 N N . GLY A 1 389 ? -12.250 16.180 26.555 1.00 83.62 389 GLY A N 1
ATOM 3170 C CA . GLY A 1 389 ? -12.700 16.842 25.331 1.00 83.62 389 GLY A CA 1
ATOM 3171 C C . GLY A 1 389 ? -13.531 15.953 24.399 1.00 83.62 389 GLY A C 1
ATOM 3172 O O . GLY A 1 389 ? -14.339 16.474 23.629 1.00 83.62 389 GLY A O 1
ATOM 3173 N N . THR A 1 390 ? -13.358 14.631 24.447 1.00 83.31 390 THR A N 1
ATOM 3174 C CA . THR A 1 390 ? -14.092 13.691 23.587 1.00 83.31 390 THR A CA 1
ATOM 3175 C C . THR A 1 390 ? -15.544 13.557 24.013 1.00 83.31 390 THR A C 1
ATOM 3177 O O . THR A 1 390 ? -16.422 13.624 23.153 1.00 83.31 390 THR A O 1
ATOM 3180 N N . VAL A 1 391 ? -15.819 13.504 25.314 1.00 76.06 391 VAL A N 1
ATOM 3181 C CA . VAL A 1 391 ? -17.194 13.480 25.831 1.00 76.06 391 VAL A CA 1
ATOM 3182 C C . VAL A 1 391 ? -17.917 14.790 25.575 1.00 76.06 391 VAL A C 1
ATOM 3184 O O . VAL A 1 391 ? -19.026 14.777 25.051 1.00 76.06 391 VAL A O 1
ATOM 3187 N N . VAL A 1 392 ? -17.252 15.930 25.778 1.00 80.56 392 VAL A N 1
ATOM 3188 C CA . VAL A 1 392 ? -17.816 17.241 25.417 1.00 80.56 392 VAL A CA 1
ATOM 3189 C C . VAL A 1 392 ? -18.157 17.313 23.926 1.00 80.56 392 VAL A C 1
ATOM 3191 O O . VAL A 1 392 ? -19.204 17.835 23.547 1.00 80.56 392 VAL A O 1
ATOM 3194 N N . ARG A 1 393 ? -17.282 16.807 23.046 1.00 82.44 393 ARG A N 1
ATOM 3195 C CA . ARG A 1 393 ? -17.572 16.768 21.604 1.00 82.44 393 ARG A CA 1
ATOM 3196 C C . ARG A 1 393 ? -18.743 15.852 21.286 1.00 82.44 393 ARG A C 1
ATOM 3198 O O . ARG A 1 393 ? -19.566 16.248 20.474 1.00 82.44 393 ARG A O 1
ATOM 3205 N N . THR A 1 394 ? -18.804 14.677 21.902 1.00 79.50 394 THR A N 1
ATOM 3206 C CA . THR A 1 394 ? -19.847 13.675 21.651 1.00 79.50 394 THR A CA 1
ATOM 3207 C C . THR A 1 394 ? -21.205 14.188 22.130 1.00 79.50 394 THR A C 1
ATOM 3209 O O . THR A 1 394 ? -22.128 14.268 21.324 1.00 79.50 394 THR A O 1
ATOM 3212 N N . ALA A 1 395 ? -21.290 14.692 23.364 1.00 73.44 395 ALA A N 1
ATOM 3213 C CA . ALA A 1 395 ? -22.496 15.289 23.941 1.00 73.44 395 ALA A CA 1
ATOM 3214 C C . ALA A 1 395 ? -23.022 16.488 23.128 1.00 73.44 395 ALA A C 1
ATOM 3216 O O . ALA A 1 395 ? -24.222 16.624 22.909 1.00 73.44 395 ALA A O 1
ATOM 3217 N N . LEU A 1 396 ? -22.121 17.347 22.633 1.00 78.56 396 LEU A N 1
ATOM 3218 C CA . LEU A 1 396 ? -22.471 18.556 21.871 1.00 78.56 396 LEU A CA 1
ATOM 3219 C C . LEU A 1 396 ? -22.442 18.346 20.346 1.00 78.56 396 LEU A C 1
ATOM 3221 O O . LEU A 1 396 ? -22.400 19.317 19.578 1.00 78.56 396 LEU A O 1
ATOM 3225 N N . SER A 1 397 ? -22.381 17.102 19.872 1.00 77.12 397 SER A N 1
ATOM 3226 C CA . SER A 1 397 ? -22.432 16.770 18.444 1.00 77.12 397 SER A CA 1
ATOM 3227 C C . SER A 1 397 ? -23.870 16.553 17.964 1.00 77.12 397 SER A C 1
ATOM 3229 O O . SER A 1 397 ? -24.803 16.490 18.755 1.00 77.12 397 SER A O 1
ATOM 3231 N N . GLY A 1 398 ? -24.046 16.445 16.644 1.00 67.12 398 GLY A N 1
ATOM 3232 C CA . GLY A 1 398 ? -25.318 16.022 16.048 1.00 67.12 398 GLY A CA 1
ATOM 3233 C C . GLY A 1 398 ? -25.521 14.503 16.040 1.00 67.12 398 GLY A C 1
ATOM 3234 O O . GLY A 1 398 ? -26.494 14.041 15.458 1.00 67.12 398 GLY A O 1
ATOM 3235 N N . THR A 1 399 ? -24.606 13.728 16.630 1.00 72.00 399 THR A N 1
ATOM 3236 C CA . THR A 1 399 ? -24.662 12.258 16.634 1.00 72.00 399 THR A CA 1
ATOM 3237 C C . THR A 1 399 ? -25.906 11.790 17.382 1.00 72.00 399 THR A C 1
ATOM 3239 O O . THR A 1 399 ? -26.230 12.365 18.418 1.00 72.00 399 THR A O 1
ATOM 3242 N N . LYS A 1 400 ? -26.618 10.788 16.856 1.00 67.94 400 LYS A N 1
ATOM 3243 C CA . LYS A 1 400 ? -27.868 10.275 17.434 1.00 67.94 400 LYS A CA 1
ATOM 3244 C C . LYS A 1 400 ? -27.621 9.852 18.894 1.00 67.94 400 LYS A C 1
ATOM 3246 O O . LYS A 1 400 ? -26.735 9.055 19.158 1.00 67.94 400 LYS A O 1
ATOM 3251 N N . ME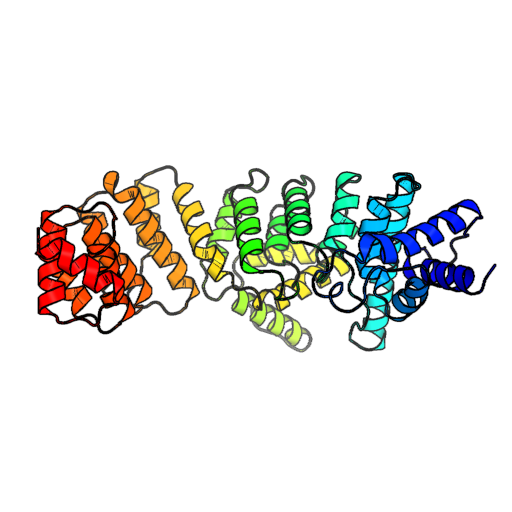T A 1 401 ? -28.339 10.482 19.817 1.00 75.25 401 MET A N 1
ATOM 3252 C CA . MET A 1 401 ? -28.278 10.290 21.269 1.00 75.25 401 MET A CA 1
ATOM 3253 C C . MET A 1 401 ? -29.632 10.739 21.807 1.00 75.25 401 MET A C 1
ATOM 3255 O O . MET A 1 401 ? -30.206 11.688 21.255 1.00 75.25 401 MET A O 1
ATOM 3259 N N . ASP A 1 402 ? -30.130 10.072 22.843 1.00 77.56 402 ASP A N 1
ATOM 3260 C CA . ASP A 1 402 ? -31.399 10.442 23.456 1.00 77.56 402 ASP A CA 1
ATOM 3261 C C . ASP A 1 402 ? -31.375 11.903 23.953 1.00 77.56 402 ASP A C 1
ATOM 3263 O O . ASP A 1 402 ? -30.356 12.437 24.413 1.00 77.56 402 ASP A O 1
ATOM 3267 N N . SER A 1 403 ? -32.495 12.607 23.778 1.00 76.50 403 SER A N 1
ATOM 3268 C CA . SER A 1 403 ? -32.592 14.031 24.114 1.00 76.50 403 SER A CA 1
ATOM 3269 C C . SER A 1 403 ? -32.442 14.290 25.611 1.00 76.50 403 SER A C 1
ATOM 3271 O O . SER A 1 403 ? -31.887 15.321 26.000 1.00 76.50 403 SER A O 1
ATOM 3273 N N . THR A 1 404 ? -32.896 13.355 26.443 1.00 77.31 404 THR A N 1
ATOM 3274 C CA . THR A 1 404 ? -32.844 13.427 27.905 1.00 77.31 404 THR A CA 1
ATOM 3275 C C . THR A 1 404 ? -31.411 13.252 28.386 1.00 77.31 404 THR A C 1
ATOM 3277 O O . THR A 1 404 ? -30.922 14.077 29.166 1.00 77.31 404 THR A O 1
ATOM 3280 N N . THR A 1 405 ? -30.703 12.259 27.837 1.00 74.75 405 THR A N 1
ATOM 3281 C CA . THR A 1 405 ? -29.253 12.075 27.997 1.00 74.75 405 THR A CA 1
ATOM 3282 C C . THR A 1 405 ? -28.516 13.350 27.654 1.00 74.75 405 THR A C 1
ATOM 3284 O O . THR A 1 405 ? -27.787 13.910 28.470 1.00 74.75 405 THR A O 1
ATOM 3287 N N . ARG A 1 406 ? -28.750 13.879 26.448 1.00 81.00 406 ARG A N 1
ATOM 3288 C CA . ARG A 1 406 ? -28.027 15.046 25.945 1.00 81.00 406 ARG A CA 1
ATOM 3289 C C . ARG A 1 406 ? -28.235 16.273 26.830 1.00 81.00 406 ARG A C 1
ATOM 3291 O O . ARG A 1 406 ? -27.285 17.030 27.052 1.00 81.00 406 ARG A O 1
ATOM 3298 N N . LEU A 1 407 ? -29.448 16.467 27.346 1.00 81.56 407 LEU A N 1
ATOM 3299 C CA . LEU A 1 407 ? -29.757 17.565 28.258 1.00 81.56 407 LEU A CA 1
ATOM 3300 C C . LEU A 1 407 ? -29.058 17.385 29.614 1.00 81.56 407 LEU A C 1
ATOM 3302 O O . LEU A 1 407 ? -28.442 18.330 30.106 1.00 81.56 407 LEU A O 1
ATOM 3306 N N . ARG A 1 408 ? -29.083 16.176 30.196 1.00 77.94 408 ARG A N 1
ATOM 3307 C CA . ARG A 1 408 ? -28.343 15.859 31.433 1.00 77.94 408 ARG A CA 1
ATOM 3308 C C . ARG A 1 408 ? -26.837 16.072 31.269 1.00 77.94 408 ARG A C 1
ATOM 3310 O O . ARG A 1 408 ? -26.235 16.759 32.089 1.00 77.94 408 ARG A O 1
ATOM 3317 N N . LEU A 1 409 ? -26.245 15.582 30.178 1.00 78.88 409 LEU A N 1
ATOM 3318 C CA . LEU A 1 409 ? -24.826 15.785 29.856 1.00 78.88 409 LEU A CA 1
ATOM 3319 C C . LEU A 1 409 ? -24.464 17.264 29.764 1.00 78.88 409 LEU A C 1
ATOM 3321 O O . LEU A 1 409 ? -23.424 17.690 30.261 1.00 78.88 409 LEU A O 1
ATOM 3325 N N . SER A 1 410 ? -25.327 18.048 29.123 1.00 83.12 410 SER A N 1
ATOM 3326 C CA . SER A 1 410 ? -25.133 19.486 28.960 1.00 83.12 410 SER A CA 1
ATOM 3327 C C . SER A 1 410 ? -25.087 20.201 30.313 1.00 83.12 410 SER A C 1
ATOM 3329 O O . SER A 1 410 ? -24.191 21.016 30.527 1.00 83.12 410 SER A O 1
ATOM 3331 N N . LYS A 1 411 ? -25.968 19.831 31.253 1.00 84.81 411 LYS A N 1
ATOM 3332 C CA . LYS A 1 411 ? -25.963 20.372 32.624 1.00 84.81 411 LYS A CA 1
ATOM 3333 C C . LYS A 1 411 ? -24.663 20.042 33.361 1.00 84.81 411 LYS A C 1
ATOM 3335 O O . LYS A 1 411 ? -24.001 20.948 33.854 1.00 84.81 411 LYS A O 1
ATOM 3340 N N . ILE A 1 412 ? -24.223 18.782 33.326 1.00 81.88 412 ILE A N 1
ATOM 3341 C CA . ILE A 1 412 ? -22.966 18.359 33.974 1.00 81.88 412 ILE A CA 1
ATOM 3342 C C . ILE A 1 412 ? -21.756 19.106 33.373 1.00 81.88 412 ILE A C 1
ATOM 3344 O O . ILE A 1 412 ? -20.855 19.544 34.093 1.00 81.88 412 ILE A O 1
ATOM 3348 N N . ILE A 1 413 ? -21.722 19.294 32.048 1.00 82.81 413 ILE A N 1
ATOM 3349 C CA . ILE A 1 413 ? -20.656 20.046 31.361 1.00 82.81 413 ILE A CA 1
ATOM 3350 C C . ILE A 1 413 ? -20.624 21.514 31.814 1.00 82.81 413 ILE A C 1
ATOM 3352 O O . ILE A 1 413 ? -19.532 22.069 31.993 1.00 82.81 413 ILE A O 1
ATOM 3356 N N . GLU A 1 414 ? -21.792 22.142 31.977 1.00 84.75 414 GLU A N 1
ATOM 3357 C CA . GLU A 1 414 ? -21.923 23.514 32.477 1.00 84.75 414 GLU A CA 1
ATOM 3358 C C . GLU A 1 414 ? -21.442 23.630 33.932 1.00 84.75 414 GLU A C 1
ATOM 3360 O O . GLU A 1 414 ? -20.593 24.474 34.234 1.00 84.75 414 GLU A O 1
ATOM 3365 N N . GLU A 1 415 ? -21.890 22.725 34.805 1.00 84.00 415 GLU A N 1
ATOM 3366 C CA . GLU A 1 415 ? -21.514 22.670 36.224 1.00 84.00 415 GLU A CA 1
ATOM 3367 C C . GLU A 1 415 ? -20.003 22.495 36.422 1.00 84.00 415 GLU A C 1
ATOM 3369 O O . GLU A 1 415 ? -19.389 23.161 37.261 1.00 84.00 415 GLU A O 1
ATOM 3374 N N . LYS A 1 416 ? -19.365 21.657 35.596 1.00 77.81 416 LYS A N 1
ATOM 3375 C CA . LYS A 1 416 ? -17.916 21.398 35.639 1.00 77.81 416 LYS A CA 1
ATOM 3376 C C . LYS A 1 416 ? -17.063 22.544 35.076 1.00 77.81 416 LYS A C 1
ATOM 3378 O O . LYS A 1 416 ? -15.835 22.448 35.108 1.00 77.81 416 LYS A O 1
ATOM 3383 N N . LYS A 1 417 ? -17.670 23.625 34.561 1.00 78.06 417 LYS A N 1
ATOM 3384 C CA . LYS A 1 417 ? -16.988 24.842 34.062 1.00 78.06 417 LYS A CA 1
ATOM 3385 C C . LYS A 1 417 ? -15.830 24.551 33.096 1.00 78.06 417 LYS A C 1
ATOM 3387 O O . LYS A 1 417 ? -14.774 25.188 33.134 1.00 78.06 417 LYS A O 1
ATOM 3392 N N . LEU A 1 418 ? -16.016 23.575 32.208 1.00 75.69 418 LEU A N 1
ATOM 3393 C CA . LEU A 1 418 ? -14.971 23.134 31.283 1.00 75.69 418 LEU A CA 1
ATOM 3394 C C . LEU A 1 418 ? -14.611 24.231 30.266 1.00 75.69 418 LEU A C 1
ATOM 3396 O O . LEU A 1 418 ? -15.444 25.031 29.836 1.00 75.69 418 LEU A O 1
ATOM 3400 N N . LYS A 1 419 ? -13.352 24.253 29.810 1.00 79.75 419 LYS A N 1
ATOM 3401 C CA . LYS A 1 419 ? -12.913 25.191 28.765 1.00 79.75 419 LYS A CA 1
ATOM 3402 C C . LYS A 1 419 ? -13.460 24.763 27.397 1.00 79.75 419 LYS A C 1
ATOM 3404 O O . LYS A 1 419 ? -12.885 23.904 26.733 1.00 79.75 419 LYS A O 1
ATOM 3409 N N . LEU A 1 420 ? -14.548 25.402 26.969 1.00 81.38 420 LEU A N 1
ATOM 3410 C CA . LEU A 1 420 ? -15.224 25.150 25.691 1.00 81.38 420 LEU A CA 1
ATOM 3411 C C . LEU A 1 420 ? -14.780 26.112 24.577 1.00 81.38 420 LEU A C 1
ATOM 3413 O O . LEU A 1 420 ? -14.508 27.292 24.817 1.00 81.38 420 LEU A O 1
ATOM 3417 N N . THR A 1 421 ? -14.779 25.630 23.333 1.00 82.94 421 THR A N 1
ATOM 3418 C CA . THR A 1 421 ? -14.634 26.475 22.131 1.00 82.94 421 THR A CA 1
ATOM 3419 C C . THR A 1 421 ? -15.873 27.351 21.905 1.00 82.94 421 THR A C 1
ATOM 3421 O O . THR A 1 421 ? -16.959 27.037 22.389 1.00 82.94 421 THR A O 1
ATOM 3424 N N . LYS A 1 422 ? -15.755 28.426 21.107 1.00 85.25 422 LYS A N 1
ATOM 3425 C CA . LYS A 1 422 ? -16.889 29.315 20.766 1.00 85.25 422 LYS A CA 1
ATOM 3426 C C . LYS A 1 422 ? -18.087 28.540 20.191 1.00 85.25 422 LYS A C 1
ATOM 3428 O O . LYS A 1 422 ? -19.219 28.768 20.604 1.00 85.25 422 LYS A O 1
ATOM 3433 N N . LYS A 1 423 ? -17.827 27.574 19.300 1.00 84.94 423 LYS A N 1
ATOM 3434 C CA . LYS A 1 423 ? -18.854 26.704 18.700 1.00 84.94 423 LYS A CA 1
ATOM 3435 C C . LYS A 1 423 ? -19.531 25.804 19.740 1.00 84.94 423 LYS A C 1
ATOM 3437 O O . LYS A 1 423 ? -20.749 25.675 19.724 1.00 84.94 423 LYS A O 1
ATOM 3442 N N . GLN A 1 424 ? -18.759 25.212 20.654 1.00 84.19 424 GLN A N 1
ATOM 3443 C CA . GLN A 1 424 ? -19.300 24.379 21.736 1.00 84.19 424 GLN A CA 1
ATOM 3444 C C . GLN A 1 424 ? -20.143 25.195 22.719 1.00 84.19 424 GLN A C 1
ATOM 3446 O O . GLN A 1 424 ? -21.224 24.748 23.074 1.00 84.19 424 GLN A O 1
ATOM 3451 N N . LYS A 1 425 ? -19.705 26.407 23.090 1.00 85.12 425 LYS A N 1
ATOM 3452 C CA . LYS A 1 425 ? -20.488 27.319 23.942 1.00 85.12 425 LYS A CA 1
ATOM 3453 C C . LYS A 1 425 ? -21.848 27.648 23.326 1.00 85.12 425 LYS A C 1
ATOM 3455 O O . LYS A 1 425 ? -22.855 27.574 24.015 1.00 85.12 425 LYS A O 1
ATOM 3460 N N . GLY A 1 426 ? -21.879 27.957 22.026 1.00 84.56 426 GLY A N 1
ATOM 3461 C CA . GLY A 1 426 ? -23.134 28.218 21.314 1.00 84.56 426 GLY A CA 1
ATOM 3462 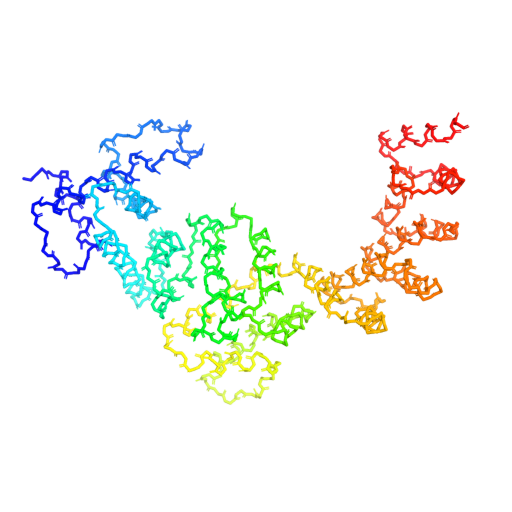C C . GLY A 1 426 ? -24.074 27.009 21.304 1.00 84.56 426 GLY A C 1
ATOM 3463 O O . GLY A 1 426 ? -25.263 27.156 21.555 1.00 84.56 426 GLY A O 1
ATOM 3464 N N . ARG A 1 427 ? -23.543 25.799 21.075 1.00 84.94 427 ARG A N 1
ATOM 3465 C CA . ARG A 1 427 ? -24.349 24.566 21.112 1.00 84.94 427 ARG A CA 1
ATOM 3466 C C . ARG A 1 427 ? -24.872 24.238 22.506 1.00 84.94 427 ARG A C 1
ATOM 3468 O O . ARG A 1 427 ? -26.027 23.857 22.620 1.00 84.94 427 ARG A O 1
ATOM 3475 N N . LEU A 1 428 ? -24.034 24.392 23.530 1.00 86.25 428 LEU A N 1
ATOM 3476 C CA . LEU A 1 428 ? -24.416 24.162 24.920 1.00 86.25 428 LEU A CA 1
ATOM 3477 C C . LEU A 1 428 ? -25.559 25.098 25.330 1.00 86.25 428 LEU A C 1
ATOM 3479 O O . LEU A 1 428 ? -26.578 24.628 25.817 1.00 86.25 428 LEU A O 1
ATOM 3483 N N . LYS A 1 429 ? -25.427 26.397 25.031 1.00 86.31 429 LYS A N 1
ATOM 3484 C CA . LYS A 1 429 ? -26.475 27.396 25.269 1.00 86.31 429 LYS A CA 1
ATOM 3485 C C . LYS A 1 429 ? -27.803 26.992 24.610 1.00 86.31 429 LYS A C 1
ATOM 3487 O O . LYS A 1 429 ? -28.814 26.888 25.288 1.00 86.31 429 LYS A O 1
ATOM 3492 N N . ASN A 1 430 ? -27.776 26.652 23.320 1.00 84.75 430 ASN A N 1
ATOM 3493 C CA . ASN A 1 430 ? -28.976 26.237 22.582 1.00 84.75 430 ASN A CA 1
ATOM 3494 C C . ASN A 1 430 ? -29.632 24.951 23.119 1.00 84.75 430 ASN A C 1
ATOM 3496 O O . ASN A 1 430 ? -30.811 24.729 22.858 1.00 84.75 430 ASN A O 1
ATOM 3500 N N . LEU A 1 431 ? -28.866 24.068 23.768 1.00 83.75 431 LEU A N 1
ATOM 3501 C CA . LEU A 1 431 ? -29.384 22.832 24.362 1.00 83.75 431 LEU A CA 1
ATOM 3502 C C . LEU A 1 431 ? -30.016 23.066 25.735 1.00 83.75 431 LEU A C 1
ATOM 3504 O O . LEU A 1 431 ? -30.928 22.333 26.083 1.00 83.75 431 LEU A O 1
ATOM 3508 N N . LEU A 1 432 ? -29.530 24.050 26.493 1.00 84.25 432 LEU A N 1
ATOM 3509 C CA . LEU A 1 432 ? -30.014 24.372 27.839 1.00 84.25 432 LEU A CA 1
ATOM 3510 C C . LEU A 1 432 ? -31.174 25.381 27.846 1.00 84.25 432 LEU A C 1
ATOM 3512 O O . LEU A 1 432 ? -31.903 25.457 28.827 1.00 84.25 432 LEU A O 1
ATOM 3516 N N . GLU A 1 433 ? -31.330 26.161 26.772 1.00 83.44 433 GLU A N 1
ATOM 3517 C CA . GLU A 1 433 ? -32.422 27.135 26.595 1.00 83.44 433 GLU A CA 1
ATOM 3518 C C . GLU A 1 433 ? -33.687 26.539 25.945 1.00 83.44 433 GLU A C 1
ATOM 3520 O O . GLU A 1 433 ? -34.680 27.249 25.785 1.00 83.44 433 GLU A O 1
ATOM 3525 N N . LYS A 1 434 ? -33.648 25.261 25.550 1.00 58.91 434 LYS A N 1
ATOM 3526 C CA . LYS A 1 434 ? -34.813 24.473 25.120 1.00 58.91 434 LYS A CA 1
ATOM 3527 C C . LYS A 1 434 ? -35.356 23.672 26.289 1.00 58.91 434 LYS A C 1
ATOM 3529 O O . LYS A 1 434 ? -36.596 23.535 26.341 1.00 58.91 434 LYS A O 1
#

InterPro domains:
  IPR016024 Armadillo-type fold [SSF48371] (253-387)

Organism: NCBI:txid2759912

Foldseek 3Di:
DDPLLVLQVVLCQQAFADPPDDQDPLNSVVSSVLLQCLCQVVVPPPPVPCVPDPHDDSVCSNVCSVVVVSQLRSLVSLLPDPSDDLVRSLNRLVRNLVSVVVQQVVCCVVPVGGDHDAHQLLSSLLSVVVPDPDDPSNLLSQLDAHQRHALVSNLSVLLSLLQDLVDALLVSVLCLLQHHDYDPVRPVLVSNQSSLCCNLVDPSHDNVSLVVVLVCLLDQCQLVLVLVVVVQVVVCVVDDDPDSDHDVSVVVSVVVLVPDDPSSNCSSVVRSNVSVVPDSLSCNLVSLLSVLVPDPDPVVSLVSLCVLCPPQQPDDHSSSVSNNLSSLVSLLVCVVVDDVVSSLVSLVVQCNGPDLVSVLSSLLSCQQRPLDCVSLVSQCPDPDPSSNVSLLCSLLDPPDHDLVSSLVSLVVCVVSVDDDDPSSVVSSVVSPVD